Protein AF-A0A7V2VKW8-F1 (afdb_monomer)

Secondary structure (DSSP, 8-state):
-------PPPPHHHHHHHHHHHHHHHHH---------HHHHHHHHHHHTT--HHHHHHHHHHHHHH-SSHHHHHHS-HHHHHHHTGGGS-HHHHHHHHHHHHHHHHHHHSSS--GGGGTS-HHHHHHHHHTSTT--HHHHHHIIIIIT--------HHHHHHHHHHTSS-TT--HHHHHHHHHHHS-GGGHHHHHHHHHHHHHHTS-SSS--TTS-TTGGG-HHHHHSPPPP--EEEEEEEEPPPBHHHHTTB--SS----B-HHHHHHHHHHHHHHHHH--SSEEEEE-SSHHHHHHHHHHHHHHT---EE-GGGSPP--GGGTT-BHHHHHHH-HHHHHHHH-TT-TT-B-TTS-BHHHHHHHHHHHHHHHHHT-SSEEEEEEE-HHHHHHHHHHH-HHHHS-TTSS---TT-EEEEEEETTEEEEEEEEE-TTSPP--GGG-

Mean predicted aligned error: 14.42 Å

Foldseek 3Di:
DDPDDPPDPADPLLVLLVVVLVLLCVVVNDDDADADFLLLLLLLVLLQVVFDPVLSVQLSVLQCVVQVDLVSLLPPDLVVNLVSSVSSPPSVVSSVLSNQQQVVCCVVPVHRGPVVLLPDDLVVQLVVQCVRP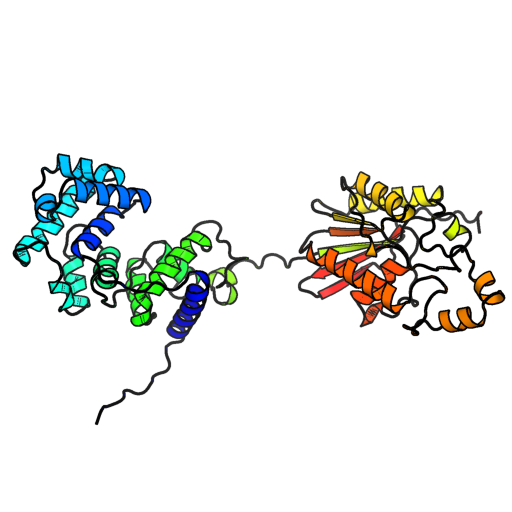SRDLQSSLRSCCRNNVHQFAHFDPQNVQLCCQLVSDPVPDDRNRVRVSCSVRYDSVCRVVSNVSSNVCCVPAVDPPDGNLVPDSSNVSTPNNVPDDPDAFLKEKEKEWEFFAFPCVLVQAAAFLDHRDHDPLSVLLLQLLLVVCLVPADPDEAAEFAPRPRLQVSRVSNCVSNVYDYDHDPLQGGWWLAPRHRPHLVNCCVVPVVLNVVVVPPVPQQRQRVRTGRNVVNLVSLLVVLVVQVVVGSHGYYYYGGHLSSSLSSCCNLPVPPRVVVVPDDADHRFIWMWMAGPNDIDTDDGRDPVSRDDDDPPSD

Structure (mmCIF, N/CA/C/O backbone):
data_AF-A0A7V2VKW8-F1
#
_entry.id   AF-A0A7V2VKW8-F1
#
loop_
_atom_site.group_PDB
_atom_site.id
_atom_site.type_symbol
_atom_site.label_atom_id
_atom_site.label_alt_id
_atom_site.label_comp_id
_atom_site.label_asym_id
_atom_site.label_entity_id
_atom_site.label_seq_id
_atom_site.pdbx_PDB_ins_code
_atom_site.Cartn_x
_atom_site.Cartn_y
_atom_site.Cartn_z
_atom_site.occupancy
_atom_site.B_iso_or_equiv
_atom_site.auth_seq_id
_atom_site.auth_comp_id
_atom_site.auth_asym_id
_atom_site.auth_atom_id
_atom_site.pdbx_PDB_model_num
ATOM 1 N N . MET A 1 1 ? -49.521 -23.843 13.533 1.00 34.03 1 MET A N 1
ATOM 2 C CA . MET A 1 1 ? -49.013 -23.136 12.341 1.00 34.03 1 MET A CA 1
ATOM 3 C C . MET A 1 1 ? -48.073 -22.057 12.841 1.00 34.03 1 MET A C 1
ATOM 5 O O . MET A 1 1 ? -48.517 -21.206 13.598 1.00 34.03 1 MET A O 1
ATOM 9 N N . ARG A 1 2 ? -46.771 -22.178 12.564 1.00 34.22 2 ARG A N 1
ATOM 10 C CA . ARG A 1 2 ? -45.794 -21.139 12.912 1.00 34.22 2 ARG A CA 1
ATOM 11 C C . ARG A 1 2 ? -45.987 -20.026 11.890 1.00 34.22 2 ARG A C 1
ATOM 13 O O . ARG A 1 2 ? -45.883 -20.292 10.699 1.00 34.22 2 ARG A O 1
ATOM 20 N N . HIS A 1 3 ? -46.353 -18.836 12.346 1.00 31.55 3 HIS A N 1
ATOM 21 C CA . HIS A 1 3 ? -46.315 -17.654 11.502 1.00 31.55 3 HIS A CA 1
ATOM 22 C C . HIS A 1 3 ? -44.839 -17.323 11.267 1.00 31.55 3 HIS A C 1
ATOM 24 O O . HIS A 1 3 ? -44.174 -16.798 12.154 1.00 31.55 3 HIS A O 1
ATOM 30 N N . GLU A 1 4 ? -44.312 -17.719 10.111 1.00 36.69 4 GLU A N 1
ATOM 31 C CA . GLU A 1 4 ? -43.076 -17.152 9.579 1.00 36.69 4 GLU A CA 1
ATOM 32 C C . GLU A 1 4 ? -43.373 -15.692 9.225 1.00 36.69 4 GLU A C 1
ATOM 34 O O . GLU A 1 4 ? -44.203 -15.402 8.360 1.00 36.69 4 GLU A O 1
ATOM 39 N N . GLU A 1 5 ? -42.755 -14.763 9.956 1.00 39.31 5 GLU A N 1
ATOM 40 C CA . GLU A 1 5 ? -42.728 -13.360 9.557 1.00 39.31 5 GLU A CA 1
ATOM 41 C C . GLU A 1 5 ? -42.023 -13.246 8.195 1.00 39.31 5 GLU A C 1
ATOM 43 O O . GLU A 1 5 ? -41.018 -13.922 7.959 1.00 39.31 5 GLU A O 1
ATOM 48 N N . PRO A 1 6 ? -42.525 -12.410 7.273 1.00 41.78 6 PRO A N 1
ATOM 49 C CA . PRO A 1 6 ? -41.955 -12.302 5.939 1.00 41.78 6 PRO A CA 1
ATOM 50 C C . PRO A 1 6 ? -40.508 -11.804 6.033 1.00 41.78 6 PRO A C 1
ATOM 52 O O . PRO A 1 6 ? -40.256 -10.754 6.625 1.00 41.78 6 PRO A O 1
ATOM 55 N N . HIS A 1 7 ? -39.570 -12.546 5.427 1.00 46.81 7 HIS A N 1
ATOM 56 C CA . HIS A 1 7 ? -38.168 -12.158 5.244 1.00 46.81 7 HIS A CA 1
ATOM 57 C C . HIS A 1 7 ? -38.088 -10.784 4.563 1.00 46.81 7 HIS A C 1
ATOM 59 O O . HIS A 1 7 ? -38.094 -10.654 3.339 1.00 46.81 7 HIS A O 1
ATOM 65 N N . ARG A 1 8 ? -38.058 -9.726 5.371 1.00 59.00 8 ARG A N 1
ATOM 66 C CA . ARG A 1 8 ? -37.852 -8.357 4.914 1.00 59.00 8 ARG A CA 1
ATOM 67 C C . ARG A 1 8 ? -36.367 -8.231 4.595 1.00 59.00 8 ARG A C 1
ATOM 69 O O . ARG A 1 8 ? -35.547 -8.494 5.473 1.00 59.00 8 ARG A O 1
ATOM 76 N N . ASN A 1 9 ? -36.025 -7.859 3.360 1.00 62.94 9 ASN A N 1
ATOM 77 C CA . ASN A 1 9 ? -34.629 -7.610 3.005 1.00 62.94 9 ASN A CA 1
ATOM 78 C C . ASN A 1 9 ? -33.998 -6.644 4.027 1.00 62.94 9 ASN A C 1
ATOM 80 O O . ASN A 1 9 ? -34.650 -5.659 4.407 1.00 62.94 9 ASN A O 1
ATOM 84 N N . PRO A 1 10 ? -32.776 -6.932 4.507 1.00 71.69 10 PRO A N 1
ATOM 85 C CA . PRO A 1 10 ? -32.086 -6.067 5.451 1.00 71.69 10 PRO A CA 1
ATOM 86 C C . PRO A 1 10 ? -31.935 -4.654 4.879 1.00 71.69 10 PRO A C 1
ATOM 88 O O . PRO A 1 10 ? -31.858 -4.448 3.669 1.00 71.69 10 PRO A O 1
ATOM 91 N N . LYS A 1 11 ? -31.917 -3.650 5.761 1.00 85.06 11 LYS A N 1
ATOM 92 C CA . LYS A 1 11 ? -31.662 -2.266 5.341 1.00 85.06 11 LYS A CA 1
ATOM 93 C C . LYS A 1 11 ? -30.262 -2.177 4.701 1.00 85.06 11 LYS A C 1
ATOM 95 O O . LYS A 1 11 ? -29.371 -2.908 5.146 1.00 85.06 11 LYS A O 1
ATOM 100 N N . PRO A 1 12 ? -30.019 -1.273 3.734 1.00 86.25 12 PRO A N 1
ATOM 101 C CA . PRO A 1 12 ? -28.709 -1.138 3.084 1.00 86.25 12 PRO A CA 1
ATOM 102 C C . PRO A 1 12 ? -27.537 -0.970 4.067 1.00 86.25 12 PRO A C 1
ATOM 104 O O . PRO A 1 12 ? -26.435 -1.475 3.843 1.00 86.25 12 PRO A O 1
ATOM 107 N N . GLU A 1 13 ? -27.769 -0.292 5.191 1.00 87.94 13 GLU A N 1
ATOM 108 C CA . GLU A 1 13 ? -26.783 -0.106 6.256 1.00 87.94 13 GLU A CA 1
ATOM 109 C C . GLU A 1 13 ? -26.453 -1.419 6.979 1.00 87.94 13 GLU A C 1
ATOM 111 O O . GLU A 1 13 ? -25.297 -1.657 7.333 1.00 87.94 13 GLU A O 1
ATOM 116 N N . THR A 1 14 ? -27.447 -2.290 7.166 1.00 94.00 14 THR A N 1
ATOM 117 C CA . THR A 1 14 ? -27.277 -3.621 7.766 1.00 94.00 14 THR A CA 1
ATOM 118 C C . THR A 1 14 ? -26.487 -4.541 6.840 1.00 94.00 14 THR A C 1
ATOM 120 O O . THR A 1 14 ? -25.561 -5.211 7.292 1.00 94.00 14 THR A O 1
ATOM 123 N N . GLU A 1 15 ? -26.776 -4.528 5.536 1.00 94.75 15 GLU A N 1
ATOM 124 C CA . GLU A 1 15 ? -25.986 -5.273 4.542 1.00 94.75 15 GLU A CA 1
ATOM 125 C C . GLU A 1 15 ? -24.527 -4.812 4.525 1.00 94.75 15 GLU A C 1
ATOM 127 O O . GLU A 1 15 ? -23.603 -5.625 4.480 1.00 94.75 15 GLU A O 1
ATOM 132 N N . LYS A 1 16 ? -24.307 -3.496 4.613 1.00 95.06 16 LYS A N 1
ATOM 133 C CA . LYS A 1 16 ? -22.964 -2.928 4.719 1.00 95.06 16 LYS A CA 1
ATOM 134 C C . LYS A 1 16 ? -22.248 -3.392 5.989 1.00 95.06 16 LYS A C 1
ATOM 136 O O . LYS A 1 16 ? -21.077 -3.761 5.922 1.00 95.06 16 LYS A O 1
ATOM 141 N N . ALA A 1 17 ? -22.928 -3.392 7.136 1.00 96.50 17 ALA A N 1
ATOM 142 C CA . ALA A 1 17 ? -22.356 -3.878 8.391 1.00 96.50 17 ALA A CA 1
ATOM 143 C C . ALA A 1 17 ? -21.949 -5.359 8.306 1.00 96.50 17 ALA A C 1
ATOM 145 O O . ALA A 1 17 ? -20.870 -5.709 8.781 1.00 96.50 17 ALA A O 1
ATOM 146 N N . LEU A 1 18 ? -22.761 -6.198 7.653 1.00 97.19 18 LEU A N 1
ATOM 147 C CA . LEU A 1 18 ? -22.465 -7.617 7.431 1.00 97.19 18 LEU A CA 1
ATOM 148 C C . LEU A 1 18 ? -21.232 -7.829 6.540 1.00 97.19 18 LEU A C 1
ATOM 150 O O . LEU A 1 18 ? -20.321 -8.548 6.941 1.00 97.19 18 LEU A O 1
ATOM 154 N N . ARG A 1 19 ? -21.125 -7.136 5.398 1.00 97.31 19 ARG A N 1
ATOM 155 C CA . ARG A 1 19 ? -19.927 -7.239 4.536 1.00 97.31 19 ARG A CA 1
ATOM 156 C C . ARG A 1 19 ? -18.655 -6.766 5.236 1.00 97.31 19 ARG A C 1
ATOM 158 O O . ARG A 1 19 ? -17.598 -7.382 5.113 1.00 97.31 19 ARG A O 1
ATOM 165 N N . ILE A 1 20 ? -18.743 -5.671 5.995 1.00 97.69 20 ILE A N 1
ATOM 166 C CA . ILE A 1 20 ? -17.610 -5.192 6.799 1.00 97.69 20 ILE A CA 1
ATOM 167 C C . ILE A 1 20 ? -17.246 -6.237 7.856 1.00 97.69 20 ILE A C 1
ATOM 169 O O . ILE A 1 20 ? -16.061 -6.493 8.059 1.00 97.69 20 ILE A O 1
ATOM 173 N N . HIS A 1 21 ? -18.235 -6.842 8.518 1.00 97.44 21 HIS A N 1
ATOM 174 C CA . HIS A 1 21 ? -18.006 -7.901 9.494 1.00 97.44 21 HIS A CA 1
ATOM 175 C C . HIS A 1 21 ? -17.257 -9.089 8.882 1.00 97.44 21 HIS A C 1
ATOM 177 O O . HIS A 1 21 ? -16.254 -9.496 9.458 1.00 97.44 21 HIS A O 1
ATOM 183 N N . GLU A 1 22 ? -17.660 -9.577 7.708 1.00 97.31 22 GLU A N 1
ATOM 184 C CA . GLU A 1 22 ? -16.991 -10.688 7.012 1.00 97.31 22 GLU A CA 1
ATOM 185 C C . GLU A 1 22 ? -15.521 -10.383 6.698 1.00 97.31 22 GLU A C 1
ATOM 187 O O . GLU A 1 22 ? -14.636 -11.180 7.007 1.00 97.31 22 GLU A O 1
ATOM 192 N N . ARG A 1 23 ? -15.229 -9.196 6.149 1.00 97.56 23 ARG A N 1
ATOM 193 C CA . ARG A 1 23 ? -13.845 -8.785 5.848 1.00 97.56 23 ARG A CA 1
ATOM 194 C C . ARG A 1 23 ? -13.000 -8.652 7.113 1.00 97.56 23 ARG A C 1
ATOM 196 O O . ARG A 1 23 ? -11.844 -9.058 7.143 1.00 97.56 23 ARG A O 1
ATOM 203 N N . LEU A 1 24 ? -13.582 -8.084 8.166 1.00 97.75 24 LEU A N 1
ATOM 204 C CA . LEU A 1 24 ? -12.929 -7.950 9.462 1.00 97.75 24 LEU A CA 1
ATOM 205 C C . LEU A 1 24 ? -12.688 -9.307 10.138 1.00 97.75 24 LEU A C 1
ATOM 207 O O . LEU A 1 24 ? -11.664 -9.474 10.793 1.00 97.75 24 LEU A O 1
ATOM 211 N N . LEU A 1 25 ? -13.611 -10.256 9.980 1.00 96.56 25 LEU A N 1
ATOM 212 C CA . LEU A 1 25 ? -13.482 -11.627 10.468 1.00 96.56 25 LEU A CA 1
ATOM 213 C C . LEU A 1 25 ? -12.346 -12.361 9.746 1.00 96.56 25 LEU A C 1
ATOM 215 O O . LEU A 1 25 ? -11.547 -13.027 10.395 1.00 96.56 25 LEU A O 1
ATOM 219 N N . ALA A 1 26 ? -12.234 -12.194 8.425 1.00 96.38 26 ALA A N 1
ATOM 220 C CA . ALA A 1 26 ? -11.151 -12.779 7.637 1.00 96.38 26 ALA A CA 1
ATOM 221 C C . ALA A 1 26 ? -9.764 -12.236 8.033 1.00 96.38 26 ALA A C 1
ATOM 223 O O . ALA A 1 26 ? -8.797 -12.991 8.057 1.00 96.38 26 ALA A O 1
ATOM 224 N N . GLU A 1 27 ? -9.669 -10.946 8.368 1.00 96.56 27 GLU A N 1
ATOM 225 C CA . GLU A 1 27 ? -8.403 -10.293 8.731 1.00 96.56 27 GLU A CA 1
ATOM 226 C C . GLU A 1 27 ? -7.981 -10.542 10.187 1.00 96.56 27 GLU A C 1
ATOM 228 O O . GLU A 1 27 ? -6.812 -10.797 10.467 1.00 96.56 27 GLU A O 1
ATOM 233 N N . TYR A 1 28 ? -8.917 -10.427 11.134 1.00 95.50 28 TYR A N 1
ATOM 234 C CA . TYR A 1 28 ? -8.611 -10.426 12.572 1.00 95.50 28 TYR A CA 1
ATOM 235 C C . TYR A 1 28 ? -9.041 -11.704 13.298 1.00 95.50 28 TYR A C 1
ATOM 237 O O . TYR A 1 28 ? -8.755 -11.849 14.489 1.00 95.50 28 TYR A O 1
ATOM 245 N N . GLY A 1 29 ? -9.695 -12.626 12.593 1.00 93.62 29 GLY A N 1
ATOM 246 C CA . GLY A 1 29 ? -10.172 -13.892 13.129 1.00 93.62 29 GLY A CA 1
ATOM 247 C C . GLY A 1 29 ? -11.520 -13.801 13.841 1.00 93.62 29 GLY A C 1
ATOM 248 O O . GLY A 1 29 ? -12.098 -12.725 14.045 1.00 93.62 29 GLY A O 1
ATOM 249 N N . ASP A 1 30 ? -12.013 -14.984 14.206 1.00 89.31 30 ASP A N 1
ATOM 250 C CA . ASP A 1 30 ? -13.222 -15.160 15.004 1.00 89.31 30 ASP A CA 1
ATOM 251 C C . ASP A 1 30 ? -12.944 -14.989 16.503 1.00 89.31 30 ASP A C 1
ATOM 253 O O . ASP A 1 30 ? -11.864 -15.311 17.004 1.00 89.31 30 ASP A O 1
ATOM 257 N N . HIS A 1 31 ? -13.949 -14.489 17.221 1.00 86.69 31 HIS A N 1
ATOM 258 C CA . HIS A 1 31 ? -13.913 -14.256 18.663 1.00 86.69 31 HIS A CA 1
ATOM 259 C C . HIS A 1 31 ? -15.086 -14.988 19.310 1.00 86.69 31 HIS A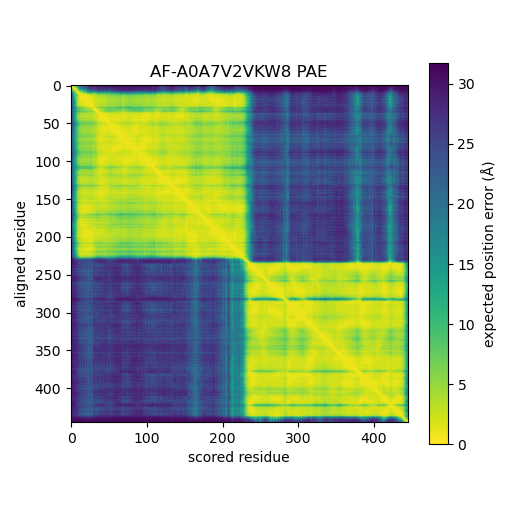 C 1
ATOM 261 O O . HIS A 1 31 ? -16.120 -14.364 19.574 1.00 86.69 31 HIS A O 1
ATOM 267 N N . PRO A 1 32 ? -14.955 -16.299 19.575 1.00 85.56 32 PRO A N 1
ATOM 268 C CA . PRO A 1 32 ? -16.018 -17.059 20.210 1.00 85.56 32 PRO A CA 1
ATOM 269 C C . PRO A 1 32 ? -16.344 -16.465 21.582 1.00 85.56 32 PRO A C 1
ATOM 271 O O . PRO A 1 32 ? -15.468 -16.250 22.431 1.00 85.56 32 PRO A O 1
ATOM 274 N N . TRP A 1 33 ? -17.626 -16.183 21.795 1.00 90.25 33 TRP A N 1
ATOM 275 C CA . TRP A 1 33 ? -18.107 -15.682 23.072 1.00 90.25 33 TRP A CA 1
ATOM 276 C C . TRP A 1 33 ? -18.037 -16.779 24.137 1.00 90.25 33 TRP A C 1
ATOM 278 O O . TRP A 1 33 ? -18.382 -17.931 23.886 1.00 90.25 33 TRP A O 1
ATOM 288 N N . HIS A 1 34 ? -17.620 -16.395 25.340 1.00 85.38 34 HIS A N 1
ATOM 289 C CA . HIS A 1 34 ? -17.581 -17.270 26.505 1.00 85.38 34 HIS A CA 1
ATOM 290 C C . HIS A 1 34 ? -18.182 -16.531 27.703 1.00 85.38 34 HIS A C 1
ATOM 292 O O . HIS A 1 34 ? -17.838 -15.357 27.889 1.00 85.38 34 HIS A O 1
ATOM 298 N N . PRO A 1 35 ? -19.012 -17.193 28.534 1.00 81.75 35 PRO A N 1
ATOM 299 C CA . PRO A 1 35 ? -19.530 -16.598 29.758 1.00 81.75 35 PRO A CA 1
ATOM 300 C C . PRO A 1 35 ? -18.398 -16.080 30.649 1.00 81.75 35 PRO A C 1
ATOM 302 O O . PRO A 1 35 ? -17.371 -16.741 30.824 1.00 81.75 35 PRO A O 1
ATOM 305 N N . ARG A 1 36 ? -18.590 -14.894 31.229 1.00 89.38 36 ARG A N 1
ATOM 306 C CA . ARG A 1 36 ? -17.654 -14.282 32.184 1.00 89.38 36 ARG A CA 1
ATOM 307 C C . ARG A 1 36 ? -18.408 -13.878 33.437 1.00 89.38 36 ARG A C 1
ATOM 309 O O . ARG A 1 36 ? -19.587 -13.558 33.358 1.00 89.38 36 ARG A O 1
ATOM 316 N N . ASP A 1 37 ? -17.708 -13.817 34.567 1.00 94.44 37 ASP A N 1
ATOM 317 C CA . ASP A 1 37 ? -18.251 -13.226 35.794 1.00 94.44 37 ASP A CA 1
ATOM 318 C C . ASP A 1 37 ? -18.688 -11.768 35.499 1.00 94.44 37 ASP A C 1
ATOM 320 O O . ASP A 1 37 ? -17.849 -10.935 35.108 1.00 94.44 37 ASP A O 1
ATOM 324 N N . PRO A 1 38 ? -19.986 -11.427 35.635 1.00 95.94 38 PRO A N 1
ATOM 325 C CA . PRO A 1 38 ? -20.456 -10.088 35.305 1.00 95.94 38 PRO A CA 1
ATOM 326 C C . PRO A 1 38 ? -19.975 -9.027 36.303 1.00 95.94 38 PRO A C 1
ATOM 328 O O . PRO A 1 38 ? -19.734 -7.887 35.897 1.00 95.94 38 PRO A O 1
ATOM 331 N N . VAL A 1 39 ? -19.738 -9.388 37.571 1.00 96.88 39 VAL A N 1
ATOM 332 C CA . VAL A 1 39 ? -19.130 -8.488 38.567 1.00 96.88 39 VAL A CA 1
ATOM 333 C C . VAL A 1 39 ? -17.666 -8.238 38.213 1.00 96.88 39 VAL A C 1
ATOM 335 O O . VAL A 1 39 ? -17.233 -7.083 38.170 1.00 96.88 39 VAL A O 1
ATOM 338 N N . ALA A 1 40 ? -16.918 -9.289 37.859 1.00 96.75 40 ALA A N 1
ATOM 339 C CA . ALA A 1 40 ? -15.550 -9.145 37.351 1.00 96.75 40 ALA A CA 1
ATOM 340 C C . ALA A 1 40 ? -15.492 -8.207 36.141 1.00 96.75 40 ALA A C 1
ATOM 342 O O . ALA A 1 40 ? -14.623 -7.334 36.054 1.00 96.75 40 ALA A O 1
ATOM 343 N N . THR A 1 41 ? -16.443 -8.367 35.220 1.00 96.25 41 THR A N 1
ATOM 344 C CA . THR A 1 41 ? -16.550 -7.566 33.998 1.00 96.25 41 THR A CA 1
ATOM 345 C C . THR A 1 41 ? -16.857 -6.103 34.314 1.00 96.25 41 THR A C 1
ATOM 347 O O . THR A 1 41 ? -16.204 -5.211 33.762 1.00 96.25 41 THR A O 1
ATOM 350 N N . LEU A 1 42 ? -17.780 -5.836 35.244 1.00 96.75 42 LEU A N 1
ATOM 351 C CA . LEU A 1 42 ? -18.080 -4.488 35.731 1.00 96.75 42 LEU A CA 1
ATOM 352 C C . LEU A 1 42 ? -16.830 -3.824 36.325 1.00 96.75 42 LEU A C 1
ATOM 354 O O . LEU A 1 42 ? -16.437 -2.738 35.888 1.00 96.75 42 LEU A O 1
ATOM 358 N N . VAL A 1 43 ? -16.172 -4.493 37.278 1.00 96.56 43 VAL A N 1
ATOM 359 C CA . VAL A 1 43 ? -14.988 -3.966 37.974 1.00 96.56 43 VAL A CA 1
ATOM 360 C C . VAL A 1 43 ? -13.839 -3.723 36.995 1.00 96.56 43 VAL A C 1
ATOM 362 O O . VAL A 1 43 ? -13.265 -2.632 36.976 1.00 96.56 43 VAL A O 1
ATOM 365 N N . SER A 1 44 ? -13.540 -4.690 36.124 1.00 95.88 44 SER A N 1
ATOM 366 C CA . SER A 1 44 ? -12.506 -4.554 35.089 1.00 95.88 44 SER A CA 1
ATOM 367 C C . SER A 1 44 ? -12.797 -3.386 34.138 1.00 95.88 44 SER A C 1
ATOM 369 O O . SER A 1 44 ? -11.902 -2.608 33.789 1.00 95.88 44 SER A O 1
ATOM 371 N N . THR A 1 45 ? -14.068 -3.173 33.787 1.00 93.75 45 THR A N 1
ATOM 372 C CA . THR A 1 45 ? -14.464 -2.053 32.926 1.00 93.75 45 THR A CA 1
ATOM 373 C C . THR A 1 45 ? -14.311 -0.704 33.629 1.00 93.75 45 THR A C 1
ATOM 375 O O . THR A 1 45 ? -13.818 0.239 33.004 1.00 93.75 45 THR A O 1
ATOM 378 N N . ILE A 1 46 ? -14.636 -0.595 34.923 1.00 94.50 46 ILE A N 1
ATOM 379 C CA . ILE A 1 46 ? -14.362 0.617 35.721 1.00 94.50 46 ILE A CA 1
ATOM 380 C C . ILE A 1 46 ? -12.850 0.892 35.777 1.00 94.50 46 ILE A C 1
ATOM 382 O O . ILE A 1 46 ? -12.415 2.028 35.566 1.00 94.50 46 ILE A O 1
ATOM 386 N N . LEU A 1 47 ? -12.030 -0.145 35.980 1.00 95.38 47 LEU A N 1
ATOM 387 C CA . LEU A 1 47 ? -10.569 -0.020 35.974 1.00 95.38 47 LEU A CA 1
ATOM 388 C C . LEU A 1 47 ? -10.022 0.441 34.619 1.00 95.38 47 LEU A C 1
ATOM 390 O O . LEU A 1 47 ? -9.069 1.219 34.598 1.00 95.38 47 LEU A O 1
ATOM 394 N N . SER A 1 48 ? -10.646 0.033 33.510 1.00 92.00 48 SER A N 1
ATOM 395 C CA . SER A 1 48 ? -10.242 0.403 32.144 1.00 92.00 48 SER A CA 1
ATOM 396 C C . SER A 1 48 ? -10.478 1.879 31.783 1.00 92.00 48 SER A C 1
ATOM 398 O O . SER A 1 48 ? -9.944 2.372 30.788 1.00 92.00 48 SER A O 1
ATOM 400 N N . GLN A 1 49 ? -11.274 2.614 32.569 1.00 89.88 49 GLN A N 1
ATOM 401 C CA . GLN A 1 49 ? -11.592 4.013 32.281 1.00 89.88 49 GLN A CA 1
ATOM 402 C C . GLN A 1 49 ? -10.323 4.878 32.326 1.00 89.88 49 GLN A C 1
ATOM 404 O O . GLN A 1 49 ? -9.715 5.041 33.385 1.00 89.88 49 GLN A O 1
ATOM 409 N N . ASN A 1 50 ? -9.951 5.464 31.183 1.00 88.81 50 ASN A N 1
ATOM 410 C CA . ASN A 1 50 ? -8.719 6.247 31.003 1.00 88.81 50 ASN A CA 1
ATOM 411 C C . ASN A 1 50 ? -7.434 5.466 31.340 1.00 88.81 50 ASN A C 1
ATOM 413 O O . ASN A 1 50 ? -6.481 6.026 31.880 1.00 88.81 50 ASN A O 1
ATOM 417 N N . THR A 1 51 ? -7.408 4.173 31.010 1.00 89.88 51 THR A N 1
ATOM 418 C CA . THR A 1 51 ? -6.303 3.261 31.334 1.00 89.88 51 THR A CA 1
ATOM 419 C C . THR A 1 51 ? -6.024 2.341 30.155 1.00 89.88 51 THR A C 1
ATOM 421 O O . THR A 1 51 ? -6.948 1.893 29.483 1.00 89.88 51 THR A O 1
ATOM 424 N N . ASN A 1 52 ? -4.749 2.054 29.890 1.00 88.50 52 ASN A N 1
ATOM 425 C CA . ASN A 1 52 ? -4.378 1.049 28.894 1.00 88.50 52 ASN A CA 1
ATOM 426 C C . ASN A 1 52 ? -4.621 -0.383 29.412 1.00 88.50 52 ASN A C 1
ATOM 428 O O . ASN A 1 52 ? -4.724 -0.609 30.617 1.00 88.50 52 ASN A O 1
ATOM 432 N N . ASP A 1 53 ? -4.680 -1.347 28.493 1.00 87.25 53 ASP A N 1
ATOM 433 C CA . ASP A 1 53 ? -5.009 -2.743 28.808 1.00 87.25 53 ASP A CA 1
ATOM 434 C C . ASP A 1 53 ? -4.028 -3.364 29.825 1.00 87.25 53 ASP A C 1
ATOM 436 O O . ASP A 1 53 ? -4.462 -3.909 30.835 1.00 87.25 53 ASP A O 1
ATOM 440 N N . VAL A 1 54 ? -2.715 -3.160 29.647 1.00 91.19 54 VAL A N 1
ATOM 441 C CA . VAL A 1 54 ? -1.661 -3.698 30.537 1.00 91.19 54 VAL A CA 1
ATOM 442 C C . VAL A 1 54 ? -1.836 -3.232 31.986 1.00 91.19 54 VAL A C 1
ATOM 444 O O . VAL A 1 54 ? -1.729 -4.009 32.935 1.00 91.19 54 VAL A O 1
ATOM 447 N N . ASN A 1 55 ? -2.108 -1.944 32.179 1.00 94.25 55 ASN A N 1
ATOM 448 C CA . ASN A 1 55 ? -2.285 -1.365 33.505 1.00 94.25 55 ASN A CA 1
ATOM 449 C C . ASN A 1 55 ? -3.615 -1.761 34.147 1.00 94.25 55 ASN A C 1
ATOM 451 O O . ASN A 1 55 ? -3.661 -1.912 35.369 1.00 94.25 55 ASN A O 1
ATOM 455 N N . ARG A 1 56 ? -4.673 -1.930 33.343 1.00 95.94 56 ARG A N 1
ATOM 456 C CA . ARG A 1 56 ? -5.957 -2.472 33.803 1.00 95.94 56 ARG A CA 1
ATOM 457 C C . ARG A 1 56 ? -5.766 -3.891 34.330 1.00 95.94 56 ARG A C 1
ATOM 459 O O . ARG A 1 56 ? -6.164 -4.148 35.462 1.00 95.94 56 ARG A O 1
ATOM 466 N N . ASP A 1 57 ? -5.140 -4.769 33.550 1.00 95.44 57 ASP A N 1
ATOM 467 C CA . ASP A 1 57 ? -4.993 -6.189 33.897 1.00 95.44 57 ASP A CA 1
ATOM 468 C C . ASP A 1 57 ? -4.144 -6.358 35.155 1.00 95.44 57 ASP A C 1
ATOM 470 O O . ASP A 1 57 ? -4.590 -6.961 36.128 1.00 95.44 57 ASP A O 1
ATOM 474 N N . ARG A 1 58 ? -3.003 -5.664 35.225 1.00 96.81 58 ARG A N 1
ATOM 475 C CA . ARG A 1 58 ? -2.154 -5.647 36.424 1.00 96.81 58 ARG A CA 1
ATOM 476 C C . ARG A 1 58 ? -2.882 -5.141 37.673 1.00 96.81 58 ARG A C 1
ATOM 478 O O . ARG A 1 58 ? -2.634 -5.627 38.774 1.00 96.81 58 ARG A O 1
ATOM 485 N N . ALA A 1 59 ? -3.739 -4.126 37.538 1.00 97.56 59 ALA A N 1
ATOM 486 C CA . ALA A 1 59 ? -4.538 -3.632 38.659 1.00 97.56 59 ALA A CA 1
ATOM 487 C C . ALA A 1 59 ? -5.612 -4.643 39.080 1.00 97.56 59 ALA A C 1
ATOM 489 O O . ALA A 1 59 ? -5.828 -4.833 40.274 1.00 97.56 59 ALA A O 1
ATOM 490 N N . PHE A 1 60 ? -6.260 -5.301 38.118 1.00 97.69 60 PHE A N 1
ATOM 491 C CA . PHE A 1 60 ? -7.273 -6.320 38.379 1.00 97.69 60 PHE A CA 1
ATOM 492 C C . PHE A 1 60 ? -6.671 -7.555 39.065 1.00 97.69 60 PHE A C 1
ATOM 494 O O . PHE A 1 60 ? -7.201 -8.018 40.072 1.00 97.69 60 PHE A O 1
ATOM 501 N N . GLU A 1 61 ? -5.524 -8.042 38.594 1.00 97.56 61 GLU A N 1
ATOM 502 C CA . GLU A 1 61 ? -4.793 -9.157 39.209 1.00 97.56 61 GLU A CA 1
ATOM 503 C C . GLU A 1 61 ? -4.375 -8.834 40.645 1.00 97.56 61 GLU A C 1
ATOM 505 O O . GLU A 1 61 ? -4.646 -9.612 41.560 1.00 97.56 61 GLU A O 1
ATOM 510 N N . ARG A 1 62 ? -3.786 -7.651 40.877 1.00 97.94 62 ARG A N 1
ATOM 511 C CA . ARG A 1 62 ? -3.430 -7.190 42.231 1.00 97.94 62 ARG A CA 1
ATOM 512 C C . ARG A 1 62 ? -4.647 -7.085 43.143 1.00 97.94 62 ARG A C 1
ATOM 514 O O . ARG A 1 62 ? -4.564 -7.482 44.303 1.00 97.94 62 ARG A O 1
ATOM 521 N N . LEU A 1 63 ? -5.762 -6.565 42.627 1.00 98.12 63 LEU A N 1
ATOM 522 C CA . LEU A 1 63 ? -7.020 -6.470 43.361 1.00 98.12 63 LEU A CA 1
ATOM 523 C C . LEU A 1 63 ? -7.495 -7.854 43.810 1.00 98.12 63 LEU A C 1
ATOM 525 O O . LEU A 1 63 ? -7.760 -8.043 44.993 1.00 98.12 63 LEU A O 1
ATOM 529 N N . ARG A 1 64 ? -7.563 -8.822 42.890 1.00 97.62 64 ARG A N 1
ATOM 530 C CA . ARG A 1 64 ? -8.042 -10.184 43.177 1.00 97.62 64 ARG A CA 1
ATOM 531 C C . ARG A 1 64 ? -7.086 -10.978 44.064 1.00 97.62 64 ARG A C 1
ATOM 533 O O . ARG A 1 64 ? -7.550 -11.751 44.894 1.00 97.62 64 ARG A O 1
ATOM 540 N N . ALA A 1 65 ? -5.778 -10.761 43.936 1.00 97.44 65 ALA A N 1
ATOM 541 C CA . ALA A 1 65 ? -4.779 -11.379 44.806 1.00 97.44 65 ALA A CA 1
ATOM 542 C C . ALA A 1 65 ? -4.867 -10.856 46.248 1.00 97.44 65 ALA A C 1
ATOM 544 O O . ALA A 1 65 ? -4.708 -11.622 47.195 1.00 97.44 65 ALA A O 1
ATOM 545 N N . ARG A 1 66 ? -5.129 -9.554 46.425 1.00 97.94 66 ARG A N 1
ATOM 546 C CA . ARG A 1 66 ? -5.266 -8.939 47.753 1.00 97.94 66 ARG A CA 1
ATOM 547 C C . ARG A 1 66 ? -6.635 -9.201 48.385 1.00 97.94 66 ARG A C 1
ATOM 549 O O . ARG A 1 66 ? -6.703 -9.390 49.595 1.00 97.94 66 ARG A O 1
ATOM 556 N N . PHE A 1 67 ? -7.695 -9.218 47.579 1.00 97.94 67 PHE A N 1
ATOM 557 C CA . PHE A 1 67 ? -9.084 -9.383 48.007 1.00 97.94 67 PHE A CA 1
ATOM 558 C C . PHE A 1 67 ? -9.742 -10.536 47.225 1.00 97.94 67 PHE A C 1
ATOM 560 O O . PHE A 1 67 ? -10.292 -10.323 46.137 1.00 97.94 67 PHE A O 1
ATOM 567 N N . PRO A 1 68 ? -9.692 -11.771 47.764 1.00 95.19 68 PRO A N 1
ATOM 568 C CA . PRO A 1 68 ? -10.139 -12.969 47.049 1.00 95.19 68 PRO A CA 1
ATOM 569 C C . PRO A 1 68 ? -11.641 -13.024 46.739 1.00 95.19 68 PRO A C 1
ATOM 571 O O . PRO A 1 68 ? -12.048 -13.717 45.808 1.00 95.19 68 PRO A O 1
ATOM 574 N N . THR A 1 69 ? -12.489 -12.275 47.4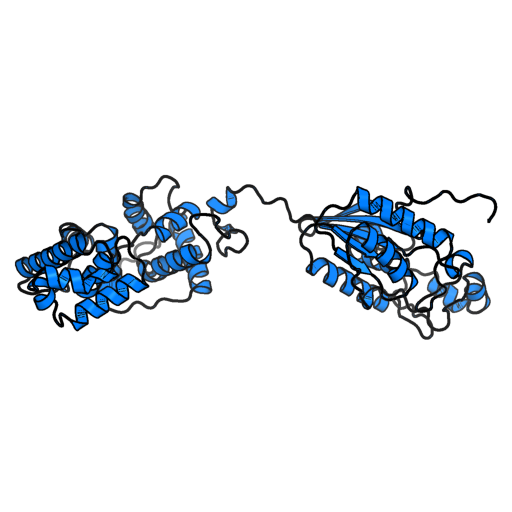48 1.00 97.38 69 THR A N 1
ATOM 575 C CA . THR A 1 69 ? -13.945 -12.208 47.208 1.00 97.38 69 THR A CA 1
ATOM 576 C C . THR A 1 69 ? -14.389 -10.788 46.872 1.00 97.38 69 THR A C 1
ATOM 578 O O . THR A 1 69 ? -13.689 -9.819 47.173 1.00 97.38 69 THR A O 1
ATOM 581 N N . TRP A 1 70 ? -15.545 -10.646 46.223 1.00 97.75 70 TRP A N 1
ATOM 582 C CA . TRP A 1 70 ? -16.087 -9.324 45.907 1.00 97.75 70 TRP A CA 1
ATOM 583 C C . TRP A 1 70 ? -16.580 -8.595 47.161 1.00 97.75 70 TRP A C 1
ATOM 585 O O . TRP A 1 70 ? -16.425 -7.380 47.261 1.00 97.75 70 TRP A O 1
ATOM 595 N N . GLU A 1 71 ? -17.060 -9.333 48.159 1.00 97.69 71 GLU A N 1
ATOM 596 C CA . GLU A 1 71 ? -17.360 -8.831 49.501 1.00 97.69 71 GLU A CA 1
ATOM 597 C C . GLU A 1 71 ? -16.101 -8.259 50.164 1.00 97.69 71 GLU A C 1
ATOM 599 O O . GLU A 1 71 ? -16.135 -7.153 50.695 1.00 97.69 71 GLU A O 1
ATOM 604 N N . ALA A 1 72 ? -14.953 -8.941 50.044 1.00 98.06 72 ALA A N 1
ATOM 605 C CA . ALA A 1 72 ? -13.689 -8.419 50.558 1.00 98.06 72 ALA A CA 1
ATOM 606 C C . ALA A 1 72 ? -13.279 -7.112 49.860 1.00 98.06 72 ALA A C 1
ATOM 608 O O . ALA A 1 72 ? -12.738 -6.229 50.512 1.00 98.06 72 ALA A O 1
ATOM 609 N N . VAL A 1 73 ? -13.565 -6.947 48.562 1.00 98.12 73 VAL A N 1
ATOM 610 C CA . VAL A 1 73 ? -13.340 -5.671 47.852 1.00 98.12 73 VAL A CA 1
ATOM 611 C C . VAL A 1 73 ? -14.293 -4.576 48.353 1.00 98.12 73 VAL A C 1
ATOM 613 O O . VAL A 1 73 ? -13.863 -3.443 48.585 1.00 98.12 73 VAL A O 1
ATOM 616 N N . ARG A 1 74 ? -15.581 -4.902 48.528 1.00 97.75 74 ARG A N 1
ATOM 617 C CA . ARG A 1 74 ? -16.627 -3.988 49.023 1.00 97.75 74 ARG A CA 1
ATOM 618 C C . ARG A 1 74 ? -16.299 -3.438 50.415 1.00 97.75 74 ARG A C 1
ATOM 620 O O . ARG A 1 74 ? -16.476 -2.240 50.646 1.00 97.75 74 ARG A O 1
ATOM 627 N N . ASP A 1 75 ? -15.793 -4.305 51.290 1.00 97.69 75 ASP A N 1
ATOM 628 C CA . ASP A 1 75 ? -15.585 -4.022 52.716 1.00 97.69 75 ASP A CA 1
ATOM 629 C C . ASP A 1 75 ? -14.136 -3.636 53.058 1.00 97.69 75 ASP A C 1
ATOM 631 O O . ASP A 1 75 ? -13.854 -3.222 54.182 1.00 97.69 75 ASP A O 1
ATOM 635 N N . ALA A 1 76 ? -13.210 -3.739 52.097 1.00 98.12 76 ALA A N 1
ATOM 636 C CA . ALA A 1 76 ? -11.812 -3.363 52.285 1.00 98.12 76 ALA A CA 1
ATOM 637 C C . ALA A 1 76 ? -11.657 -1.915 52.788 1.00 98.12 76 ALA A C 1
ATOM 639 O O . ALA A 1 76 ? -12.358 -1.013 52.308 1.00 98.12 76 ALA A O 1
ATOM 640 N N . PRO A 1 77 ? -10.661 -1.636 53.652 1.00 98.38 77 PRO A N 1
ATOM 641 C CA . PRO A 1 77 ? -10.253 -0.267 53.931 1.00 98.38 77 PRO A CA 1
ATOM 642 C C . PRO A 1 77 ? -9.912 0.462 52.626 1.00 98.38 77 PRO A C 1
ATOM 644 O O . PRO A 1 77 ? -9.070 0.012 51.845 1.00 98.38 77 PRO A O 1
ATOM 647 N N . LEU A 1 78 ? -10.556 1.608 52.387 1.00 97.81 78 LEU A N 1
ATOM 648 C CA . LEU A 1 78 ? -10.418 2.351 51.131 1.00 97.81 78 LEU A CA 1
ATOM 649 C C . LEU A 1 78 ? -8.949 2.641 50.738 1.00 97.81 78 LEU A C 1
ATOM 651 O O . LEU A 1 78 ? -8.628 2.478 49.558 1.00 97.81 78 LEU A O 1
ATOM 655 N N . PRO A 1 79 ? -8.030 3.006 51.660 1.00 98.25 79 PRO A N 1
ATOM 656 C CA . PRO A 1 79 ? -6.616 3.184 51.317 1.00 98.25 79 PRO A CA 1
ATOM 657 C C . PRO A 1 79 ? -5.952 1.921 50.746 1.00 98.25 79 PRO A C 1
ATOM 659 O O . PRO A 1 79 ? -5.159 2.018 49.810 1.00 98.25 79 PRO A O 1
ATOM 662 N N . GLU A 1 80 ? -6.301 0.735 51.253 1.00 98.19 80 GLU A N 1
ATOM 663 C CA . GLU A 1 80 ? -5.757 -0.534 50.754 1.00 98.19 80 GLU A CA 1
ATOM 664 C C . GLU A 1 80 ? -6.294 -0.871 49.363 1.00 98.19 80 GLU A C 1
ATOM 666 O O . GLU A 1 80 ? -5.538 -1.313 48.493 1.00 98.19 80 GLU A O 1
ATOM 671 N N . LEU A 1 81 ? -7.584 -0.613 49.124 1.00 98.12 81 LEU A N 1
ATOM 672 C CA . LEU A 1 81 ? -8.180 -0.766 47.800 1.00 98.12 81 LEU A CA 1
ATOM 673 C C . LEU A 1 81 ? -7.519 0.170 46.781 1.00 98.12 81 LEU A C 1
ATOM 675 O O . LEU A 1 81 ? -7.164 -0.266 45.684 1.00 98.12 81 LEU A O 1
ATOM 679 N N . ILE A 1 82 ? -7.332 1.443 47.146 1.00 98.25 82 ILE A N 1
ATOM 680 C CA . ILE A 1 82 ? -6.670 2.444 46.300 1.00 98.25 82 ILE A CA 1
ATOM 681 C C . ILE A 1 82 ? -5.253 1.989 45.938 1.00 98.25 82 ILE A C 1
ATOM 683 O O . ILE A 1 82 ? -4.875 2.089 44.768 1.00 98.25 82 ILE A O 1
ATOM 687 N N . GLU A 1 83 ? -4.483 1.456 46.892 1.00 98.00 83 GLU A N 1
ATOM 688 C CA . GLU A 1 83 ? -3.140 0.944 46.600 1.00 98.00 83 GLU A CA 1
ATOM 689 C C . GLU A 1 83 ? -3.179 -0.291 45.691 1.00 98.00 83 GLU A C 1
ATOM 691 O O . GLU A 1 83 ? -2.392 -0.386 44.744 1.00 98.00 83 GLU A O 1
ATOM 696 N N . ALA A 1 84 ? -4.115 -1.220 45.912 1.00 97.88 84 ALA A N 1
ATOM 697 C CA . ALA A 1 84 ? -4.254 -2.415 45.079 1.00 97.88 84 ALA A CA 1
ATOM 698 C C . ALA A 1 84 ? -4.514 -2.062 43.603 1.00 97.88 84 ALA A C 1
ATOM 700 O O . ALA A 1 84 ? -3.885 -2.637 42.710 1.00 97.88 84 ALA A O 1
ATOM 701 N N . ILE A 1 85 ? -5.371 -1.067 43.347 1.00 98.00 85 ILE A N 1
ATOM 702 C CA . ILE A 1 85 ? -5.738 -0.640 41.987 1.00 98.00 85 ILE A CA 1
ATOM 703 C C . ILE A 1 85 ? -4.880 0.509 41.446 1.00 98.00 85 ILE A C 1
ATOM 705 O O . ILE A 1 85 ? -5.116 0.978 40.329 1.00 98.00 85 ILE A O 1
ATOM 709 N N . ARG A 1 86 ? -3.866 0.962 42.195 1.00 97.56 86 ARG A N 1
ATOM 710 C CA . ARG A 1 86 ? -2.986 2.079 41.818 1.00 97.56 86 ARG A CA 1
ATOM 711 C C . ARG A 1 86 ? -2.453 2.000 40.380 1.00 97.56 86 ARG A C 1
ATOM 713 O O . ARG A 1 86 ? -2.447 3.044 39.722 1.00 97.56 86 ARG A O 1
ATOM 720 N N . PRO A 1 87 ? -2.056 0.826 39.836 1.00 97.62 87 PRO A N 1
ATOM 721 C CA . PRO A 1 87 ? -1.583 0.736 38.455 1.00 97.62 87 PRO A CA 1
ATOM 722 C C . PRO A 1 87 ? -2.585 1.219 37.406 1.00 97.62 87 PRO A C 1
ATOM 724 O O . PRO A 1 87 ? -2.156 1.687 36.354 1.00 97.62 87 PRO A O 1
ATOM 727 N N . ALA A 1 88 ? -3.891 1.151 37.683 1.00 95.31 88 ALA A N 1
ATOM 728 C CA . ALA A 1 88 ? -4.916 1.600 36.749 1.00 95.31 88 ALA A CA 1
ATOM 729 C C . ALA A 1 88 ? -4.978 3.131 36.615 1.00 95.31 88 ALA A C 1
ATOM 731 O O . ALA A 1 88 ? -5.631 3.628 35.700 1.00 95.31 88 ALA A O 1
ATOM 732 N N . GLY A 1 89 ? -4.332 3.898 37.500 1.00 94.38 89 GLY A N 1
ATOM 733 C CA . GLY A 1 89 ? -4.451 5.357 37.530 1.00 94.38 89 GLY A CA 1
ATOM 734 C C . GLY A 1 89 ? -5.850 5.830 37.948 1.00 94.38 89 GLY A C 1
ATOM 735 O O . GLY A 1 89 ? -6.833 5.091 37.861 1.00 94.38 89 GLY A O 1
ATOM 736 N N . LEU A 1 90 ? -5.947 7.072 38.439 1.00 95.12 90 LEU A N 1
ATOM 737 C CA . LEU A 1 90 ? -7.179 7.632 39.026 1.00 95.12 90 LEU A CA 1
ATOM 738 C C . LEU A 1 90 ? -7.765 6.755 40.155 1.00 95.12 90 LEU A C 1
ATOM 740 O O . LEU A 1 90 ? -8.974 6.745 40.383 1.00 95.12 90 LEU A O 1
ATOM 744 N N . ALA A 1 91 ? -6.911 6.009 40.864 1.00 95.50 91 ALA A N 1
ATOM 745 C CA . ALA A 1 91 ? -7.318 5.083 41.918 1.00 95.50 91 ALA A CA 1
ATOM 746 C C . ALA A 1 91 ? -8.164 5.739 43.032 1.00 95.50 91 ALA A C 1
ATOM 748 O O . ALA A 1 91 ? -9.186 5.150 43.382 1.00 95.50 91 ALA A O 1
ATOM 749 N N . PRO A 1 92 ? -7.866 6.971 43.504 1.00 96.31 92 PRO A N 1
ATOM 750 C CA . PRO A 1 92 ? -8.720 7.666 44.475 1.00 96.31 92 PRO A CA 1
ATOM 751 C C . PRO A 1 92 ? -10.152 7.929 43.991 1.00 96.31 92 PRO A C 1
ATOM 753 O O . PRO A 1 92 ? -11.055 8.072 44.804 1.00 96.31 92 PRO A O 1
ATOM 756 N N . THR A 1 93 ? -10.383 7.977 42.676 1.00 95.38 93 THR A N 1
ATOM 757 C CA . THR A 1 93 ? -11.726 8.118 42.091 1.00 95.38 93 THR A CA 1
ATOM 758 C C . THR A 1 93 ? -12.364 6.761 41.800 1.00 95.38 93 THR A C 1
ATOM 760 O O . THR A 1 93 ? -13.567 6.590 41.985 1.00 95.38 93 THR A O 1
ATOM 763 N N . LYS A 1 94 ? -11.578 5.786 41.329 1.00 95.31 94 LYS A N 1
ATOM 764 C CA . LYS A 1 94 ? -12.076 4.455 40.948 1.00 95.31 94 LYS A CA 1
ATOM 765 C C . LYS A 1 94 ? -12.413 3.580 42.152 1.00 95.31 94 LYS A C 1
ATOM 767 O O . LYS A 1 94 ? -13.431 2.901 42.112 1.00 95.31 94 LYS A O 1
ATOM 772 N N . GLY A 1 95 ? -11.604 3.618 43.210 1.00 96.50 95 GLY A N 1
ATOM 773 C CA . GLY A 1 95 ? -11.792 2.807 44.418 1.00 96.50 95 GLY A CA 1
ATOM 774 C C . GLY A 1 95 ? -13.166 3.013 45.061 1.00 96.50 95 GLY A C 1
ATOM 775 O O . GLY A 1 95 ? -13.923 2.046 45.149 1.00 96.50 95 GLY A O 1
ATOM 776 N N . PRO A 1 96 ? -13.551 4.260 45.407 1.00 96.44 96 PRO A N 1
ATOM 777 C CA . PRO A 1 96 ? -14.870 4.538 45.972 1.00 96.44 96 PRO A CA 1
ATOM 778 C C . PRO A 1 96 ? -16.018 4.120 45.050 1.00 96.44 96 PRO A C 1
ATOM 780 O O . PRO A 1 96 ? -16.995 3.552 45.517 1.00 96.44 96 PRO A O 1
ATOM 783 N N . ARG A 1 97 ? -15.891 4.339 43.732 1.00 95.75 97 ARG A N 1
ATOM 784 C CA . ARG A 1 97 ? -16.917 3.940 42.750 1.00 95.75 97 ARG A CA 1
ATOM 785 C C . ARG A 1 97 ? -17.107 2.429 42.683 1.00 95.75 97 ARG A C 1
ATOM 787 O O . ARG A 1 97 ? -18.239 1.973 42.593 1.00 95.75 97 ARG A O 1
ATOM 794 N N . ILE A 1 98 ? -16.012 1.667 42.729 1.00 96.81 98 ILE A N 1
ATOM 795 C CA . ILE A 1 98 ? -16.072 0.204 42.782 1.00 96.81 98 ILE A CA 1
ATOM 796 C C . ILE A 1 98 ? -16.818 -0.219 44.047 1.00 96.81 98 ILE A C 1
ATOM 798 O O . ILE A 1 98 ? -17.801 -0.941 43.937 1.00 96.81 98 ILE A O 1
ATOM 802 N N . GLN A 1 99 ? -16.412 0.259 45.227 1.00 97.44 99 GLN A N 1
ATOM 803 C CA . GLN A 1 99 ? -17.075 -0.132 46.477 1.00 97.44 99 GLN A CA 1
ATOM 804 C C . GLN A 1 99 ? -18.552 0.245 46.493 1.00 97.44 99 GLN A C 1
ATOM 806 O O . GLN A 1 99 ? -19.374 -0.580 46.874 1.00 97.44 99 GLN A O 1
ATOM 811 N N . GLU A 1 100 ? -18.893 1.447 46.037 1.00 97.00 100 GLU A N 1
ATOM 812 C CA . GLU A 1 100 ? -20.277 1.910 45.992 1.00 97.00 100 GLU A CA 1
ATOM 813 C C . GLU A 1 100 ? -21.143 1.057 45.058 1.00 97.00 100 GLU A C 1
ATOM 815 O O . GLU A 1 100 ? -22.248 0.664 45.423 1.00 97.00 100 GLU A O 1
ATOM 820 N N . ALA A 1 101 ? -20.621 0.688 43.883 1.00 96.44 101 ALA A N 1
ATOM 821 C CA . ALA A 1 101 ? -21.314 -0.232 42.988 1.00 96.44 101 ALA A CA 1
ATOM 822 C C . ALA A 1 101 ? -21.537 -1.605 43.647 1.00 96.44 101 ALA A C 1
ATOM 824 O O . ALA A 1 101 ? -22.641 -2.139 43.576 1.00 96.44 101 ALA A O 1
ATOM 825 N N . LEU A 1 102 ? -20.528 -2.164 44.329 1.00 97.12 102 LEU A N 1
ATOM 826 C CA . LEU A 1 102 ? -20.649 -3.462 45.012 1.00 97.12 102 LEU A CA 1
ATOM 827 C C . LEU A 1 102 ? -21.602 -3.412 46.218 1.00 97.12 102 LEU A C 1
ATOM 829 O O . LEU A 1 102 ? -22.312 -4.389 46.468 1.00 97.12 102 LEU A O 1
ATOM 833 N N . ARG A 1 103 ? -21.648 -2.292 46.953 1.00 96.94 103 ARG A N 1
ATOM 834 C CA . ARG A 1 103 ? -22.629 -2.070 48.030 1.00 96.94 103 ARG A CA 1
ATOM 835 C C . ARG A 1 103 ? -24.039 -2.045 47.473 1.00 96.94 103 ARG A C 1
ATOM 837 O O . ARG A 1 103 ? -24.839 -2.866 47.889 1.00 96.94 103 ARG A O 1
ATOM 844 N N . ARG A 1 104 ? -24.293 -1.240 46.441 1.00 95.31 104 ARG A N 1
ATOM 845 C CA . ARG A 1 104 ? -25.616 -1.168 45.813 1.00 95.31 104 ARG A CA 1
ATOM 846 C C . ARG A 1 104 ? -26.092 -2.509 45.252 1.00 95.31 104 ARG A C 1
ATOM 848 O O . ARG A 1 104 ? -27.249 -2.866 45.430 1.00 95.31 104 ARG A O 1
ATOM 855 N N . ILE A 1 105 ? -25.194 -3.284 44.635 1.00 95.50 105 ILE A N 1
ATOM 856 C CA . ILE A 1 105 ? -25.498 -4.663 44.217 1.00 95.50 105 ILE A CA 1
ATOM 857 C C . ILE A 1 105 ? -25.924 -5.511 45.428 1.00 95.50 105 ILE A C 1
ATOM 859 O O . ILE A 1 105 ? -26.917 -6.228 45.357 1.00 95.50 105 ILE A O 1
ATOM 863 N N . THR A 1 106 ? -25.189 -5.417 46.541 1.00 96.00 106 THR A N 1
ATOM 864 C CA . THR A 1 106 ? -25.510 -6.157 47.773 1.00 96.00 106 THR A CA 1
ATOM 865 C C . THR A 1 106 ? -26.855 -5.731 48.350 1.00 96.00 106 THR A C 1
ATOM 867 O O . THR A 1 106 ? -27.644 -6.596 48.710 1.00 96.00 106 THR A O 1
ATOM 870 N N . ASP A 1 107 ? -27.116 -4.429 48.440 1.00 94.12 107 ASP A N 1
ATOM 871 C CA . ASP A 1 107 ? -28.323 -3.890 49.069 1.00 94.12 107 ASP A CA 1
ATOM 872 C C . ASP A 1 107 ? -29.591 -4.350 48.337 1.00 94.12 107 ASP A C 1
ATOM 874 O O . ASP A 1 107 ? -30.611 -4.617 48.968 1.00 94.12 107 ASP A O 1
ATOM 878 N N . GLU A 1 108 ? -29.518 -4.500 47.012 1.00 90.38 108 GLU A N 1
ATOM 879 C CA . GLU A 1 108 ? -30.654 -4.928 46.192 1.00 90.38 108 GLU A CA 1
ATOM 880 C C . GLU A 1 108 ? -30.784 -6.458 46.063 1.00 90.38 108 GLU A C 1
ATOM 882 O O . GLU A 1 108 ? -31.898 -6.964 45.948 1.00 90.38 108 GLU A O 1
ATOM 887 N N . GLN A 1 109 ? -29.677 -7.212 46.079 1.00 92.06 109 GLN A N 1
ATOM 888 C CA . GLN A 1 109 ? -29.674 -8.665 45.807 1.00 92.06 109 GLN A CA 1
ATOM 889 C C . GLN A 1 109 ? -29.344 -9.544 47.023 1.00 92.06 109 GLN A C 1
ATOM 891 O O . GLN A 1 109 ? -29.376 -10.772 46.936 1.00 92.06 109 GLN A O 1
ATOM 896 N N . GLY A 1 110 ? -28.944 -8.947 48.145 1.00 91.75 110 GLY A N 1
ATOM 897 C CA . GLY A 1 110 ? -28.454 -9.637 49.343 1.00 91.75 110 GLY A CA 1
ATOM 898 C C . GLY A 1 110 ? -27.048 -10.245 49.219 1.00 91.75 110 GLY A C 1
ATOM 899 O O . GLY A 1 110 ? -26.501 -10.728 50.209 1.00 91.75 110 GLY A O 1
ATOM 900 N N . ARG A 1 111 ? -26.436 -10.230 48.028 1.00 93.38 111 ARG A N 1
ATOM 901 C CA . ARG A 1 111 ? -25.082 -10.743 47.742 1.00 93.38 111 ARG A CA 1
ATOM 902 C C . ARG A 1 111 ? -24.443 -9.979 46.584 1.00 93.38 111 ARG A C 1
ATOM 904 O O . ARG A 1 111 ? -25.155 -9.366 45.793 1.00 93.38 111 ARG A O 1
ATOM 911 N N . VAL A 1 112 ? -23.121 -10.059 46.424 1.00 95.69 112 VAL A N 1
ATOM 912 C CA . VAL A 1 112 ? -22.430 -9.393 45.308 1.00 95.69 112 VAL A CA 1
ATOM 913 C C . VAL A 1 112 ? -22.512 -10.246 44.032 1.00 95.69 112 VAL A C 1
ATOM 915 O O . VAL A 1 112 ? -21.554 -10.912 43.647 1.00 95.69 112 VAL A O 1
ATOM 918 N N . SER A 1 113 ? -23.677 -10.251 43.376 1.00 95.00 113 SER A N 1
ATOM 919 C CA . SER A 1 113 ? -23.914 -10.949 42.101 1.00 95.00 113 SER A CA 1
ATOM 920 C C . SER A 1 113 ? -24.762 -10.101 41.154 1.00 95.00 113 SER A C 1
ATOM 922 O O . SER A 1 113 ? -25.677 -9.395 41.567 1.00 95.00 113 SER A O 1
ATOM 924 N N . LEU A 1 114 ? -24.450 -10.200 39.863 1.00 96.44 114 LEU A N 1
ATOM 925 C CA . LEU A 1 114 ? -25.180 -9.569 38.764 1.00 96.44 114 LEU A CA 1
ATOM 926 C C . LEU A 1 114 ? -25.900 -10.603 37.880 1.00 96.44 114 LEU A C 1
ATOM 928 O O . LEU A 1 114 ? -26.389 -10.257 36.809 1.00 96.44 114 LEU A O 1
ATOM 932 N N . ASP A 1 115 ? -25.983 -11.866 38.305 1.00 94.44 115 ASP A N 1
ATOM 933 C CA . ASP A 1 115 ? -26.543 -12.949 37.480 1.00 94.44 115 ASP A CA 1
ATOM 934 C C . ASP A 1 115 ? -28.045 -12.768 37.228 1.00 94.44 115 ASP A C 1
ATOM 936 O O . ASP A 1 115 ? -28.548 -13.158 36.180 1.00 94.44 115 ASP A O 1
ATOM 940 N N . PHE A 1 116 ? -28.758 -12.103 38.144 1.00 94.19 116 PHE A N 1
ATOM 941 C CA . PHE A 1 116 ? -30.179 -11.770 37.984 1.00 94.19 116 PHE A CA 1
ATOM 942 C C . PHE A 1 116 ? -30.448 -10.904 36.744 1.00 94.19 1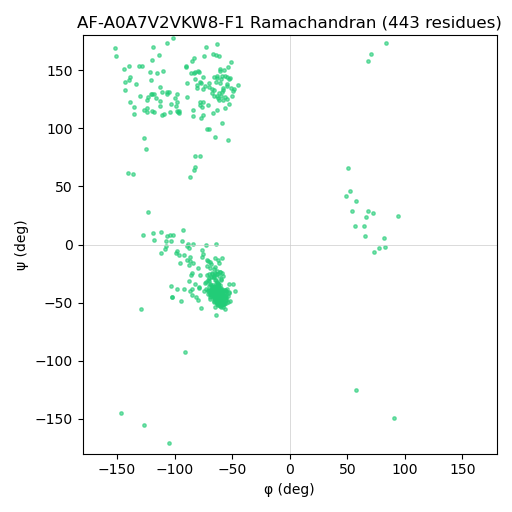16 PHE A C 1
ATOM 944 O O . PHE A 1 116 ? -31.539 -10.950 36.177 1.00 94.19 116 PHE A O 1
ATOM 951 N N . LEU A 1 117 ? -29.441 -10.153 36.275 1.00 95.62 117 LEU A N 1
ATOM 952 C CA . LEU A 1 117 ? -29.535 -9.400 35.031 1.00 95.62 117 LEU A CA 1
ATOM 953 C C . LEU A 1 117 ? -29.756 -10.321 33.825 1.00 95.62 117 LEU A C 1
ATOM 955 O O . LEU A 1 117 ? -30.338 -9.861 32.850 1.00 95.62 117 LEU A O 1
ATOM 959 N N . ALA A 1 118 ? -29.317 -11.587 33.860 1.00 93.19 118 ALA A N 1
ATOM 960 C CA . ALA A 1 118 ? -29.462 -12.540 32.755 1.00 93.19 118 ALA A CA 1
ATOM 961 C C . ALA A 1 118 ? -30.932 -12.798 32.386 1.00 93.19 118 ALA A C 1
ATOM 963 O O . ALA A 1 118 ? -31.254 -12.894 31.201 1.00 93.19 118 ALA A O 1
ATOM 964 N N . GLU A 1 119 ? -31.824 -12.802 33.374 1.00 93.69 119 GLU A N 1
ATOM 965 C CA . GLU A 1 119 ? -33.256 -13.069 33.189 1.00 93.69 119 GLU A CA 1
ATOM 966 C C . GLU A 1 119 ? -34.068 -11.802 32.883 1.00 93.69 119 GLU A C 1
ATOM 968 O O . GLU A 1 119 ? -35.205 -11.879 32.423 1.00 93.69 119 GLU A O 1
ATOM 973 N N . MET A 1 120 ? -33.491 -10.614 33.085 1.00 95.69 120 MET A N 1
ATOM 974 C CA . MET A 1 120 ? -34.191 -9.356 32.830 1.00 95.69 120 MET A CA 1
ATOM 975 C C . MET A 1 120 ? -34.218 -8.977 31.341 1.00 95.69 120 MET A C 1
ATOM 977 O O . MET A 1 120 ? -33.258 -9.252 30.599 1.00 95.69 120 MET A O 1
ATOM 981 N N . PRO A 1 121 ? -35.274 -8.278 30.880 1.00 97.38 121 PRO A N 1
ATOM 982 C CA . PRO A 1 121 ? -35.277 -7.626 29.577 1.00 97.38 121 PRO A CA 1
ATOM 983 C C . PRO A 1 121 ? -34.055 -6.715 29.410 1.00 97.38 121 PRO A C 1
ATOM 985 O O . PRO A 1 121 ? -33.617 -6.056 30.352 1.00 97.38 121 PRO A O 1
ATOM 988 N N . VAL A 1 122 ? -33.486 -6.680 28.201 1.00 95.38 122 VAL A N 1
ATOM 989 C CA . VAL A 1 122 ? -32.195 -6.011 27.935 1.00 95.38 122 VAL A CA 1
ATOM 990 C C . VAL A 1 122 ? -32.218 -4.543 28.354 1.00 95.38 122 VAL A C 1
ATOM 992 O O . VAL A 1 122 ? -31.252 -4.066 28.942 1.00 95.38 122 VAL A O 1
ATOM 995 N N . GLU A 1 123 ? -33.317 -3.839 28.079 1.00 94.81 123 GLU A N 1
ATOM 996 C CA . GLU A 1 123 ? -33.423 -2.419 28.401 1.00 94.81 123 GLU A CA 1
ATOM 997 C C . GLU A 1 123 ? -33.585 -2.173 29.905 1.00 94.81 123 GLU A C 1
ATOM 999 O O . GLU A 1 123 ? -32.931 -1.288 30.445 1.00 94.81 123 GLU A O 1
ATOM 1004 N N . GLU A 1 124 ? -34.347 -3.007 30.614 1.00 97.19 124 GLU A N 1
ATOM 1005 C CA . GLU A 1 124 ? -34.454 -2.935 32.077 1.00 97.19 124 GLU A CA 1
ATOM 1006 C C . GLU A 1 124 ? -33.098 -3.197 32.744 1.00 97.19 124 GLU A C 1
ATOM 1008 O O . GLU A 1 124 ? -32.653 -2.414 33.584 1.00 97.19 124 GLU A O 1
ATOM 1013 N N . ALA A 1 125 ? -32.376 -4.229 32.296 1.00 97.06 125 ALA A N 1
ATOM 1014 C CA . ALA A 1 125 ? -31.029 -4.525 32.776 1.00 97.06 125 ALA A CA 1
ATOM 1015 C C . ALA A 1 125 ? -30.034 -3.388 32.463 1.00 97.06 125 ALA A C 1
ATOM 1017 O O . ALA A 1 125 ? -29.160 -3.078 33.278 1.00 97.06 125 ALA A O 1
ATOM 1018 N N . ARG A 1 126 ? -30.171 -2.731 31.301 1.00 96.69 126 ARG A N 1
ATOM 1019 C CA . ARG A 1 126 ? -29.365 -1.559 30.924 1.00 96.69 126 ARG A CA 1
ATOM 1020 C C . ARG A 1 126 ? -29.630 -0.380 31.853 1.00 96.69 126 ARG A C 1
ATOM 1022 O O . ARG A 1 126 ? -28.667 0.198 32.357 1.00 96.69 126 ARG A O 1
ATOM 1029 N N . GLN A 1 127 ? -30.895 -0.036 32.094 1.00 96.75 127 GLN A N 1
ATOM 1030 C CA . GLN A 1 127 ? -31.268 1.062 32.991 1.00 96.75 127 GLN A CA 1
ATOM 1031 C C . GLN A 1 127 ? -30.825 0.786 34.429 1.00 96.75 127 GLN A C 1
ATOM 1033 O O . GLN A 1 127 ? -30.295 1.677 35.096 1.00 96.75 127 GLN A O 1
ATOM 1038 N N . TRP A 1 128 ? -30.940 -0.466 34.872 1.00 97.06 128 TRP A N 1
ATOM 1039 C CA . TRP A 1 128 ? -30.437 -0.892 36.170 1.00 97.06 128 TRP A CA 1
ATOM 1040 C C . TRP A 1 128 ? -28.926 -0.650 36.296 1.00 97.06 128 TRP A C 1
ATOM 1042 O O . TRP A 1 128 ? -28.480 0.027 37.223 1.00 97.06 128 TRP A O 1
ATOM 1052 N N . LEU A 1 129 ? -28.133 -1.099 35.316 1.00 96.75 129 LEU A N 1
ATOM 1053 C CA . LEU A 1 129 ? -26.683 -0.874 35.297 1.00 96.75 129 LEU A CA 1
ATOM 1054 C C . LEU A 1 129 ? -26.324 0.616 35.241 1.00 96.75 129 LEU A C 1
ATOM 1056 O O . LEU A 1 129 ? -25.418 1.044 35.949 1.00 96.75 129 LEU A O 1
ATOM 1060 N N . LEU A 1 130 ? -27.028 1.412 34.433 1.00 95.50 130 LEU A N 1
ATOM 1061 C CA . LEU A 1 130 ? -26.819 2.863 34.329 1.00 95.50 130 LEU A CA 1
ATOM 1062 C C . LEU A 1 130 ? -27.117 3.613 35.631 1.00 95.50 130 LEU A C 1
ATOM 1064 O O . LEU A 1 130 ? -26.589 4.704 35.842 1.00 95.50 130 LEU A O 1
ATOM 1068 N N . SER A 1 131 ? -27.934 3.034 36.510 1.00 94.88 131 SER A N 1
ATOM 1069 C CA . SER A 1 131 ? -28.204 3.608 37.826 1.00 94.88 131 SER A CA 1
ATOM 1070 C C . SER A 1 131 ? -27.007 3.495 38.783 1.00 94.88 131 SER A C 1
ATOM 1072 O O . SER A 1 131 ? -26.946 4.240 39.766 1.00 94.88 131 SER A O 1
ATOM 1074 N N . LEU A 1 132 ? -26.045 2.601 38.506 1.00 93.81 132 LEU A N 1
ATOM 1075 C CA . LEU A 1 132 ? -24.863 2.400 39.340 1.00 93.81 132 LEU A CA 1
ATOM 1076 C C . LEU A 1 132 ? -23.859 3.564 39.201 1.00 93.81 132 LEU A C 1
ATOM 1078 O O . LEU A 1 132 ? -23.517 3.977 38.087 1.00 93.81 132 LEU A O 1
ATOM 1082 N N . PRO A 1 133 ? -23.286 4.063 40.312 1.00 83.75 133 PRO A N 1
ATOM 1083 C CA . PRO A 1 133 ? -22.304 5.143 40.267 1.00 83.75 133 PRO A CA 1
ATOM 1084 C C . PRO A 1 133 ? -21.072 4.811 39.413 1.00 83.75 133 PRO A C 1
ATOM 1086 O O . PRO A 1 133 ? -20.355 3.841 39.647 1.00 83.75 133 PRO A O 1
ATOM 1089 N N . GLY A 1 134 ? -20.781 5.663 38.427 1.00 83.12 134 GLY A N 1
ATOM 1090 C CA . GLY A 1 134 ? -19.618 5.499 37.546 1.00 83.12 134 GLY A CA 1
ATOM 1091 C C . GLY A 1 134 ? -19.812 4.513 36.387 1.00 83.12 134 GLY A C 1
ATOM 1092 O O . GLY A 1 134 ? -18.854 4.270 35.640 1.00 83.12 134 GLY A O 1
ATOM 1093 N N . VAL A 1 135 ? -21.026 3.986 36.202 1.00 92.50 135 VAL A N 1
ATOM 1094 C CA . VAL A 1 135 ? -21.406 3.151 35.059 1.00 92.50 135 VAL A CA 1
ATOM 1095 C C . VAL A 1 135 ? -22.071 4.017 33.993 1.00 92.50 135 VAL A C 1
ATOM 1097 O O . VAL A 1 135 ? -23.133 4.587 34.197 1.00 92.50 135 VAL A O 1
ATOM 1100 N N . GLY A 1 136 ? -21.420 4.136 32.835 1.00 91.69 136 GLY A N 1
ATOM 1101 C CA . GLY A 1 136 ? -21.994 4.787 31.654 1.00 91.69 136 GLY A CA 1
ATOM 1102 C C . GLY A 1 136 ? -22.502 3.777 30.614 1.00 91.69 136 GLY A C 1
ATOM 1103 O O . GLY A 1 136 ? -22.262 2.575 30.769 1.00 91.69 136 GLY A O 1
ATOM 1104 N N . PRO A 1 137 ? -23.105 4.249 29.502 1.00 92.12 137 PRO A N 1
ATOM 1105 C CA . PRO A 1 137 ? -23.690 3.394 28.459 1.00 92.12 137 PRO A CA 1
ATOM 1106 C C . PRO A 1 137 ? -22.743 2.322 27.916 1.00 92.12 137 PRO A C 1
ATOM 1108 O O . PRO A 1 137 ? -23.127 1.164 27.776 1.00 92.12 137 PRO A O 1
ATOM 1111 N N . LYS A 1 138 ? -21.468 2.669 27.693 1.00 91.69 138 LYS A N 1
ATOM 1112 C CA . LYS A 1 138 ? -20.444 1.698 27.284 1.00 91.69 138 LYS A CA 1
ATOM 1113 C C . LYS A 1 138 ? -20.236 0.603 28.327 1.00 91.69 138 LYS A C 1
ATOM 1115 O O . LYS A 1 138 ? -20.173 -0.563 27.960 1.00 91.69 138 LYS A O 1
ATOM 1120 N N . THR A 1 139 ? -20.095 0.967 29.600 1.00 93.62 139 THR A N 1
ATOM 1121 C CA . THR A 1 139 ? -19.867 -0.012 30.670 1.00 93.62 139 THR A CA 1
ATOM 1122 C C . THR A 1 139 ? -21.054 -0.958 30.796 1.00 93.62 139 THR A C 1
ATOM 1124 O O . THR A 1 139 ? -20.849 -2.168 30.843 1.00 93.62 139 THR A O 1
ATOM 1127 N N . ALA A 1 140 ? -22.279 -0.424 30.772 1.00 95.50 140 ALA A N 1
ATOM 1128 C CA . ALA A 1 140 ? -23.492 -1.233 30.801 1.00 95.50 140 ALA A CA 1
ATOM 1129 C C . ALA A 1 140 ? -23.546 -2.210 29.612 1.00 95.50 140 ALA A C 1
ATOM 1131 O O . ALA A 1 140 ? -23.724 -3.409 29.808 1.00 95.50 140 ALA A O 1
ATOM 1132 N N . ALA A 1 141 ? -23.289 -1.725 28.391 1.00 95.31 141 ALA A N 1
ATOM 1133 C CA . ALA A 1 141 ? -23.260 -2.564 27.194 1.00 95.31 141 ALA A CA 1
ATOM 1134 C C . ALA A 1 141 ? -22.177 -3.656 27.251 1.00 95.31 141 ALA A C 1
ATOM 1136 O O . ALA A 1 141 ? -22.433 -4.783 26.839 1.00 95.31 141 ALA A O 1
ATOM 1137 N N . ILE A 1 142 ? -20.990 -3.365 27.804 1.00 95.19 142 ILE A N 1
ATOM 1138 C CA . ILE A 1 142 ? -19.943 -4.379 28.002 1.00 95.19 142 ILE A CA 1
ATOM 1139 C C . ILE A 1 142 ? -20.416 -5.468 28.967 1.00 95.19 142 ILE A C 1
ATOM 1141 O O . ILE A 1 142 ? -20.279 -6.637 28.636 1.00 95.19 142 ILE A O 1
ATOM 1145 N N . VAL A 1 143 ? -21.000 -5.130 30.120 1.00 96.56 143 VAL A N 1
ATOM 1146 C CA . VAL A 1 143 ? -21.501 -6.151 31.063 1.00 96.56 143 VAL A CA 1
ATOM 1147 C C . VAL A 1 143 ? -22.585 -7.011 30.405 1.00 96.56 143 VAL A C 1
ATOM 1149 O O . VAL A 1 143 ? -22.489 -8.237 30.416 1.00 96.56 143 VAL A O 1
ATOM 1152 N N . LEU A 1 144 ? -23.568 -6.381 29.759 1.00 96.69 144 LEU A N 1
ATOM 1153 C CA . LEU A 1 144 ? -24.664 -7.080 29.084 1.00 96.69 144 LEU A CA 1
ATOM 1154 C C . LEU A 1 144 ? -24.163 -7.997 27.959 1.00 96.69 144 LEU A C 1
ATOM 1156 O O . LEU A 1 144 ? -24.532 -9.165 27.913 1.00 96.69 144 LEU A O 1
ATOM 1160 N N . CYS A 1 145 ? -23.295 -7.505 27.077 1.00 95.25 145 CYS A N 1
ATOM 1161 C CA . CYS A 1 145 ? -22.833 -8.269 25.919 1.00 95.25 145 CYS A CA 1
ATOM 1162 C C . CYS A 1 145 ? -21.734 -9.279 26.269 1.00 95.25 145 CYS A C 1
ATOM 1164 O O . CYS A 1 145 ? -21.816 -10.443 25.884 1.00 95.25 145 CYS A O 1
ATOM 1166 N N . PHE A 1 146 ? -20.707 -8.873 27.017 1.00 94.44 146 PHE A N 1
ATOM 1167 C CA . PHE A 1 146 ? -19.519 -9.703 27.234 1.00 94.44 146 PHE A CA 1
ATOM 1168 C C . PHE A 1 146 ? -19.713 -10.732 28.340 1.00 94.44 146 PHE A C 1
ATOM 1170 O O . PHE A 1 146 ? -19.137 -11.809 28.237 1.00 94.44 146 PHE A O 1
ATOM 1177 N N . ALA A 1 147 ? -20.476 -10.414 29.386 1.00 95.00 147 ALA A N 1
ATOM 1178 C CA . ALA A 1 147 ? -20.681 -11.338 30.498 1.00 95.00 147 ALA A CA 1
ATOM 1179 C C . ALA A 1 147 ? -21.994 -12.116 30.378 1.00 95.00 147 ALA A C 1
ATOM 1181 O O . ALA A 1 147 ? -22.017 -13.306 30.670 1.00 95.00 147 ALA A O 1
ATOM 1182 N N . LEU A 1 148 ? -23.063 -11.461 29.909 1.00 95.06 148 LEU A N 1
ATOM 1183 C CA . LEU A 1 148 ? -24.422 -12.017 29.930 1.00 95.06 148 LEU A CA 1
ATOM 1184 C C . LEU A 1 148 ? -24.951 -12.439 28.550 1.00 95.06 148 LEU A C 1
ATOM 1186 O O . LEU A 1 148 ? -26.086 -12.897 28.454 1.00 95.06 148 LEU A O 1
ATOM 1190 N N . GLY A 1 149 ? -24.175 -12.256 27.476 1.00 93.25 149 GLY A N 1
ATOM 1191 C CA . GLY A 1 149 ? -24.572 -12.643 26.115 1.00 93.25 149 GLY A CA 1
ATOM 1192 C C . GLY A 1 149 ? -25.785 -11.875 25.570 1.00 93.25 149 GLY A C 1
ATOM 1193 O O . GLY A 1 149 ? -26.402 -12.296 24.594 1.00 93.25 149 GLY A O 1
ATOM 1194 N N . LYS A 1 150 ? -26.155 -10.751 26.194 1.00 95.00 150 LYS A N 1
ATOM 1195 C CA . LYS A 1 150 ? -27.302 -9.935 25.794 1.00 95.00 150 LYS A CA 1
ATOM 1196 C C . LYS A 1 150 ? -26.946 -8.983 24.649 1.00 95.00 150 LYS A C 1
ATOM 1198 O O . LYS A 1 150 ? -25.826 -8.468 24.593 1.00 95.00 150 LYS A O 1
ATOM 1203 N N . PRO A 1 151 ? -27.903 -8.674 23.760 1.00 94.50 151 PRO A N 1
ATOM 1204 C CA . PRO A 1 151 ? -27.661 -7.835 22.594 1.00 94.50 151 PRO A CA 1
ATOM 1205 C C . PRO A 1 151 ? -27.612 -6.342 22.956 1.00 94.50 151 PRO A C 1
ATOM 1207 O O . PRO A 1 151 ? -28.542 -5.592 22.678 1.00 94.50 151 PRO A O 1
ATOM 1210 N N . ALA A 1 152 ? -26.504 -5.903 23.553 1.00 95.06 152 ALA A N 1
ATOM 1211 C CA . ALA A 1 152 ? -26.203 -4.496 23.817 1.00 95.06 152 ALA A CA 1
ATOM 1212 C C . ALA A 1 152 ? -24.853 -4.122 23.186 1.00 95.06 152 ALA A C 1
ATOM 1214 O O . ALA A 1 152 ? -23.814 -4.634 23.599 1.00 95.06 152 ALA A O 1
ATOM 1215 N N . PHE A 1 153 ? -24.838 -3.248 22.179 1.00 95.69 153 PHE A N 1
ATOM 1216 C CA . PHE A 1 153 ? -23.631 -2.988 21.390 1.00 95.69 153 PHE A CA 1
ATOM 1217 C C . PHE A 1 153 ? -22.727 -1.951 22.083 1.00 95.69 153 PHE A C 1
ATOM 1219 O O . PHE A 1 153 ? -23.107 -0.779 22.236 1.00 95.69 153 PHE A O 1
ATOM 1226 N N . PRO A 1 154 ? -21.501 -2.317 22.503 1.00 94.94 154 PRO A N 1
ATOM 1227 C CA . PRO A 1 154 ? -20.614 -1.369 23.152 1.00 94.94 154 PRO A CA 1
ATOM 1228 C C . PRO A 1 154 ? -19.909 -0.484 22.119 1.00 94.94 154 PRO A C 1
ATOM 1230 O O . PRO A 1 154 ? -19.340 -0.958 21.139 1.00 94.94 154 PRO A O 1
ATOM 1233 N N . VAL A 1 155 ? -19.871 0.823 22.374 1.00 94.69 155 VAL A N 1
ATOM 1234 C CA . VAL A 1 155 ? -19.185 1.806 21.531 1.00 94.69 155 VAL A CA 1
ATOM 1235 C C . VAL A 1 155 ? -18.078 2.476 22.332 1.00 94.69 155 VAL A C 1
ATOM 1237 O O . VAL A 1 155 ? -18.314 3.195 23.303 1.00 94.69 155 VAL A O 1
ATOM 1240 N N . ASP A 1 156 ? -16.837 2.236 21.923 1.00 91.38 156 ASP A N 1
ATOM 1241 C CA . ASP A 1 156 ? -15.668 2.930 22.450 1.00 91.38 156 ASP A CA 1
ATOM 1242 C C . ASP A 1 156 ? -15.133 3.979 21.459 1.00 91.38 156 ASP A C 1
ATOM 1244 O O . ASP A 1 156 ? -15.767 4.313 20.459 1.00 91.38 156 ASP A O 1
ATOM 1248 N N . THR A 1 157 ? -13.961 4.546 21.741 1.00 91.19 157 THR A N 1
ATOM 1249 C CA . THR A 1 157 ? -13.334 5.552 20.874 1.00 91.19 157 THR A CA 1
ATOM 1250 C C . THR A 1 157 ? -12.861 4.993 19.529 1.00 91.19 157 THR A C 1
ATOM 1252 O O . THR A 1 157 ? -12.793 5.751 18.557 1.00 91.19 157 THR A O 1
ATOM 1255 N N . HIS A 1 158 ? -12.522 3.703 19.448 1.00 94.56 158 HIS A N 1
ATOM 1256 C CA . HIS A 1 158 ? -12.149 3.036 18.202 1.00 94.56 158 HIS A CA 1
ATOM 1257 C C . HIS A 1 158 ? -13.395 2.734 17.380 1.00 94.56 158 HIS A C 1
ATOM 1259 O O . HIS A 1 158 ? -13.491 3.223 16.257 1.00 94.56 158 HIS A O 1
ATOM 1265 N N . VAL A 1 159 ? -14.374 2.044 17.965 1.00 96.94 159 VAL A N 1
ATOM 1266 C CA . VAL A 1 159 ? -15.662 1.719 17.343 1.00 96.94 159 VAL A CA 1
ATOM 1267 C C . VAL A 1 159 ? -16.343 2.985 16.830 1.00 96.94 159 VAL A C 1
ATOM 1269 O O . VAL A 1 159 ? -16.694 3.050 15.657 1.00 96.94 159 VAL A O 1
ATOM 1272 N N . HIS A 1 160 ? -16.445 4.036 17.654 1.00 96.94 160 HIS A N 1
ATOM 1273 C CA . HIS A 1 160 ? -17.065 5.306 17.254 1.00 96.94 160 HIS A CA 1
ATOM 1274 C C . HIS A 1 160 ? -16.378 5.938 16.041 1.00 96.94 160 HIS A C 1
ATOM 1276 O O . HIS A 1 160 ? -17.039 6.349 15.089 1.00 96.94 160 HIS A O 1
ATOM 1282 N N . ARG A 1 161 ? -15.041 5.999 16.050 1.00 97.00 161 ARG A N 1
ATOM 1283 C CA . ARG A 1 161 ? -14.261 6.570 14.945 1.00 97.00 161 ARG A CA 1
ATOM 1284 C C . ARG A 1 161 ? -14.391 5.738 13.675 1.00 97.00 161 ARG A C 1
ATOM 1286 O O . ARG A 1 161 ? -14.597 6.304 12.604 1.00 97.00 161 ARG A O 1
ATOM 1293 N N . VAL A 1 162 ? -14.216 4.424 13.790 1.00 98.00 162 VAL A N 1
ATOM 1294 C CA . VAL A 1 162 ? -14.220 3.505 12.650 1.00 98.00 162 VAL A CA 1
ATOM 1295 C C . VAL A 1 162 ? -15.612 3.469 12.024 1.00 98.00 162 VAL A C 1
ATOM 1297 O O . VAL A 1 162 ? -15.722 3.691 10.824 1.00 98.00 162 VAL A O 1
ATOM 1300 N N . ALA A 1 163 ? -16.677 3.334 12.819 1.00 97.50 163 ALA A N 1
ATOM 1301 C CA . ALA A 1 163 ? -18.053 3.340 12.322 1.00 97.50 163 ALA A CA 1
ATOM 1302 C C . ALA A 1 163 ? -18.419 4.646 11.592 1.00 97.50 163 ALA A C 1
ATOM 1304 O O . ALA A 1 163 ? -19.011 4.599 10.513 1.00 97.50 163 ALA A O 1
ATOM 1305 N N . ARG A 1 164 ? -18.012 5.809 12.127 1.00 96.94 164 ARG A N 1
ATOM 1306 C CA . ARG A 1 164 ? -18.197 7.111 11.457 1.00 96.94 164 ARG A CA 1
ATOM 1307 C C . ARG A 1 164 ? -17.444 7.186 10.131 1.00 96.94 164 ARG A C 1
ATOM 1309 O O . ARG A 1 164 ? -18.019 7.589 9.129 1.00 96.94 164 ARG A O 1
ATOM 1316 N N . ARG A 1 165 ? -16.168 6.782 10.106 1.00 97.25 165 ARG A N 1
ATOM 1317 C CA . ARG A 1 165 ? -15.340 6.822 8.887 1.00 97.25 165 ARG A CA 1
ATOM 1318 C C . ARG A 1 165 ? -15.826 5.860 7.808 1.00 97.25 165 ARG A C 1
ATOM 1320 O O . ARG A 1 165 ? -15.808 6.212 6.636 1.00 97.25 165 ARG A O 1
ATOM 1327 N N . LEU A 1 166 ? -16.287 4.675 8.196 1.00 96.88 166 LEU A N 1
ATOM 1328 C CA . LEU A 1 166 ? -16.891 3.721 7.267 1.00 96.88 166 LEU A CA 1
ATOM 1329 C C . LEU A 1 166 ? -18.236 4.223 6.725 1.00 96.88 166 LEU A C 1
ATOM 1331 O O . LEU A 1 166 ? -18.703 3.721 5.707 1.00 96.88 166 LEU A O 1
ATOM 1335 N N . GLY A 1 167 ? -18.856 5.219 7.362 1.00 95.50 167 GLY A N 1
ATOM 1336 C CA . GLY A 1 167 ? -20.198 5.678 7.016 1.00 95.50 167 GLY A CA 1
ATOM 1337 C C . GLY A 1 167 ? -21.281 4.683 7.432 1.00 95.50 167 GLY A C 1
ATOM 1338 O O . GLY A 1 167 ? -22.319 4.626 6.787 1.00 95.50 167 GLY A O 1
ATOM 1339 N N . LEU A 1 168 ? -21.031 3.879 8.475 1.00 95.38 168 LEU A N 1
ATOM 1340 C CA . LEU A 1 168 ? -22.070 3.071 9.128 1.00 95.38 168 LEU A CA 1
ATOM 1341 C C . LEU A 1 168 ? -23.012 3.952 9.951 1.00 95.38 168 LEU A C 1
ATOM 1343 O O . LEU A 1 168 ? -24.191 3.659 10.075 1.00 95.38 168 LEU A O 1
ATOM 1347 N N . ILE A 1 169 ? -22.485 5.043 10.507 1.00 95.81 169 ILE A N 1
ATOM 1348 C CA . ILE A 1 169 ? -23.255 6.072 11.207 1.00 95.81 169 ILE A CA 1
ATOM 1349 C C . ILE A 1 169 ? -22.855 7.459 10.686 1.00 95.81 169 ILE A C 1
ATOM 1351 O O . ILE A 1 169 ? -21.714 7.628 10.241 1.00 95.81 169 ILE A O 1
ATOM 1355 N N . PRO A 1 170 ? -23.742 8.472 10.762 1.00 93.75 170 PRO A N 1
ATOM 1356 C CA . PRO A 1 170 ? -23.446 9.818 10.278 1.00 93.75 170 PRO A CA 1
ATOM 1357 C C . PRO A 1 170 ? -22.187 10.423 10.907 1.00 93.75 170 PRO A C 1
ATOM 1359 O O . PRO A 1 170 ? -21.922 10.249 12.101 1.00 93.75 170 PRO A O 1
ATOM 1362 N N . GLU A 1 171 ? -21.438 11.215 10.137 1.00 88.88 171 GLU A N 1
ATOM 1363 C CA . GLU A 1 171 ? -20.154 11.761 10.585 1.00 88.88 171 GLU A CA 1
ATOM 1364 C C . GLU A 1 171 ? -20.279 12.636 11.839 1.00 88.88 171 GLU A C 1
ATOM 1366 O O . GLU A 1 171 ? -19.357 12.661 12.637 1.00 88.88 171 GLU A O 1
ATOM 1371 N N . ARG A 1 172 ? -21.393 13.327 12.088 1.00 90.31 172 ARG A N 1
ATOM 1372 C CA . ARG A 1 172 ? -21.552 14.199 13.273 1.00 90.31 172 ARG A CA 1
ATOM 1373 C C . ARG A 1 172 ? -22.195 13.508 14.485 1.00 90.31 172 ARG A C 1
ATOM 1375 O O . ARG A 1 172 ? -22.572 14.177 15.440 1.00 90.31 172 ARG A O 1
ATOM 1382 N N . THR A 1 173 ? -22.306 12.181 14.466 1.00 92.50 173 THR A N 1
ATOM 1383 C CA . THR A 1 173 ? -22.934 11.392 15.540 1.00 92.50 173 THR A CA 1
ATOM 1384 C C . THR A 1 173 ? -22.131 11.476 16.844 1.00 92.50 173 THR A C 1
ATOM 1386 O O . THR A 1 173 ? -20.930 11.184 16.854 1.00 92.50 173 THR A O 1
ATOM 1389 N N 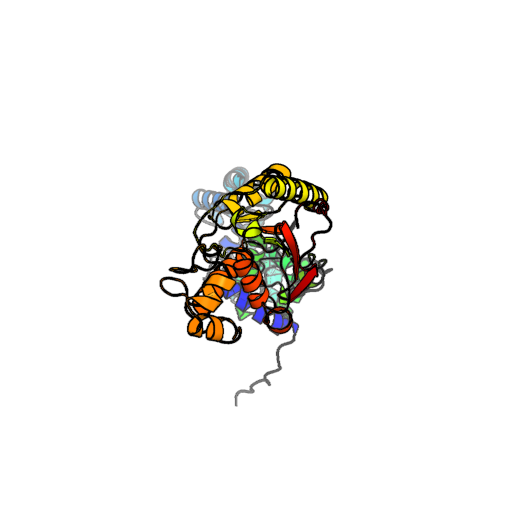. SER A 1 174 ? -22.788 11.833 17.955 1.00 92.44 174 SER A N 1
ATOM 1390 C CA . SER A 1 174 ? -22.195 11.780 19.302 1.00 92.44 174 SER A CA 1
ATOM 1391 C C . SER A 1 174 ? -21.908 10.336 19.728 1.00 92.44 174 SER A C 1
ATOM 1393 O O . SER A 1 174 ? -22.393 9.387 19.114 1.00 92.44 174 SER A O 1
ATOM 1395 N N . ARG A 1 175 ? -21.088 10.126 20.762 1.00 87.81 175 ARG A N 1
ATOM 1396 C CA . ARG A 1 175 ? -20.770 8.757 21.205 1.00 87.81 175 ARG A CA 1
ATOM 1397 C C . ARG A 1 175 ? -22.000 8.071 21.796 1.00 87.81 175 ARG A C 1
ATOM 1399 O O . ARG A 1 175 ? -22.222 6.895 21.542 1.00 87.81 175 ARG A O 1
ATOM 1406 N N . GLU A 1 176 ? -22.802 8.826 22.531 1.00 85.62 176 GLU A N 1
ATOM 1407 C CA . GLU A 1 176 ? -24.033 8.377 23.169 1.00 85.62 176 GLU A CA 1
ATOM 1408 C C . GLU A 1 176 ? -25.028 7.902 22.104 1.00 85.62 176 GLU A C 1
ATOM 1410 O O . GLU A 1 176 ? -25.474 6.759 22.147 1.00 85.62 176 GLU A O 1
ATOM 1415 N N . LYS A 1 177 ? -25.265 8.716 21.063 1.00 91.94 177 LYS A N 1
ATOM 1416 C CA . LYS A 1 177 ? -26.179 8.357 19.968 1.00 91.94 177 LYS A CA 1
ATOM 1417 C C . LYS A 1 177 ? -25.661 7.203 19.104 1.00 91.94 177 LYS A C 1
ATOM 1419 O O . LYS A 1 177 ? -26.450 6.489 18.491 1.00 91.94 177 LYS A O 1
ATOM 1424 N N . ALA A 1 178 ? -24.344 7.003 19.049 1.00 94.19 178 ALA A N 1
ATOM 1425 C CA . ALA A 1 178 ? -23.750 5.912 18.283 1.00 94.19 178 ALA A CA 1
ATOM 1426 C C . ALA A 1 178 ? -24.124 4.527 18.828 1.00 94.19 178 ALA A C 1
ATOM 1428 O O . ALA A 1 178 ? -24.216 3.601 18.029 1.00 94.19 178 ALA A O 1
ATOM 1429 N N . HIS A 1 179 ? -24.363 4.387 20.139 1.00 91.56 179 HIS A N 1
ATOM 1430 C CA . HIS A 1 179 ? -24.858 3.131 20.713 1.00 91.56 179 HIS A CA 1
ATOM 1431 C C . HIS A 1 179 ? -26.204 2.743 20.097 1.00 91.56 179 HIS A C 1
ATOM 1433 O O . HIS A 1 179 ? -26.322 1.671 19.516 1.00 91.56 179 HIS A O 1
ATOM 1439 N N . GLU A 1 180 ? -27.179 3.653 20.140 1.00 91.62 180 GLU A N 1
ATOM 1440 C CA . GLU A 1 180 ? -28.524 3.419 19.602 1.00 91.62 180 GLU A CA 1
ATOM 1441 C C . GLU A 1 180 ? -28.505 3.119 18.098 1.00 91.62 180 GLU A C 1
ATOM 1443 O O . GLU A 1 180 ? -29.181 2.209 17.627 1.00 91.62 180 GLU A O 1
ATOM 1448 N N . LEU A 1 181 ? -27.719 3.879 17.326 1.00 94.75 181 LEU A N 1
ATOM 1449 C CA . LEU A 1 181 ? -27.661 3.697 15.875 1.00 94.75 181 LEU A CA 1
ATOM 1450 C C . LEU A 1 181 ? -26.993 2.381 15.483 1.00 94.75 181 LEU A C 1
ATOM 1452 O O . LEU A 1 181 ? -27.480 1.704 14.584 1.00 94.75 181 LEU A O 1
ATOM 1456 N N . LEU A 1 182 ? -25.894 2.005 16.141 1.00 95.75 182 LEU A N 1
ATOM 1457 C CA . LEU A 1 182 ? -25.220 0.746 15.832 1.00 95.75 182 LEU A CA 1
ATOM 1458 C C . LEU A 1 182 ? -26.052 -0.459 16.277 1.00 95.75 182 LEU A C 1
ATOM 1460 O O . LEU A 1 182 ? -26.096 -1.431 15.533 1.00 95.75 182 LEU A O 1
ATOM 1464 N N . GLU A 1 183 ? -26.782 -0.375 17.394 1.00 94.75 183 GLU A N 1
ATOM 1465 C CA . GLU A 1 183 ? -27.743 -1.420 17.782 1.00 94.75 183 GLU A CA 1
ATOM 1466 C C . GLU A 1 183 ? -28.909 -1.559 16.784 1.00 94.75 183 GLU A C 1
ATOM 1468 O O . GLU A 1 183 ? -29.435 -2.648 16.583 1.00 94.75 183 GLU A O 1
ATOM 1473 N N . ALA A 1 184 ? -29.315 -0.476 16.119 1.00 93.94 184 ALA A N 1
ATOM 1474 C CA . ALA A 1 184 ? -30.372 -0.532 15.107 1.00 93.94 184 ALA A CA 1
ATOM 1475 C C . ALA A 1 184 ? -29.899 -1.058 13.736 1.00 93.94 184 ALA A C 1
ATOM 1477 O O . ALA A 1 184 ? -30.731 -1.436 12.908 1.00 93.94 184 ALA A O 1
ATOM 1478 N N . ILE A 1 185 ? -28.590 -1.017 13.466 1.00 94.50 185 ILE A N 1
ATOM 1479 C CA . ILE A 1 185 ? -27.993 -1.341 12.159 1.00 94.50 185 ILE A CA 1
ATOM 1480 C C . ILE A 1 185 ? -27.367 -2.733 12.162 1.00 94.50 185 ILE A C 1
ATOM 1482 O O . ILE A 1 185 ? -27.529 -3.484 11.199 1.00 94.50 185 ILE A O 1
ATOM 1486 N N . VAL A 1 186 ? -26.613 -3.052 13.212 1.00 96.31 186 VAL A N 1
ATOM 1487 C CA . VAL A 1 186 ? -25.847 -4.290 13.317 1.00 96.31 186 VAL A CA 1
ATOM 1488 C C . VAL A 1 186 ? -26.794 -5.416 13.755 1.00 96.31 186 VAL A C 1
ATOM 1490 O O . VAL A 1 186 ? -27.617 -5.210 14.643 1.00 96.31 186 VAL A O 1
ATOM 1493 N N . PRO A 1 187 ? -26.708 -6.620 13.174 1.00 96.19 187 PRO A N 1
ATOM 1494 C CA . PRO A 1 187 ? -27.447 -7.766 13.691 1.00 96.19 187 PRO A CA 1
ATOM 1495 C C . PRO A 1 187 ? -26.928 -8.202 15.077 1.00 96.19 187 PRO A C 1
ATOM 1497 O O . PRO A 1 187 ? -25.713 -8.344 15.252 1.00 96.19 187 PRO A O 1
ATOM 1500 N N . PRO A 1 188 ? -27.812 -8.469 16.059 1.00 94.81 188 PRO A N 1
ATOM 1501 C CA . PRO A 1 188 ? -27.439 -8.872 17.420 1.00 94.81 188 PRO A CA 1
ATOM 1502 C C . PRO A 1 188 ? -26.428 -10.019 17.519 1.00 94.81 188 PRO A C 1
ATOM 1504 O O . PRO A 1 188 ? -25.588 -10.040 18.417 1.00 94.81 188 PRO A O 1
ATOM 1507 N N . GLN A 1 189 ? -26.489 -10.959 16.575 1.00 93.94 189 GLN A N 1
ATOM 1508 C CA . GLN A 1 189 ? -25.682 -12.180 16.549 1.00 93.94 189 GLN A CA 1
ATOM 1509 C C . GLN A 1 189 ? -24.189 -11.888 16.373 1.00 93.94 189 GLN A C 1
ATOM 1511 O O . GLN A 1 189 ? -23.355 -12.687 16.789 1.00 93.94 189 GLN A O 1
ATOM 1516 N N . ILE A 1 190 ? -23.847 -10.737 15.784 1.00 95.19 190 ILE A N 1
ATOM 1517 C CA . ILE A 1 190 ? -22.460 -10.365 15.498 1.00 95.19 190 ILE A CA 1
ATOM 1518 C C . ILE A 1 190 ? -21.931 -9.265 16.421 1.00 95.19 190 ILE A C 1
ATOM 1520 O O . ILE A 1 190 ? -20.791 -8.846 16.251 1.00 95.19 190 ILE A O 1
ATOM 1524 N N . TYR A 1 191 ? -22.702 -8.793 17.411 1.00 96.25 191 TYR A N 1
ATOM 1525 C CA . TYR A 1 191 ? -22.295 -7.675 18.279 1.00 96.25 191 TYR A CA 1
ATOM 1526 C C . TYR A 1 191 ? -20.922 -7.878 18.904 1.00 96.25 191 TYR A C 1
ATOM 1528 O O . TYR A 1 191 ? -20.070 -6.992 18.832 1.00 96.25 191 TYR A O 1
ATOM 1536 N N . TYR A 1 192 ? -20.710 -9.056 19.484 1.00 95.31 192 TYR A N 1
ATOM 1537 C CA . TYR A 1 192 ? -19.477 -9.396 20.176 1.00 95.31 192 TYR A CA 1
ATOM 1538 C C . TYR A 1 192 ? -18.253 -9.425 19.237 1.00 95.31 192 TYR A C 1
ATOM 1540 O O . TYR A 1 192 ? -17.349 -8.602 19.431 1.00 95.31 192 TYR A O 1
ATOM 1548 N N . PRO A 1 193 ? -18.208 -10.274 18.187 1.00 95.81 193 PRO A N 1
ATOM 1549 C CA . PRO A 1 193 ? -17.053 -10.323 17.291 1.00 95.81 193 PRO A CA 1
ATOM 1550 C C . PRO A 1 193 ? -16.881 -9.031 16.480 1.00 95.81 193 PRO A C 1
ATOM 1552 O O . PRO A 1 193 ? -15.755 -8.581 16.263 1.00 95.81 193 PRO A O 1
ATOM 1555 N N . PHE A 1 194 ? -17.973 -8.373 16.074 1.00 97.12 194 PHE A N 1
ATOM 1556 C CA . PHE A 1 194 ? -17.894 -7.120 15.324 1.00 97.12 194 PHE A CA 1
ATOM 1557 C C . PHE A 1 194 ? -17.301 -5.987 16.163 1.00 97.12 194 PHE A C 1
ATOM 1559 O O . PHE A 1 194 ? -16.426 -5.264 15.686 1.00 97.12 194 PHE A O 1
ATOM 1566 N N . HIS A 1 195 ? -17.707 -5.860 17.430 1.00 96.50 195 HIS A N 1
ATOM 1567 C CA . HIS A 1 195 ? -17.113 -4.899 18.357 1.00 96.50 195 HIS A CA 1
ATOM 1568 C C . HIS A 1 195 ? -15.597 -5.105 18.499 1.00 96.50 195 HIS A C 1
ATOM 1570 O O . HIS A 1 195 ? -14.828 -4.149 18.353 1.00 96.50 195 HIS A O 1
ATOM 1576 N N . LEU A 1 196 ? -15.160 -6.343 18.754 1.00 96.00 196 LEU A N 1
ATOM 1577 C CA . LEU A 1 196 ? -13.743 -6.669 18.939 1.00 96.00 196 LEU A CA 1
ATOM 1578 C C . LEU A 1 196 ? -12.923 -6.386 17.677 1.00 96.00 196 LEU A C 1
ATOM 1580 O O . LEU A 1 196 ? -11.881 -5.727 17.754 1.00 96.00 196 LEU A O 1
ATOM 1584 N N . ASN A 1 197 ? -13.428 -6.780 16.509 1.00 98.00 197 ASN A N 1
ATOM 1585 C CA . ASN A 1 197 ? -12.713 -6.568 15.256 1.00 98.00 197 ASN A CA 1
ATOM 1586 C C . ASN A 1 197 ? -12.678 -5.096 14.822 1.00 98.00 197 ASN A C 1
ATOM 1588 O O . ASN A 1 197 ? -11.677 -4.646 14.263 1.00 98.00 197 ASN A O 1
ATOM 1592 N N . LEU A 1 198 ? -13.696 -4.291 15.146 1.00 97.88 198 LEU A N 1
ATOM 1593 C CA . LEU A 1 198 ? -13.628 -2.839 14.946 1.00 97.88 198 LEU A CA 1
ATOM 1594 C C . LEU A 1 198 ? -12.548 -2.186 15.822 1.00 97.88 198 LEU A C 1
ATOM 1596 O O . LEU A 1 198 ? -11.867 -1.259 15.369 1.00 97.88 198 LEU A O 1
ATOM 1600 N N . ILE A 1 199 ? -12.358 -2.664 17.057 1.00 95.62 199 ILE A N 1
ATOM 1601 C CA . ILE A 1 199 ? -11.259 -2.209 17.921 1.00 95.62 199 ILE A CA 1
ATOM 1602 C C . ILE A 1 199 ? -9.913 -2.616 17.322 1.00 95.62 199 ILE A C 1
ATOM 1604 O O . ILE A 1 199 ? -9.035 -1.756 17.193 1.00 95.62 199 ILE A O 1
ATOM 1608 N N . ALA A 1 200 ? -9.756 -3.885 16.930 1.00 96.44 200 ALA A N 1
ATOM 1609 C CA . ALA A 1 200 ? -8.535 -4.398 16.311 1.00 96.44 200 ALA A CA 1
ATOM 1610 C C . ALA A 1 200 ? -8.159 -3.575 15.069 1.00 96.44 200 ALA A C 1
ATOM 1612 O O . ALA A 1 200 ? -7.064 -3.009 15.003 1.00 96.44 200 ALA A O 1
ATOM 1613 N N . HIS A 1 201 ? -9.114 -3.360 14.162 1.00 98.12 201 HIS A N 1
ATOM 1614 C CA . HIS A 1 201 ? -8.924 -2.539 12.970 1.00 98.12 201 HIS A CA 1
ATOM 1615 C C . HIS A 1 201 ? -8.590 -1.079 13.296 1.00 98.12 201 HIS A C 1
ATOM 1617 O O . HIS A 1 201 ? -7.688 -0.470 12.711 1.00 98.12 201 HIS A O 1
ATOM 1623 N N . GLY A 1 202 ? -9.289 -0.500 14.275 1.00 96.94 202 GLY A N 1
ATOM 1624 C CA . GLY A 1 202 ? -9.029 0.853 14.750 1.00 96.94 202 GLY A CA 1
ATOM 1625 C C . GLY A 1 202 ? -7.645 1.024 15.381 1.00 96.94 202 GLY A C 1
ATOM 1626 O O . GLY A 1 202 ? -7.139 2.149 15.414 1.00 96.94 202 GLY A O 1
ATOM 1627 N N . ARG A 1 203 ? -7.046 -0.046 15.913 1.00 93.19 203 ARG A N 1
ATOM 1628 C CA . ARG A 1 203 ? -5.691 -0.052 16.483 1.00 93.19 203 ARG A CA 1
ATOM 1629 C C . ARG A 1 203 ? -4.622 -0.310 15.428 1.00 93.19 203 ARG A C 1
ATOM 1631 O O . ARG A 1 203 ? -3.596 0.351 15.497 1.00 93.19 203 ARG A O 1
ATOM 1638 N N . ALA A 1 204 ? -4.867 -1.210 14.478 1.00 93.44 204 ALA A N 1
ATOM 1639 C CA . ALA A 1 204 ? -3.877 -1.650 13.494 1.00 93.44 204 ALA A CA 1
ATOM 1640 C C . ALA A 1 204 ? -3.779 -0.742 12.254 1.00 93.44 204 ALA A C 1
ATOM 1642 O O . ALA A 1 204 ? -2.681 -0.515 11.752 1.00 93.44 204 ALA A O 1
ATOM 1643 N N . VAL A 1 205 ? -4.912 -0.220 11.765 1.00 95.62 205 VAL A N 1
ATOM 1644 C CA . VAL A 1 205 ? -4.998 0.443 10.447 1.00 95.62 205 VAL A CA 1
ATOM 1645 C C . VAL A 1 205 ? -5.662 1.815 10.546 1.00 95.62 205 VAL A C 1
ATOM 1647 O O . VAL A 1 205 ? -5.096 2.840 10.151 1.00 95.62 205 VAL A O 1
ATOM 1650 N N . CYS A 1 206 ? -6.874 1.872 11.105 1.00 97.12 206 CYS A N 1
ATOM 1651 C CA . CYS A 1 206 ? -7.698 3.081 11.129 1.00 97.12 206 CYS A CA 1
ATOM 1652 C C . CYS A 1 206 ? -7.364 3.977 12.339 1.00 97.12 206 CYS A C 1
ATOM 1654 O O . CYS A 1 206 ? -8.214 4.297 13.183 1.00 97.12 206 CYS A O 1
ATOM 1656 N N . HIS A 1 207 ? -6.098 4.390 12.438 1.00 92.12 207 HIS A N 1
ATOM 1657 C CA . HIS A 1 207 ? -5.593 5.241 13.516 1.00 92.12 207 HIS A CA 1
ATOM 1658 C C . HIS A 1 207 ? -6.303 6.601 13.568 1.00 92.12 207 HIS A C 1
ATOM 1660 O O . HIS A 1 207 ? -6.757 7.136 12.554 1.00 92.12 207 HIS A O 1
ATOM 1666 N N . ALA A 1 208 ? -6.398 7.192 14.763 1.00 89.19 208 ALA A N 1
ATOM 1667 C CA . ALA A 1 208 ? -7.033 8.500 14.941 1.00 89.19 208 ALA A CA 1
ATOM 1668 C C . ALA A 1 208 ? -6.348 9.593 14.107 1.00 89.19 208 ALA A C 1
ATOM 1670 O O . ALA A 1 208 ? -7.028 10.361 13.427 1.00 89.19 208 ALA A O 1
ATOM 1671 N N . ARG A 1 209 ? -5.012 9.596 14.110 1.00 84.94 209 ARG A N 1
ATOM 1672 C CA . ARG A 1 209 ? -4.149 10.466 13.306 1.00 84.94 209 ARG A CA 1
ATOM 1673 C C . ARG A 1 209 ? -3.410 9.593 12.292 1.00 84.94 209 ARG A C 1
ATOM 1675 O O . ARG A 1 209 ? -2.942 8.531 12.683 1.00 84.94 209 ARG A O 1
ATOM 1682 N N . ALA A 1 210 ? -3.336 10.035 11.036 1.00 84.69 210 ALA A N 1
ATOM 1683 C CA . ALA A 1 210 ? -2.686 9.313 9.935 1.00 84.69 210 ALA A CA 1
ATOM 1684 C C . ALA A 1 210 ? -3.141 7.836 9.786 1.00 84.69 210 ALA A C 1
ATOM 1686 O O . ALA A 1 210 ? -2.358 6.917 10.025 1.00 84.69 210 ALA A O 1
ATOM 1687 N N . PRO A 1 211 ? -4.418 7.577 9.436 1.00 92.31 211 PRO A N 1
ATOM 1688 C CA . PRO A 1 211 ? -4.865 6.220 9.125 1.00 92.31 211 PRO A CA 1
ATOM 1689 C C . PRO A 1 211 ? -4.144 5.670 7.884 1.00 92.31 211 PRO A C 1
ATOM 1691 O O . PRO A 1 211 ? -3.925 6.401 6.918 1.00 92.31 211 PRO A O 1
ATOM 1694 N N . ARG A 1 212 ? -3.834 4.370 7.885 1.00 90.38 212 ARG A N 1
ATOM 1695 C CA . ARG A 1 212 ? -3.184 3.665 6.764 1.00 90.38 212 ARG A CA 1
ATOM 1696 C C . ARG A 1 212 ? -4.216 3.254 5.713 1.00 90.38 212 ARG A C 1
ATOM 1698 O O . ARG A 1 212 ? -4.545 2.084 5.548 1.00 90.38 212 ARG A O 1
ATOM 1705 N N . CYS A 1 213 ? -4.857 4.244 5.094 1.00 91.44 213 CYS A N 1
ATOM 1706 C CA . CYS A 1 213 ? -5.970 4.005 4.171 1.00 91.44 213 CYS A CA 1
ATOM 1707 C C . CYS A 1 213 ? -5.542 3.295 2.881 1.00 91.44 213 CYS A C 1
ATOM 1709 O O . CYS A 1 213 ? -6.390 2.710 2.216 1.00 91.44 213 CYS A O 1
ATOM 1711 N N . ASP A 1 214 ? -4.278 3.407 2.490 1.00 85.00 214 ASP A N 1
ATOM 1712 C CA . ASP A 1 214 ? -3.639 2.758 1.340 1.00 85.00 214 ASP A CA 1
ATOM 1713 C C . ASP A 1 214 ? -3.614 1.229 1.453 1.00 85.00 214 ASP A C 1
ATOM 1715 O O . ASP A 1 214 ? -3.855 0.548 0.463 1.00 85.00 214 ASP A O 1
ATOM 1719 N N . THR A 1 215 ? -3.420 0.700 2.662 1.00 88.56 215 THR A N 1
ATOM 1720 C CA . THR A 1 215 ? -3.381 -0.747 2.942 1.00 88.56 215 THR A CA 1
ATOM 1721 C C . THR A 1 215 ? -4.658 -1.270 3.611 1.00 88.56 215 THR A C 1
ATOM 1723 O O . THR A 1 215 ? -4.722 -2.413 4.053 1.00 88.56 215 THR A O 1
ATOM 1726 N N . CYS A 1 216 ? -5.699 -0.441 3.714 1.00 94.69 216 CYS A N 1
ATOM 1727 C CA . CYS A 1 216 ? -6.925 -0.790 4.425 1.00 94.69 216 CYS A CA 1
ATOM 1728 C C . CYS A 1 216 ? -7.836 -1.721 3.608 1.00 94.69 216 CYS A C 1
ATOM 1730 O O . CYS A 1 216 ? -8.351 -1.322 2.565 1.00 94.69 216 CYS A O 1
ATOM 1732 N N . ILE A 1 217 ? -8.159 -2.897 4.158 1.00 95.69 217 ILE A N 1
ATOM 1733 C CA . ILE A 1 217 ? -9.064 -3.902 3.556 1.00 95.69 217 ILE A CA 1
ATOM 1734 C C . ILE A 1 217 ? -10.517 -3.423 3.351 1.00 95.69 217 ILE A C 1
ATOM 1736 O O . ILE A 1 217 ? -11.316 -4.091 2.696 1.00 95.69 217 ILE A O 1
ATOM 1740 N N . LEU A 1 218 ? -10.881 -2.290 3.960 1.00 97.00 218 LEU A N 1
ATOM 1741 C CA . LEU A 1 218 ? -12.214 -1.684 3.888 1.00 97.00 218 LEU A CA 1
ATOM 1742 C C . LEU A 1 218 ? -12.240 -0.426 3.003 1.00 97.00 218 LEU A C 1
ATOM 1744 O O . LEU A 1 218 ? -13.227 0.307 3.025 1.00 97.00 218 LEU A O 1
ATOM 1748 N N . ARG A 1 219 ? -11.143 -0.101 2.298 1.00 93.75 219 ARG A N 1
ATOM 1749 C CA . ARG A 1 219 ? -10.967 1.183 1.592 1.00 93.75 219 ARG A CA 1
ATOM 1750 C C . ARG A 1 219 ? -12.072 1.461 0.570 1.00 93.75 219 ARG A C 1
ATOM 1752 O O . ARG A 1 219 ? -12.569 2.582 0.519 1.00 93.75 219 ARG A O 1
ATOM 1759 N N . ASP A 1 220 ? -12.430 0.463 -0.222 1.00 91.19 220 ASP A N 1
ATOM 1760 C CA . ASP A 1 220 ? -13.441 0.502 -1.286 1.00 91.19 220 ASP A CA 1
ATOM 1761 C C . ASP A 1 220 ? -14.870 0.737 -0.768 1.00 91.19 220 ASP A C 1
ATOM 1763 O O . ASP A 1 220 ? -15.679 1.337 -1.469 1.00 91.19 220 ASP A O 1
ATOM 1767 N N . GLU A 1 221 ? -15.170 0.348 0.474 1.00 91.25 221 GLU A N 1
ATOM 1768 C CA . GLU A 1 221 ? -16.480 0.569 1.110 1.00 91.25 221 GLU A CA 1
ATOM 1769 C C . GLU A 1 221 ? -16.482 1.733 2.129 1.00 91.25 221 GLU A C 1
ATOM 1771 O O . GLU A 1 221 ? -17.498 2.009 2.784 1.00 91.25 221 GLU A O 1
ATOM 1776 N N . CYS A 1 222 ? -15.360 2.444 2.285 1.00 94.94 222 CYS A N 1
ATOM 1777 C CA . CYS A 1 222 ? -15.153 3.450 3.328 1.00 94.94 222 CYS A CA 1
ATOM 1778 C C . CYS A 1 222 ? -15.446 4.879 2.848 1.00 94.94 222 CYS A C 1
ATOM 1780 O O . CYS A 1 222 ? -14.673 5.462 2.088 1.00 94.94 222 CYS A O 1
ATOM 1782 N N . ALA A 1 223 ? -16.496 5.497 3.401 1.00 94.38 223 ALA A N 1
ATOM 1783 C CA . ALA A 1 223 ? -16.886 6.875 3.079 1.00 94.38 223 ALA A CA 1
ATOM 1784 C C . ALA A 1 223 ? -15.754 7.897 3.315 1.00 94.38 223 ALA A C 1
ATOM 1786 O O . ALA A 1 223 ? -15.537 8.794 2.502 1.00 94.38 223 ALA A O 1
ATOM 1787 N N . TYR A 1 224 ? -14.982 7.735 4.395 1.00 93.25 224 TYR A N 1
ATOM 1788 C CA . TYR A 1 224 ? -13.825 8.580 4.689 1.00 93.25 224 TYR A CA 1
ATOM 1789 C C . TYR A 1 224 ? -12.732 8.438 3.629 1.00 93.25 224 TYR A C 1
ATOM 1791 O O . TYR A 1 224 ? -12.226 9.449 3.151 1.00 93.25 224 TYR A O 1
ATOM 1799 N N . ALA A 1 225 ? -12.389 7.211 3.221 1.00 90.19 225 ALA A N 1
ATOM 1800 C CA . ALA A 1 225 ? -11.358 6.991 2.208 1.00 90.19 225 ALA A CA 1
ATOM 1801 C C . ALA A 1 225 ? -11.770 7.564 0.844 1.00 90.19 225 ALA A C 1
ATOM 1803 O O . ALA A 1 225 ? -10.928 8.144 0.163 1.00 90.19 225 ALA A O 1
ATOM 1804 N N . SER A 1 226 ? -13.055 7.473 0.484 1.00 89.12 226 SER A N 1
ATOM 1805 C CA . SER A 1 226 ? -13.602 8.099 -0.727 1.00 89.12 226 SER A CA 1
ATOM 1806 C C . SER A 1 226 ? -13.564 9.631 -0.687 1.00 89.12 226 SER A C 1
ATOM 1808 O O . SER A 1 226 ? -13.485 10.258 -1.738 1.00 89.12 226 SER A O 1
ATOM 1810 N N . SER A 1 227 ? -13.623 10.230 0.509 1.00 85.88 227 SER A N 1
ATOM 1811 C CA . SER A 1 227 ? -13.550 11.687 0.705 1.00 85.88 227 SER A CA 1
ATOM 1812 C C . SER A 1 227 ? -12.123 12.242 0.764 1.00 85.88 227 SER A C 1
ATOM 1814 O O . SER A 1 227 ? -11.932 13.454 0.654 1.00 85.88 227 SER A O 1
ATOM 1816 N N . LEU A 1 228 ? -11.115 11.382 0.955 1.00 78.69 228 LEU A N 1
ATOM 1817 C CA . LEU A 1 228 ? -9.723 11.814 0.911 1.00 78.69 228 LEU A CA 1
ATOM 1818 C C . LEU A 1 228 ? -9.382 12.281 -0.511 1.00 78.69 228 LEU A C 1
ATOM 1820 O O . LEU A 1 228 ? -9.847 11.666 -1.476 1.00 78.69 228 LEU A O 1
ATOM 1824 N N . PRO A 1 229 ? -8.539 13.322 -0.665 1.00 60.81 229 PRO A N 1
ATOM 1825 C CA . PRO A 1 229 ? -7.957 13.638 -1.960 1.00 60.81 229 PRO A CA 1
ATOM 1826 C C . PRO A 1 229 ? -7.370 12.350 -2.530 1.00 60.81 229 PRO A C 1
ATOM 1828 O O . PRO A 1 229 ? -6.620 11.659 -1.829 1.00 60.81 229 PRO A O 1
ATOM 1831 N N . ARG A 1 230 ? -7.736 11.993 -3.768 1.00 54.94 230 ARG A N 1
ATOM 1832 C CA . ARG A 1 230 ? -7.057 10.892 -4.453 1.00 54.94 230 ARG A CA 1
ATOM 1833 C C . ARG A 1 230 ? -5.569 11.220 -4.381 1.00 54.94 230 ARG A C 1
ATOM 1835 O O . ARG A 1 230 ? -5.167 12.297 -4.820 1.00 54.94 230 ARG A O 1
ATOM 1842 N N . LEU A 1 231 ? -4.777 10.335 -3.771 1.00 50.84 231 LEU A N 1
ATOM 1843 C CA . LEU A 1 231 ? -3.330 10.389 -3.949 1.00 50.84 231 LEU A CA 1
ATOM 1844 C C . LEU A 1 231 ? -3.108 10.495 -5.465 1.00 50.84 231 LEU A C 1
ATOM 1846 O O . LEU A 1 231 ? -3.824 9.794 -6.192 1.00 50.84 231 LEU A O 1
ATOM 1850 N N . PRO A 1 232 ? -2.232 11.394 -5.955 1.00 52.12 232 PRO A N 1
ATOM 1851 C CA . PRO A 1 232 ? -1.932 11.425 -7.379 1.00 52.12 232 PRO A CA 1
ATOM 1852 C C . PRO A 1 232 ? -1.625 9.991 -7.805 1.00 52.12 232 PRO A C 1
ATOM 1854 O O . PRO A 1 232 ? -0.926 9.284 -7.071 1.00 52.12 232 PRO A O 1
ATOM 1857 N N . ALA A 1 233 ? -2.241 9.552 -8.909 1.00 57.44 233 ALA A N 1
ATOM 1858 C CA . ALA A 1 233 ? -2.017 8.218 -9.450 1.00 57.44 233 ALA A CA 1
ATOM 1859 C C . ALA A 1 233 ? -0.512 7.949 -9.444 1.00 57.44 233 ALA A C 1
ATOM 1861 O O . ALA A 1 233 ? 0.279 8.860 -9.716 1.00 57.44 233 ALA A O 1
ATOM 1862 N N . ALA A 1 234 ? -0.121 6.741 -9.050 1.00 70.12 234 ALA A N 1
ATOM 1863 C CA . ALA A 1 234 ? 1.278 6.364 -9.039 1.00 70.12 234 ALA A CA 1
ATOM 1864 C C . ALA A 1 234 ? 1.784 6.511 -10.489 1.00 70.12 234 ALA A C 1
ATOM 1866 O O . ALA A 1 234 ? 1.357 5.783 -11.384 1.00 70.12 234 ALA A O 1
ATOM 1867 N N . SER A 1 235 ? 2.546 7.581 -10.737 1.00 82.88 235 SER A N 1
ATOM 1868 C CA . SER A 1 235 ? 2.990 7.998 -12.065 1.00 82.88 235 SER A CA 1
ATOM 1869 C C . SER A 1 235 ? 4.475 7.717 -12.142 1.00 82.88 235 SER A C 1
ATOM 1871 O O . SER A 1 235 ? 5.284 8.310 -11.414 1.00 82.88 235 SER A O 1
ATOM 1873 N N . LEU A 1 236 ? 4.817 6.756 -12.988 1.00 91.69 236 LEU A N 1
ATOM 1874 C CA . LEU A 1 236 ? 6.182 6.338 -13.233 1.00 91.69 236 LEU A CA 1
ATOM 1875 C C . LEU A 1 236 ? 6.626 6.847 -14.603 1.00 91.69 236 LEU A C 1
ATOM 1877 O O . LEU A 1 236 ? 5.964 6.626 -15.616 1.00 91.69 236 LEU A O 1
ATOM 1881 N N . THR A 1 237 ? 7.782 7.501 -14.646 1.00 95.06 237 THR A N 1
ATOM 1882 C CA . THR A 1 237 ? 8.453 7.866 -15.896 1.00 95.06 237 THR A CA 1
ATOM 1883 C C . THR A 1 237 ? 9.537 6.839 -16.199 1.00 95.06 237 THR A C 1
ATOM 1885 O O . THR A 1 237 ? 10.514 6.737 -15.461 1.00 95.06 237 THR A O 1
ATOM 1888 N N . LEU A 1 238 ? 9.392 6.091 -17.290 1.00 97.31 238 LEU A N 1
ATOM 1889 C CA . LEU A 1 238 ? 10.413 5.171 -17.789 1.00 97.31 238 LEU A CA 1
ATOM 1890 C C . LEU A 1 238 ? 11.205 5.845 -18.916 1.00 97.31 238 LEU A C 1
ATOM 1892 O O . LEU A 1 238 ? 10.640 6.260 -19.928 1.00 97.31 238 LEU A O 1
ATOM 1896 N N . ILE A 1 239 ? 12.521 5.937 -18.748 1.00 98.44 239 ILE A N 1
ATOM 1897 C CA . ILE A 1 239 ? 13.462 6.503 -19.713 1.00 98.44 239 ILE A CA 1
ATOM 1898 C C . ILE A 1 239 ? 14.328 5.370 -20.264 1.00 98.44 239 ILE A C 1
ATOM 1900 O O . ILE A 1 239 ? 15.159 4.817 -19.550 1.00 98.44 239 ILE A O 1
ATOM 1904 N N . LEU A 1 240 ? 14.154 5.030 -21.538 1.00 98.75 240 LEU A N 1
ATOM 1905 C CA . LEU A 1 240 ? 14.969 4.041 -22.242 1.00 98.75 240 LEU A CA 1
ATOM 1906 C C . LEU A 1 240 ? 16.050 4.751 -23.058 1.00 98.75 240 LEU A C 1
ATOM 1908 O O . LEU A 1 240 ? 15.749 5.661 -23.834 1.00 98.75 240 LEU A O 1
ATOM 1912 N N . ILE A 1 241 ? 17.300 4.324 -22.900 1.00 98.81 241 ILE A N 1
ATOM 1913 C CA . ILE A 1 241 ? 18.471 4.937 -23.530 1.00 98.81 241 ILE A CA 1
ATOM 1914 C C . ILE A 1 241 ? 19.292 3.847 -24.210 1.00 98.81 241 ILE A C 1
ATOM 1916 O O . ILE A 1 241 ? 19.671 2.853 -23.586 1.00 98.81 241 ILE A O 1
ATOM 1920 N N . ARG A 1 242 ? 19.606 4.035 -25.494 1.00 98.62 242 ARG A N 1
ATOM 1921 C CA . ARG A 1 242 ? 20.612 3.212 -26.179 1.00 98.62 242 ARG A CA 1
ATOM 1922 C C . ARG A 1 242 ? 22.010 3.679 -25.767 1.00 98.62 242 ARG A C 1
ATOM 1924 O O . ARG A 1 242 ? 22.253 4.879 -25.691 1.00 98.62 242 ARG A O 1
ATOM 1931 N N . HIS A 1 243 ? 22.931 2.746 -25.539 1.00 98.56 243 HIS A N 1
ATOM 1932 C CA . HIS A 1 243 ? 24.326 3.044 -25.211 1.00 98.56 243 HIS A CA 1
ATOM 1933 C C . HIS A 1 243 ? 24.980 4.024 -26.205 1.00 98.56 243 HIS A C 1
ATOM 1935 O O . HIS A 1 243 ? 24.566 4.138 -27.366 1.00 98.56 243 HIS A O 1
ATOM 1941 N N . ALA A 1 244 ? 26.033 4.701 -25.756 1.00 98.25 244 ALA A N 1
ATOM 1942 C CA . ALA A 1 244 ? 26.821 5.615 -26.574 1.00 98.25 244 ALA A CA 1
ATOM 1943 C C . ALA A 1 244 ? 27.536 4.917 -27.742 1.00 98.25 244 ALA A C 1
ATOM 1945 O O . ALA A 1 244 ? 27.660 3.693 -27.780 1.00 98.25 244 ALA A O 1
ATOM 1946 N N . GLU A 1 245 ? 27.975 5.702 -28.719 1.00 97.94 245 GLU A N 1
ATOM 1947 C CA . GLU A 1 245 ? 28.636 5.220 -29.930 1.00 97.94 245 GLU A CA 1
ATOM 1948 C C . GLU A 1 245 ? 29.897 4.401 -29.623 1.00 97.94 245 GLU A C 1
ATOM 1950 O O . GLU A 1 245 ? 30.740 4.778 -28.807 1.00 97.94 245 GLU A O 1
ATOM 1955 N N . THR A 1 246 ? 30.014 3.265 -30.308 1.00 97.56 246 THR A N 1
ATOM 1956 C CA . THR A 1 246 ? 31.167 2.359 -30.255 1.00 97.56 246 THR A CA 1
ATOM 1957 C C . THR A 1 246 ? 31.888 2.327 -31.595 1.00 97.56 246 THR A C 1
ATOM 1959 O O . THR A 1 246 ? 31.296 2.675 -32.619 1.00 97.56 246 THR A O 1
ATOM 19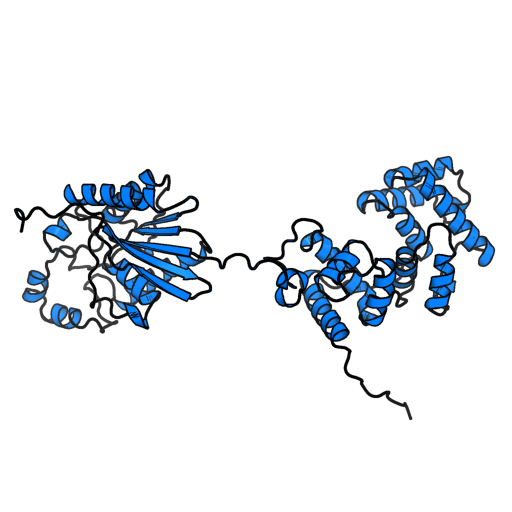62 N N . VAL A 1 247 ? 33.132 1.843 -31.609 1.00 95.88 247 VAL A N 1
ATOM 1963 C CA . VAL A 1 247 ? 33.897 1.640 -32.855 1.00 95.88 247 VAL A CA 1
ATOM 1964 C C . VAL A 1 247 ? 33.109 0.783 -33.855 1.00 95.88 247 VAL A C 1
ATOM 1966 O O . VAL A 1 247 ? 32.945 1.175 -35.006 1.00 95.88 247 VAL A O 1
ATOM 1969 N N . ALA A 1 248 ? 32.490 -0.313 -33.401 1.00 93.50 248 ALA A N 1
ATOM 1970 C CA . ALA A 1 248 ? 31.639 -1.148 -34.248 1.00 93.50 248 ALA A CA 1
ATOM 1971 C C . ALA A 1 248 ? 30.432 -0.408 -34.850 1.00 93.50 248 ALA A C 1
ATOM 1973 O O . ALA A 1 248 ? 29.992 -0.748 -35.947 1.00 93.50 248 ALA A O 1
ATOM 1974 N N . ASN A 1 249 ? 29.880 0.601 -34.162 1.00 93.62 249 ASN A N 1
ATOM 1975 C CA . ASN A 1 249 ? 28.792 1.403 -34.726 1.00 93.62 249 ASN A CA 1
ATOM 1976 C C . ASN A 1 249 ? 29.276 2.261 -35.895 1.00 93.62 249 ASN A C 1
ATOM 1978 O O . ASN A 1 249 ? 28.577 2.318 -36.904 1.00 93.62 249 ASN A O 1
ATOM 1982 N N . VAL A 1 250 ? 30.458 2.868 -35.773 1.00 94.00 250 VAL A N 1
ATOM 1983 C CA . VAL A 1 250 ? 31.084 3.645 -36.854 1.00 94.00 250 VAL A CA 1
ATOM 1984 C C . VAL A 1 250 ? 31.406 2.743 -38.047 1.00 94.00 250 VAL A C 1
ATOM 1986 O O . VAL A 1 250 ? 31.116 3.093 -39.184 1.00 94.00 250 VAL A O 1
ATOM 1989 N N . GLU A 1 251 ? 31.914 1.538 -37.790 1.00 92.69 251 GLU A N 1
ATOM 1990 C CA . GLU A 1 251 ? 32.249 0.560 -38.834 1.00 92.69 251 GLU A CA 1
ATOM 1991 C C . GLU A 1 251 ? 31.031 -0.170 -39.435 1.00 92.69 251 GLU A C 1
ATOM 1993 O O . GLU A 1 251 ? 31.181 -0.985 -40.345 1.00 92.69 251 GLU A O 1
ATOM 1998 N N . GLY A 1 252 ? 29.817 0.062 -38.921 1.00 91.31 252 GLY A N 1
ATOM 1999 C CA . GLY A 1 252 ? 28.610 -0.634 -39.382 1.00 91.31 252 GLY A CA 1
ATOM 2000 C C . GLY A 1 252 ? 28.599 -2.141 -39.083 1.00 91.31 252 GLY A C 1
ATOM 2001 O O . GLY A 1 252 ? 27.906 -2.903 -39.765 1.00 91.31 252 GLY A O 1
ATOM 2002 N N . ARG A 1 253 ? 29.357 -2.579 -38.072 1.00 93.62 253 ARG A N 1
ATOM 2003 C CA . ARG A 1 253 ? 29.444 -3.976 -37.628 1.00 93.62 253 ARG A CA 1
ATOM 2004 C C . ARG A 1 253 ? 28.391 -4.287 -36.578 1.00 93.62 253 ARG A C 1
ATOM 2006 O O . ARG A 1 253 ? 28.134 -3.500 -35.663 1.00 93.62 253 ARG A O 1
ATOM 2013 N N . TRP A 1 254 ? 27.782 -5.459 -36.686 1.00 90.38 254 TRP A N 1
ATOM 2014 C CA . TRP A 1 254 ? 26.823 -5.928 -35.694 1.00 90.38 254 TRP A CA 1
ATOM 2015 C C . TRP A 1 254 ? 27.537 -6.592 -34.539 1.00 90.38 254 TRP A C 1
ATOM 2017 O O . TRP A 1 254 ? 28.083 -7.675 -34.699 1.00 90.38 254 TRP A O 1
ATOM 2027 N N . VAL A 1 255 ? 27.512 -5.937 -33.379 1.00 92.44 255 VAL A N 1
ATOM 2028 C CA . VAL A 1 255 ? 28.135 -6.470 -32.169 1.00 92.44 255 VAL A CA 1
ATOM 2029 C C . VAL A 1 255 ? 27.096 -6.831 -31.124 1.00 92.44 255 VAL A C 1
ATOM 2031 O O . VAL A 1 255 ? 26.329 -5.976 -30.675 1.00 92.44 255 VAL A O 1
ATOM 2034 N N . GLY A 1 256 ? 27.071 -8.113 -30.765 1.00 93.44 256 GLY A N 1
ATOM 2035 C CA . GLY A 1 256 ? 26.100 -8.695 -29.850 1.00 93.44 256 GLY A CA 1
ATOM 2036 C C . GLY A 1 256 ? 26.650 -8.631 -28.440 1.00 93.44 256 GLY A C 1
ATOM 2037 O O . GLY A 1 256 ? 26.483 -7.634 -27.734 1.00 93.44 256 GLY A O 1
ATOM 2038 N N . TRP A 1 257 ? 27.330 -9.695 -28.027 1.00 94.81 257 TRP A N 1
ATOM 2039 C CA . TRP A 1 257 ? 27.921 -9.797 -26.688 1.00 94.81 257 TRP A CA 1
ATOM 2040 C C . TRP A 1 257 ? 29.402 -9.415 -26.662 1.00 94.81 257 TRP A C 1
ATOM 2042 O O . TRP A 1 257 ? 29.955 -9.245 -25.576 1.00 94.81 257 TRP A O 1
ATOM 2052 N N . GLY A 1 258 ? 30.021 -9.217 -27.830 1.00 90.00 258 GLY A N 1
ATOM 2053 C CA . GLY A 1 258 ? 31.342 -8.606 -27.940 1.00 90.00 258 GLY A CA 1
ATOM 2054 C C . GLY A 1 258 ? 31.388 -7.155 -27.447 1.00 90.00 258 GLY A C 1
ATOM 2055 O O . GLY A 1 258 ? 30.363 -6.528 -27.151 1.00 90.00 258 GLY A O 1
ATOM 2056 N N . ASP A 1 259 ? 32.598 -6.605 -27.378 1.00 90.75 259 ASP A N 1
ATOM 2057 C CA . ASP A 1 259 ? 32.843 -5.217 -26.997 1.00 90.75 259 ASP A CA 1
ATOM 2058 C C . ASP A 1 259 ? 33.998 -4.616 -27.803 1.00 90.75 259 ASP A C 1
ATOM 2060 O O . ASP A 1 259 ? 35.060 -5.220 -27.934 1.00 90.75 259 ASP A O 1
ATOM 2064 N N . THR A 1 260 ? 33.782 -3.413 -28.330 1.00 91.44 260 THR A N 1
ATOM 2065 C CA . THR A 1 260 ? 34.797 -2.635 -29.058 1.00 91.44 260 THR A CA 1
ATOM 2066 C C . THR A 1 260 ? 35.106 -1.307 -28.368 1.00 91.44 260 THR A C 1
ATOM 2068 O O . THR A 1 260 ? 35.842 -0.491 -28.918 1.00 91.44 260 THR A O 1
ATOM 2071 N N . GLY A 1 261 ? 34.509 -1.057 -27.196 1.00 94.50 261 GLY A N 1
ATOM 2072 C CA . GLY A 1 261 ? 34.638 0.199 -26.463 1.00 94.50 261 GLY A CA 1
ATOM 2073 C C . GLY A 1 261 ? 33.930 1.390 -27.120 1.00 94.50 261 GLY A C 1
ATOM 2074 O O . GLY A 1 261 ? 33.544 1.364 -28.296 1.00 94.50 261 GLY A O 1
ATOM 2075 N N . LEU A 1 262 ? 33.743 2.451 -26.328 1.00 97.38 262 LEU A N 1
ATOM 2076 C CA . LEU A 1 262 ? 33.195 3.725 -26.798 1.00 97.38 262 LEU A CA 1
ATOM 2077 C C . LEU A 1 262 ? 34.233 4.532 -27.596 1.00 97.38 262 LEU A C 1
ATOM 2079 O O . LEU A 1 262 ? 35.418 4.575 -27.239 1.00 97.38 262 LEU A O 1
ATOM 2083 N N . THR A 1 263 ? 33.772 5.235 -28.633 1.00 97.44 263 THR A N 1
ATOM 2084 C CA . THR A 1 263 ? 34.579 6.240 -29.350 1.00 97.44 263 THR A CA 1
ATOM 2085 C C . THR A 1 263 ? 34.760 7.502 -28.495 1.00 97.44 263 THR A C 1
ATOM 2087 O O . THR A 1 263 ? 34.114 7.675 -27.456 1.00 97.44 263 THR A O 1
ATOM 2090 N N . GLU A 1 264 ? 35.638 8.421 -28.909 1.00 95.94 264 GLU A N 1
ATOM 2091 C CA . GLU A 1 264 ? 35.736 9.747 -28.276 1.00 95.94 264 GLU A CA 1
ATOM 2092 C C . GLU A 1 264 ? 34.397 10.495 -28.350 1.00 95.94 264 GLU A C 1
ATOM 2094 O O . GLU A 1 264 ? 33.887 10.992 -27.342 1.00 95.94 264 GLU A O 1
ATOM 2099 N N . ARG A 1 265 ? 33.765 10.464 -29.527 1.00 95.81 265 ARG A N 1
ATOM 2100 C CA . ARG A 1 265 ? 32.410 10.969 -29.731 1.00 95.81 265 ARG A CA 1
ATOM 2101 C C . ARG A 1 265 ? 31.397 10.268 -28.826 1.00 95.81 265 ARG A C 1
ATOM 2103 O O . ARG A 1 265 ? 30.575 10.948 -28.219 1.00 95.81 265 ARG A O 1
ATOM 2110 N N . GLY A 1 266 ? 31.477 8.948 -28.668 1.00 97.62 266 GLY A N 1
ATOM 2111 C CA . GLY A 1 266 ? 30.644 8.183 -27.741 1.00 97.62 266 GLY A CA 1
ATOM 2112 C C . GLY A 1 266 ? 30.745 8.713 -26.311 1.00 97.62 266 GLY A C 1
ATOM 2113 O O . GLY A 1 266 ? 29.729 8.998 -25.681 1.00 97.62 266 GLY A O 1
ATOM 2114 N N . ARG A 1 267 ? 31.956 8.973 -25.811 1.00 97.75 267 ARG A N 1
ATOM 2115 C CA . ARG A 1 267 ? 32.137 9.584 -24.480 1.00 97.75 267 ARG A CA 1
ATOM 2116 C C . ARG A 1 267 ? 31.549 10.995 -24.402 1.00 97.75 267 ARG A C 1
ATOM 2118 O O . ARG A 1 267 ? 30.892 11.323 -23.416 1.00 97.75 267 ARG A O 1
ATOM 2125 N N . ALA A 1 268 ? 31.680 11.801 -25.457 1.00 97.62 268 ALA A N 1
ATOM 2126 C CA . ALA A 1 268 ? 31.015 13.104 -25.528 1.00 97.62 268 ALA A CA 1
ATOM 2127 C C . ALA A 1 268 ? 29.474 12.989 -25.508 1.00 97.62 268 ALA A C 1
ATOM 2129 O O . ALA A 1 268 ? 28.803 13.818 -24.885 1.00 97.62 268 ALA A O 1
ATOM 2130 N N . GLN A 1 269 ? 28.903 11.947 -26.128 1.00 98.38 269 GLN A N 1
ATOM 2131 C CA . GLN A 1 269 ? 27.469 11.646 -26.052 1.00 98.38 269 GLN A CA 1
ATOM 2132 C C . GLN A 1 269 ? 27.038 11.264 -24.629 1.00 98.38 269 GLN A C 1
ATOM 2134 O O . GLN A 1 269 ? 25.989 11.733 -24.176 1.00 98.38 269 GLN A O 1
ATOM 2139 N N . VAL A 1 270 ? 27.840 10.468 -23.907 1.00 98.50 270 VAL A N 1
ATOM 2140 C CA . VAL A 1 270 ? 27.581 10.133 -22.492 1.00 98.50 270 VAL A CA 1
ATOM 2141 C C . VAL A 1 270 ? 27.487 11.409 -21.662 1.00 98.50 270 VAL A C 1
ATOM 2143 O O . VAL A 1 270 ? 26.487 11.627 -20.980 1.00 98.50 270 VAL A O 1
ATOM 2146 N N . GLU A 1 271 ? 28.477 12.292 -21.781 1.00 98.19 271 GLU A N 1
ATOM 2147 C CA . GLU A 1 271 ? 28.526 13.558 -21.045 1.00 98.19 271 GLU A CA 1
ATOM 2148 C C . GLU A 1 271 ? 27.343 14.480 -21.379 1.00 98.19 271 GLU A C 1
ATOM 2150 O O . GLU A 1 271 ? 26.731 15.087 -20.495 1.00 98.19 271 GLU A O 1
ATOM 2155 N N . ALA A 1 272 ? 26.968 14.572 -22.656 1.00 98.12 272 ALA A N 1
ATOM 2156 C CA . ALA A 1 272 ? 25.808 15.347 -23.084 1.00 98.12 272 ALA A CA 1
ATOM 2157 C C . ALA A 1 272 ? 24.488 14.787 -22.523 1.00 98.12 272 ALA A C 1
ATOM 2159 O O . ALA A 1 272 ? 23.634 15.545 -22.052 1.00 98.12 272 ALA A O 1
ATOM 2160 N N . THR A 1 273 ? 24.344 13.460 -22.524 1.00 98.38 273 THR A N 1
ATOM 2161 C CA . THR A 1 273 ? 23.167 12.751 -21.997 1.00 98.38 273 THR A CA 1
ATOM 2162 C C . THR A 1 273 ? 23.065 12.911 -20.485 1.00 98.38 273 THR A C 1
ATOM 2164 O O . THR A 1 273 ? 22.000 13.254 -19.970 1.00 98.38 273 THR A O 1
ATOM 2167 N N . ALA A 1 274 ? 24.182 12.762 -19.773 1.00 97.88 274 ALA A N 1
ATOM 2168 C CA . ALA A 1 274 ? 24.268 12.968 -18.334 1.00 97.88 274 ALA A CA 1
ATOM 2169 C C . ALA A 1 274 ? 23.850 14.398 -17.945 1.00 97.88 274 ALA A C 1
ATOM 2171 O O . ALA A 1 274 ? 22.978 14.581 -17.094 1.00 97.88 274 ALA A O 1
ATOM 2172 N N . ARG A 1 275 ? 24.366 15.423 -18.646 1.00 97.31 275 ARG A N 1
ATOM 2173 C CA . ARG A 1 275 ? 23.953 16.828 -18.446 1.00 97.31 275 ARG A CA 1
ATOM 2174 C C . ARG A 1 275 ? 22.482 17.081 -18.764 1.00 97.31 275 ARG A C 1
ATOM 2176 O O . ARG A 1 275 ? 21.860 17.951 -18.150 1.00 97.31 275 ARG A O 1
ATOM 2183 N N . ARG A 1 276 ? 21.914 16.392 -19.759 1.00 96.88 276 ARG A N 1
ATOM 2184 C CA . ARG A 1 276 ? 20.483 16.503 -20.070 1.00 96.88 276 ARG A CA 1
ATOM 2185 C C . ARG A 1 276 ? 19.649 15.959 -18.917 1.00 96.88 276 ARG A C 1
ATOM 2187 O O . ARG A 1 276 ? 18.814 16.694 -18.397 1.00 96.88 276 ARG A O 1
ATOM 2194 N N . LEU A 1 277 ? 19.918 14.730 -18.489 1.00 96.62 277 LEU A N 1
ATOM 2195 C CA . LEU A 1 277 ? 19.138 14.064 -17.448 1.00 96.62 277 LEU A CA 1
ATOM 2196 C C . LEU A 1 277 ? 19.288 14.740 -16.085 1.00 96.62 277 LEU A C 1
ATOM 2198 O O . LEU A 1 277 ? 18.288 14.890 -15.395 1.00 96.62 277 LEU A O 1
ATOM 2202 N N . ALA A 1 278 ? 20.469 15.255 -15.734 1.00 94.50 278 ALA A N 1
ATOM 2203 C CA . ALA A 1 278 ? 20.674 15.998 -14.485 1.00 94.50 278 ALA A CA 1
ATOM 2204 C C . ALA A 1 278 ? 19.810 17.268 -14.359 1.00 94.50 278 ALA A C 1
ATOM 2206 O O . ALA A 1 278 ? 19.529 17.720 -13.254 1.00 94.50 278 ALA A O 1
ATOM 2207 N N . ARG A 1 279 ? 19.352 17.847 -15.480 1.00 92.94 279 ARG A N 1
ATOM 2208 C CA . ARG A 1 279 ? 18.432 19.001 -15.472 1.00 92.94 279 ARG A CA 1
ATOM 2209 C C . ARG A 1 279 ? 16.964 18.599 -15.339 1.00 92.94 279 ARG A C 1
ATOM 2211 O O . ARG A 1 279 ? 16.142 19.402 -14.892 1.00 92.94 279 ARG A O 1
ATOM 2218 N N . GLU A 1 280 ? 16.619 17.383 -15.742 1.00 90.69 280 GLU A N 1
ATOM 2219 C CA . GLU A 1 280 ? 15.233 16.918 -15.864 1.00 90.69 280 GLU A CA 1
ATOM 2220 C C . GLU A 1 280 ? 14.810 16.018 -14.711 1.00 90.69 280 GLU A C 1
ATOM 2222 O O . GLU A 1 280 ? 13.727 16.189 -14.155 1.00 90.69 280 GLU A O 1
ATOM 2227 N N . VAL A 1 281 ? 15.668 15.069 -14.354 1.00 90.19 281 VAL A N 1
ATOM 2228 C CA . VAL A 1 281 ? 15.393 14.055 -13.346 1.00 90.19 281 VAL A CA 1
ATOM 2229 C C . VAL A 1 281 ? 15.491 14.699 -11.963 1.00 90.19 281 VAL A C 1
ATOM 2231 O O . VAL A 1 281 ? 16.387 15.497 -11.690 1.00 90.19 281 VAL A O 1
ATOM 2234 N N . ARG A 1 282 ? 14.509 14.411 -11.110 1.00 78.94 282 ARG A N 1
ATOM 2235 C CA . ARG A 1 282 ? 14.433 14.866 -9.713 1.00 78.94 282 ARG A CA 1
ATOM 2236 C C . ARG A 1 282 ? 14.726 13.689 -8.776 1.00 78.94 282 ARG A C 1
ATOM 2238 O O . ARG A 1 282 ? 14.845 12.555 -9.237 1.00 78.94 282 ARG A O 1
ATOM 2245 N N . ASP A 1 283 ? 14.828 13.965 -7.478 1.00 65.88 283 ASP A N 1
ATOM 2246 C CA . ASP A 1 283 ? 15.121 12.960 -6.450 1.00 65.88 283 ASP A CA 1
ATOM 2247 C C . ASP A 1 283 ? 14.181 11.739 -6.524 1.00 65.88 283 ASP A C 1
ATOM 2249 O O . ASP A 1 283 ? 12.988 11.869 -6.804 1.00 65.88 283 ASP A O 1
ATOM 2253 N N . GLY A 1 284 ? 14.725 10.546 -6.244 1.00 68.56 284 GLY A N 1
ATOM 2254 C CA . GLY A 1 284 ? 13.974 9.281 -6.244 1.00 68.56 284 GLY A CA 1
ATOM 2255 C C . GLY A 1 284 ? 14.023 8.485 -7.554 1.00 68.56 284 GLY A C 1
ATOM 2256 O O . GLY A 1 284 ? 13.110 7.707 -7.822 1.00 68.56 284 GLY A O 1
ATOM 2257 N N . ALA A 1 285 ? 15.058 8.678 -8.378 1.00 84.94 285 ALA A N 1
ATOM 2258 C CA . ALA A 1 285 ? 15.259 7.908 -9.601 1.00 84.94 285 ALA A CA 1
ATOM 2259 C C . ALA A 1 285 ? 16.108 6.640 -9.389 1.00 84.94 285 ALA A C 1
ATOM 2261 O O . ALA A 1 285 ? 16.972 6.595 -8.515 1.00 84.94 285 ALA A O 1
ATOM 2262 N N . ALA A 1 286 ? 15.895 5.623 -10.225 1.00 95.94 286 ALA A N 1
ATOM 2263 C CA . ALA A 1 286 ? 16.723 4.418 -10.296 1.00 95.94 286 ALA A CA 1
ATOM 2264 C C . ALA A 1 286 ? 17.298 4.250 -11.707 1.00 95.94 286 ALA A C 1
ATOM 2266 O O . ALA A 1 286 ? 16.652 4.615 -12.689 1.00 95.94 286 ALA A O 1
ATOM 2267 N N . ILE A 1 287 ? 18.497 3.676 -11.818 1.00 98.44 287 ILE A N 1
ATOM 2268 C CA . ILE A 1 287 ? 19.143 3.393 -13.103 1.00 98.44 287 ILE A CA 1
ATOM 2269 C C . ILE A 1 287 ? 19.502 1.911 -13.209 1.00 98.44 287 ILE A C 1
ATOM 2271 O O . ILE A 1 287 ? 20.218 1.362 -12.375 1.00 98.44 287 ILE A O 1
ATOM 2275 N N . TYR A 1 288 ? 19.011 1.274 -14.265 1.00 98.81 288 TYR A N 1
ATOM 2276 C CA . TYR A 1 288 ? 19.322 -0.093 -14.653 1.00 98.81 288 TYR A CA 1
ATOM 2277 C C . TYR A 1 288 ? 20.149 -0.084 -15.929 1.00 98.81 288 TYR A C 1
ATOM 2279 O O . TYR A 1 288 ? 20.007 0.801 -16.777 1.00 98.81 288 TYR A O 1
ATOM 2287 N N . THR A 1 289 ? 21.020 -1.073 -16.082 1.00 98.81 289 THR A N 1
ATOM 2288 C CA . THR A 1 289 ? 21.873 -1.170 -17.262 1.00 98.81 289 THR A CA 1
ATOM 2289 C C . THR A 1 289 ? 22.094 -2.609 -17.696 1.00 98.81 289 THR A C 1
ATOM 2291 O O . THR A 1 289 ? 22.097 -3.530 -16.881 1.00 98.81 289 THR A O 1
ATOM 2294 N N . SER A 1 290 ? 22.305 -2.813 -18.992 1.00 98.62 290 SER A N 1
ATOM 2295 C CA . SER A 1 290 ? 22.913 -4.050 -19.482 1.00 98.62 290 SER A CA 1
ATOM 2296 C C . SER A 1 290 ? 24.304 -4.249 -18.859 1.00 98.62 290 SER A C 1
ATOM 2298 O O . SER A 1 290 ? 25.056 -3.281 -18.748 1.00 98.62 290 SER A O 1
ATOM 2300 N N . PRO A 1 291 ? 24.727 -5.492 -18.563 1.00 98.06 291 PRO A N 1
ATOM 2301 C CA . PRO A 1 291 ? 26.060 -5.759 -18.028 1.00 98.06 291 PRO A CA 1
ATOM 2302 C C . PRO A 1 291 ? 27.192 -5.555 -19.052 1.00 98.06 291 PRO A C 1
ATOM 2304 O O . PRO A 1 291 ? 28.349 -5.479 -18.650 1.00 98.06 291 PRO A O 1
ATOM 2307 N N . LEU A 1 292 ? 26.890 -5.457 -20.356 1.00 98.06 292 LEU A N 1
ATOM 2308 C CA . LEU A 1 292 ? 27.906 -5.248 -21.398 1.00 98.06 292 LEU A CA 1
ATOM 2309 C C . LEU A 1 292 ? 28.626 -3.889 -21.252 1.00 98.06 292 LEU A C 1
ATOM 2311 O O . LEU A 1 292 ? 27.948 -2.884 -20.999 1.00 98.06 292 LEU A O 1
ATOM 2315 N N . PRO A 1 293 ? 29.956 -3.818 -21.476 1.00 97.88 293 PRO A N 1
ATOM 2316 C CA . PRO A 1 293 ? 30.773 -2.655 -21.109 1.00 97.88 293 PRO A CA 1
ATOM 2317 C C . PRO A 1 293 ? 30.286 -1.322 -21.685 1.00 97.88 293 PRO A C 1
ATOM 2319 O O . PRO A 1 293 ? 30.091 -0.378 -20.929 1.00 97.88 293 PRO A O 1
ATOM 2322 N N . ARG A 1 294 ? 29.966 -1.257 -22.984 1.00 97.94 294 ARG A N 1
ATOM 2323 C CA . ARG A 1 294 ? 29.433 -0.041 -23.635 1.00 97.94 294 ARG A CA 1
ATOM 2324 C C . ARG A 1 294 ? 28.180 0.543 -22.963 1.00 97.94 294 ARG A C 1
ATOM 2326 O O . ARG A 1 294 ? 28.037 1.762 -22.856 1.00 97.94 294 ARG A O 1
ATOM 2333 N N . ALA A 1 295 ? 27.270 -0.313 -22.489 1.00 98.56 295 ALA A N 1
ATOM 2334 C CA . ALA A 1 295 ? 26.058 0.116 -21.789 1.00 98.56 295 ALA A CA 1
ATOM 2335 C C . ALA A 1 295 ? 26.363 0.499 -20.336 1.00 98.56 295 ALA A C 1
ATOM 2337 O O . ALA A 1 295 ? 25.819 1.485 -19.836 1.00 98.56 295 ALA A O 1
ATOM 2338 N N . ARG A 1 296 ? 27.274 -0.229 -19.678 1.00 98.31 296 ARG A N 1
ATOM 2339 C CA . ARG A 1 296 ? 27.753 0.103 -18.332 1.00 98.31 296 ARG A CA 1
ATOM 2340 C C . ARG A 1 296 ? 28.474 1.443 -18.284 1.00 98.31 296 ARG A C 1
ATOM 2342 O O . ARG A 1 296 ? 28.075 2.277 -17.487 1.00 98.31 296 ARG A O 1
ATOM 2349 N N . GLU A 1 297 ? 29.440 1.689 -19.167 1.00 98.44 297 GLU A N 1
ATOM 2350 C CA . GLU A 1 297 ? 30.186 2.957 -19.235 1.00 98.44 297 GLU A CA 1
ATOM 2351 C C . GLU A 1 297 ? 29.229 4.140 -19.468 1.00 98.44 297 GLU A C 1
ATOM 2353 O O . GLU A 1 297 ? 29.308 5.161 -18.780 1.00 98.44 297 GLU A O 1
ATOM 2358 N N . THR A 1 298 ? 28.244 3.966 -20.360 1.00 98.75 298 THR A N 1
ATOM 2359 C CA . THR A 1 298 ? 27.183 4.962 -20.590 1.00 98.75 298 THR A CA 1
ATOM 2360 C C . THR A 1 298 ? 26.354 5.208 -19.323 1.00 98.75 298 THR A C 1
ATOM 2362 O O . THR A 1 298 ? 26.129 6.355 -18.930 1.00 98.75 298 THR A O 1
ATOM 2365 N N . ALA A 1 299 ? 25.899 4.139 -18.664 1.00 98.69 299 ALA A N 1
ATOM 2366 C CA . ALA A 1 299 ? 25.083 4.230 -17.458 1.00 98.69 299 ALA A CA 1
ATOM 2367 C C . ALA A 1 299 ? 25.848 4.823 -16.273 1.00 98.69 299 ALA A C 1
ATOM 2369 O O . ALA A 1 299 ? 25.274 5.579 -15.501 1.00 98.69 299 ALA A O 1
ATOM 2370 N N . GLU A 1 300 ? 27.132 4.513 -16.131 1.00 98.56 300 GLU A N 1
ATOM 2371 C CA . GLU A 1 300 ? 27.996 5.030 -15.072 1.00 98.56 300 GLU A CA 1
ATOM 2372 C C . GLU A 1 300 ? 28.231 6.534 -15.238 1.00 98.56 300 GLU A C 1
ATOM 2374 O O . GLU A 1 300 ? 28.188 7.264 -14.248 1.00 98.56 300 GLU A O 1
ATOM 2379 N N . GLY A 1 301 ? 28.398 7.029 -16.470 1.00 98.25 301 GLY A N 1
ATOM 2380 C CA . GLY A 1 301 ? 28.454 8.470 -16.733 1.00 98.25 301 GLY A CA 1
ATOM 2381 C C . GLY A 1 301 ? 27.167 9.201 -16.347 1.00 98.25 301 GLY A C 1
ATOM 2382 O O . GLY A 1 301 ? 27.216 10.219 -15.656 1.00 98.25 301 GLY A O 1
ATOM 2383 N N . ILE A 1 302 ? 26.009 8.642 -16.709 1.00 98.31 302 ILE A N 1
ATOM 2384 C CA . ILE A 1 302 ? 24.697 9.182 -16.315 1.00 98.31 302 ILE A CA 1
ATOM 2385 C C . ILE A 1 302 ? 24.507 9.105 -14.793 1.00 98.31 302 ILE A C 1
ATOM 2387 O O . ILE A 1 302 ? 24.100 10.082 -14.167 1.00 98.31 302 ILE A O 1
ATOM 2391 N N . GLY A 1 303 ? 24.834 7.960 -14.193 1.00 97.19 303 GLY A N 1
ATOM 2392 C CA . GLY A 1 303 ? 24.710 7.701 -12.763 1.00 97.19 303 GLY A CA 1
ATOM 2393 C C . GLY A 1 303 ? 25.525 8.681 -11.926 1.00 97.19 303 GLY A C 1
ATOM 2394 O O . GLY A 1 303 ? 24.984 9.273 -10.997 1.00 97.19 303 GLY A O 1
ATOM 2395 N N . ARG A 1 304 ? 26.780 8.962 -12.311 1.00 97.12 304 ARG A N 1
ATOM 2396 C CA . ARG A 1 304 ? 27.621 9.970 -11.640 1.00 97.12 304 ARG A CA 1
ATOM 2397 C C . ARG A 1 304 ? 26.965 11.350 -11.597 1.00 97.12 304 ARG A C 1
ATOM 2399 O O . ARG A 1 304 ? 26.980 11.983 -10.547 1.00 97.12 304 ARG A O 1
ATOM 2406 N N . ALA A 1 305 ? 26.375 11.806 -12.703 1.00 95.50 305 ALA A N 1
ATOM 2407 C CA . ALA A 1 305 ? 25.727 13.118 -12.763 1.00 95.50 305 ALA A CA 1
ATOM 2408 C C . ALA A 1 305 ? 24.431 13.199 -11.938 1.00 95.50 305 ALA A C 1
ATOM 2410 O O . ALA A 1 305 ? 24.046 14.286 -11.517 1.00 95.50 305 ALA A O 1
ATOM 2411 N N . LEU A 1 306 ? 23.769 12.061 -11.711 1.00 94.56 306 LEU A N 1
ATOM 2412 C CA . LEU A 1 306 ? 22.527 11.961 -10.939 1.00 94.56 306 LEU A CA 1
ATOM 2413 C C . LEU A 1 306 ? 22.739 11.528 -9.479 1.00 94.56 306 LEU A C 1
ATOM 2415 O O . LEU A 1 306 ? 21.775 11.477 -8.723 1.00 94.56 306 LEU A O 1
ATOM 2419 N N . GLY A 1 307 ? 23.967 11.181 -9.078 1.00 94.94 307 GLY A N 1
ATOM 2420 C CA . GLY A 1 307 ? 24.236 10.585 -7.766 1.00 94.94 307 GLY A CA 1
ATOM 2421 C C . GLY A 1 307 ? 23.657 9.173 -7.603 1.00 94.94 307 GLY A C 1
ATOM 2422 O O . GLY A 1 307 ? 23.307 8.777 -6.494 1.00 94.94 307 GLY A O 1
ATOM 2423 N N . LEU A 1 308 ? 23.533 8.416 -8.698 1.00 95.44 308 LEU A N 1
ATOM 2424 C CA . LEU A 1 308 ? 22.956 7.072 -8.727 1.00 95.44 308 LEU A CA 1
ATOM 2425 C C . LEU A 1 308 ? 23.987 6.015 -9.130 1.00 95.44 308 LEU A C 1
ATOM 2427 O O . LEU A 1 308 ? 24.837 6.245 -9.991 1.00 95.44 308 LEU A O 1
ATOM 2431 N N . THR A 1 309 ? 23.841 4.812 -8.579 1.00 97.56 309 THR A N 1
ATOM 2432 C CA . THR A 1 309 ? 24.645 3.642 -8.954 1.00 97.56 309 THR A CA 1
ATOM 2433 C C . THR A 1 309 ? 23.860 2.757 -9.930 1.00 97.56 309 THR A C 1
ATOM 2435 O O . THR A 1 309 ? 22.802 2.254 -9.547 1.00 97.56 309 THR A O 1
ATOM 2438 N N . PRO A 1 310 ? 24.346 2.531 -11.168 1.00 98.19 310 PRO A N 1
ATOM 2439 C CA . PRO A 1 310 ? 23.709 1.624 -12.124 1.00 98.19 310 PRO A CA 1
ATOM 2440 C C . PRO A 1 310 ? 23.588 0.189 -11.614 1.00 98.19 310 PRO A C 1
ATOM 2442 O O . PRO A 1 310 ? 24.567 -0.408 -11.165 1.00 98.19 310 PRO A O 1
ATOM 2445 N N . ILE A 1 311 ? 22.392 -0.383 -11.745 1.00 98.56 311 ILE A N 1
ATOM 2446 C CA . ILE A 1 311 ? 22.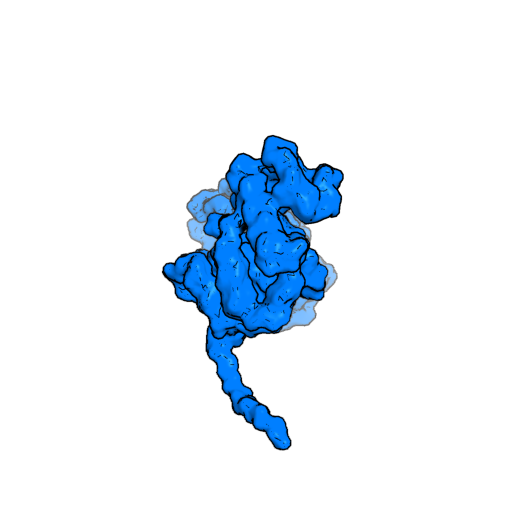090 -1.767 -11.378 1.00 98.56 311 ILE A CA 1
ATOM 2447 C C . ILE A 1 311 ? 22.171 -2.637 -12.643 1.00 98.56 311 ILE A C 1
ATOM 2449 O O . ILE A 1 311 ? 21.354 -2.457 -13.552 1.00 98.56 311 ILE A O 1
ATOM 2453 N N . PRO A 1 312 ? 23.133 -3.572 -12.745 1.00 98.25 312 PRO A N 1
ATOM 2454 C CA . PRO A 1 312 ? 23.229 -4.450 -13.903 1.00 98.25 312 PRO A CA 1
ATOM 2455 C C . PRO A 1 312 ? 22.074 -5.459 -13.924 1.00 98.25 312 PRO A C 1
ATOM 2457 O O . PRO A 1 312 ? 21.765 -6.078 -12.906 1.00 98.25 312 PRO A O 1
ATOM 2460 N N . VAL A 1 313 ? 21.463 -5.652 -15.093 1.00 98.50 313 VAL A N 1
ATOM 2461 C CA . VAL A 1 313 ? 20.405 -6.645 -15.326 1.00 98.50 313 VAL A CA 1
ATOM 2462 C C . VAL A 1 313 ? 20.789 -7.511 -16.512 1.00 98.50 313 VAL A C 1
ATOM 2464 O O . VAL A 1 313 ? 20.886 -7.046 -17.646 1.00 98.50 313 VAL A O 1
ATOM 2467 N N . GLU A 1 314 ? 20.993 -8.791 -16.234 1.00 98.06 314 GLU A N 1
ATOM 2468 C CA . GLU A 1 314 ? 21.496 -9.783 -17.181 1.00 98.06 314 GLU A CA 1
ATOM 2469 C C . GLU A 1 314 ? 20.657 -9.860 -18.464 1.00 98.06 314 GLU A C 1
ATOM 2471 O O . GLU A 1 314 ? 21.175 -9.775 -19.577 1.00 98.06 314 GLU A O 1
ATOM 2476 N N . ASN A 1 315 ? 19.336 -9.881 -18.313 1.00 98.06 315 ASN A N 1
ATOM 2477 C CA . ASN A 1 315 ? 18.404 -9.983 -19.430 1.00 98.06 315 ASN A CA 1
ATOM 2478 C C . ASN A 1 315 ? 18.280 -8.700 -20.279 1.00 98.06 315 ASN A C 1
ATOM 2480 O O . ASN A 1 315 ? 17.566 -8.713 -21.281 1.00 98.06 315 ASN A O 1
ATOM 2484 N N . LEU A 1 316 ? 19.003 -7.617 -19.949 1.00 98.62 316 LEU A N 1
ATOM 2485 C CA . LEU A 1 316 ? 19.104 -6.413 -20.786 1.00 98.62 316 LEU A CA 1
ATOM 2486 C C . LEU A 1 316 ? 20.232 -6.470 -21.830 1.00 98.62 316 LEU A C 1
ATOM 2488 O O . LEU A 1 316 ? 20.362 -5.524 -22.610 1.00 98.62 316 LEU A O 1
ATOM 2492 N N . ARG A 1 317 ? 21.057 -7.529 -21.879 1.00 98.44 317 ARG A N 1
ATOM 2493 C CA . ARG A 1 317 ? 22.084 -7.691 -22.931 1.00 98.44 317 ARG A CA 1
ATOM 2494 C C . ARG A 1 317 ? 21.479 -7.574 -24.334 1.00 98.44 317 ARG A C 1
ATOM 2496 O O . ARG A 1 317 ? 20.308 -7.905 -24.534 1.00 98.44 317 ARG A O 1
ATOM 2503 N N . GLU A 1 318 ? 22.289 -7.149 -25.303 1.00 98.00 318 GLU A N 1
ATOM 2504 C CA . GLU A 1 318 ? 21.895 -7.158 -26.718 1.00 98.00 318 GLU A CA 1
ATOM 2505 C C . GLU A 1 318 ? 21.612 -8.591 -27.173 1.00 98.00 318 GLU A C 1
ATOM 2507 O O . GLU A 1 318 ? 22.012 -9.554 -26.505 1.00 98.00 318 GLU A O 1
ATOM 2512 N N . ILE A 1 319 ? 20.906 -8.734 -28.290 1.00 97.25 319 ILE A N 1
ATOM 2513 C CA . ILE A 1 319 ? 20.737 -10.032 -28.930 1.00 97.25 319 ILE A CA 1
ATOM 2514 C C . ILE A 1 319 ? 22.106 -10.669 -29.201 1.00 97.25 319 ILE A C 1
ATOM 2516 O O . ILE A 1 319 ? 23.050 -10.004 -29.638 1.00 97.25 319 ILE A O 1
ATOM 2520 N N . ASN A 1 320 ? 22.227 -11.962 -28.914 1.00 97.38 320 ASN A N 1
ATOM 2521 C CA . ASN A 1 320 ? 23.439 -12.699 -29.249 1.00 97.38 320 ASN A CA 1
ATOM 2522 C C . ASN A 1 320 ? 23.439 -13.028 -30.751 1.00 97.38 320 ASN A C 1
ATOM 2524 O O . ASN A 1 320 ? 22.657 -13.870 -31.197 1.00 97.38 320 ASN A O 1
ATOM 2528 N N . PHE A 1 321 ? 24.310 -12.374 -31.526 1.00 95.38 321 PHE A N 1
ATOM 2529 C CA . PHE A 1 321 ? 24.456 -12.624 -32.965 1.00 95.38 321 PHE A CA 1
ATOM 2530 C C . PHE A 1 321 ? 25.213 -13.922 -33.295 1.00 95.38 321 PHE A C 1
ATOM 2532 O O . PHE A 1 321 ? 25.237 -14.311 -34.464 1.00 95.38 321 PHE A O 1
ATOM 2539 N N . GLY A 1 322 ? 25.799 -14.594 -32.296 1.00 94.81 322 GLY A N 1
ATOM 2540 C CA . GLY A 1 322 ? 26.521 -15.853 -32.468 1.00 94.81 322 GLY A CA 1
ATOM 2541 C C . GLY A 1 322 ? 27.670 -15.726 -33.466 1.00 94.81 322 GLY A C 1
ATOM 2542 O 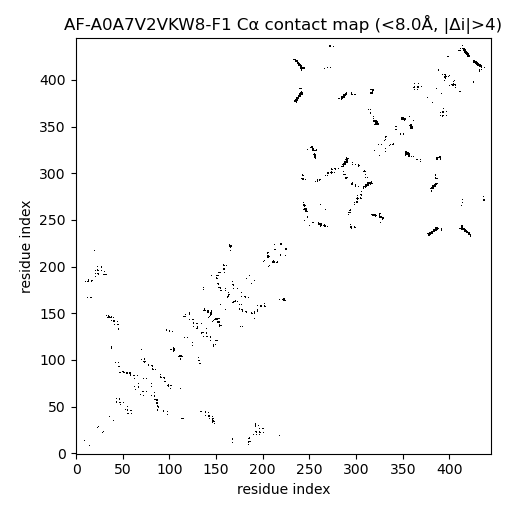O . GLY A 1 322 ? 28.505 -14.831 -33.352 1.00 94.81 322 GLY A O 1
ATOM 2543 N N . ASP A 1 323 ? 27.673 -16.583 -34.482 1.00 93.62 323 ASP A N 1
ATOM 2544 C CA . ASP A 1 323 ? 28.720 -16.654 -35.511 1.00 93.62 323 ASP A CA 1
ATOM 2545 C C . ASP A 1 323 ? 28.800 -15.393 -36.396 1.00 93.62 323 ASP A C 1
ATOM 2547 O O . ASP A 1 323 ? 29.743 -15.233 -37.175 1.00 93.62 323 ASP A O 1
ATOM 2551 N N . LEU A 1 324 ? 27.800 -14.505 -36.312 1.00 92.62 324 LEU A N 1
ATOM 2552 C CA . LEU A 1 324 ? 27.744 -13.243 -37.054 1.00 92.62 324 LEU A CA 1
ATOM 2553 C C . LEU A 1 324 ? 28.131 -12.010 -36.227 1.00 92.62 324 LEU A C 1
ATOM 2555 O O . LEU A 1 324 ? 27.984 -10.887 -36.715 1.00 92.62 324 LEU A O 1
ATOM 2559 N N . ASP A 1 325 ? 28.626 -12.186 -35.002 1.00 93.12 325 ASP A N 1
ATOM 2560 C CA . ASP A 1 325 ? 29.178 -11.076 -34.222 1.00 93.12 325 ASP A CA 1
ATOM 2561 C C . ASP A 1 325 ? 30.392 -10.456 -34.964 1.00 93.12 325 ASP A C 1
ATOM 2563 O O . ASP A 1 325 ? 31.277 -11.156 -35.460 1.00 93.12 325 ASP A O 1
ATOM 2567 N N . GLY A 1 326 ? 30.404 -9.129 -35.114 1.00 92.50 326 GLY A N 1
ATOM 2568 C CA . GLY A 1 326 ? 31.415 -8.362 -35.854 1.00 92.50 326 GLY A CA 1
ATOM 2569 C C . GLY A 1 326 ? 31.220 -8.286 -37.377 1.00 92.50 326 GLY A C 1
ATOM 2570 O O . GLY A 1 326 ? 31.991 -7.600 -38.056 1.00 92.50 326 GLY A O 1
ATOM 2571 N N . VAL A 1 327 ? 30.199 -8.938 -37.935 1.00 93.12 327 VAL A N 1
ATOM 2572 C CA . VAL A 1 327 ? 29.933 -8.941 -39.383 1.00 93.12 327 VAL A CA 1
ATOM 2573 C C . VAL A 1 327 ? 29.164 -7.678 -39.798 1.00 93.12 327 VAL A C 1
ATOM 2575 O O . VAL A 1 327 ? 28.296 -7.185 -39.073 1.00 93.12 327 VAL A O 1
ATOM 2578 N N . THR A 1 328 ? 29.488 -7.126 -40.967 1.00 94.06 328 THR A N 1
ATOM 2579 C CA . THR A 1 328 ? 28.740 -6.016 -41.585 1.00 94.06 328 THR A CA 1
ATOM 2580 C C . THR A 1 328 ? 27.515 -6.519 -42.352 1.00 94.06 328 THR A C 1
ATOM 2582 O O . THR A 1 328 ? 27.439 -7.674 -42.774 1.00 94.06 328 THR A O 1
ATOM 2585 N N . LEU A 1 329 ? 26.553 -5.632 -42.616 1.00 89.56 329 LEU A N 1
ATOM 2586 C CA . LEU A 1 329 ? 25.377 -5.975 -43.425 1.00 89.56 329 LEU A CA 1
ATOM 2587 C C . LEU A 1 329 ? 25.750 -6.506 -44.819 1.00 89.56 329 LEU A C 1
ATOM 2589 O O . LEU A 1 329 ? 25.111 -7.429 -45.322 1.00 89.56 329 LEU A O 1
ATOM 2593 N N . GLU A 1 330 ? 26.776 -5.922 -45.438 1.00 93.06 330 GLU A N 1
ATOM 2594 C CA . GLU A 1 330 ? 27.222 -6.298 -46.779 1.00 93.06 330 GLU A CA 1
ATOM 2595 C C . GLU A 1 330 ? 27.891 -7.675 -46.789 1.00 93.06 330 GLU A C 1
ATOM 2597 O O . GLU A 1 330 ? 27.583 -8.506 -47.646 1.00 93.06 330 GLU A O 1
ATOM 2602 N N . GLU A 1 331 ? 28.735 -7.963 -45.795 1.00 93.19 331 GLU A N 1
ATOM 2603 C CA . GLU A 1 331 ? 29.315 -9.294 -45.599 1.00 93.19 331 GLU A CA 1
ATOM 2604 C C . GLU A 1 331 ? 28.231 -10.339 -45.314 1.00 93.19 331 GLU A C 1
ATOM 2606 O O . GLU A 1 331 ? 28.295 -11.442 -45.856 1.00 93.19 331 GLU A O 1
ATOM 2611 N N . MET A 1 332 ? 27.204 -10.006 -44.522 1.00 92.50 332 MET A N 1
ATOM 2612 C CA . MET A 1 332 ? 26.070 -10.908 -44.295 1.00 92.50 332 MET A CA 1
ATOM 2613 C C . MET A 1 332 ? 25.327 -11.199 -45.603 1.00 92.50 332 MET A C 1
ATOM 2615 O O . MET A 1 332 ? 25.049 -12.357 -45.914 1.00 92.50 332 MET A O 1
ATOM 2619 N N . ARG A 1 333 ? 25.036 -10.157 -46.389 1.00 93.44 333 ARG A N 1
ATOM 2620 C CA . ARG A 1 333 ? 24.316 -10.259 -47.665 1.00 93.44 333 ARG A CA 1
ATOM 2621 C C . ARG A 1 333 ? 25.064 -11.111 -48.689 1.00 93.44 333 ARG A C 1
ATOM 2623 O O . ARG A 1 333 ? 24.428 -11.845 -49.441 1.00 93.44 333 ARG A O 1
ATOM 2630 N N . THR A 1 334 ? 26.390 -11.000 -48.734 1.00 94.75 334 THR A N 1
ATOM 2631 C CA . THR A 1 334 ? 27.234 -11.716 -49.703 1.00 94.75 334 THR A CA 1
ATOM 2632 C C . THR A 1 334 ? 27.591 -13.129 -49.254 1.00 94.75 334 THR A C 1
ATOM 2634 O O . THR A 1 334 ? 27.518 -14.051 -50.063 1.00 94.75 334 THR A O 1
ATOM 2637 N N . ARG A 1 335 ? 27.958 -13.327 -47.984 1.00 93.94 335 ARG A N 1
ATOM 2638 C CA . ARG A 1 335 ? 28.425 -14.627 -47.468 1.00 93.94 335 ARG A CA 1
ATOM 2639 C C . ARG A 1 335 ? 27.290 -15.542 -47.014 1.00 93.94 335 ARG A C 1
ATOM 2641 O O . ARG A 1 335 ? 27.464 -16.756 -47.028 1.00 93.94 335 ARG A O 1
ATOM 2648 N N . TYR A 1 336 ? 26.148 -14.977 -46.616 1.00 92.31 336 TYR A N 1
ATOM 2649 C CA . TYR A 1 336 ? 25.015 -15.717 -46.048 1.00 92.31 336 TYR A CA 1
ATOM 2650 C C . TYR A 1 336 ? 23.667 -15.243 -46.636 1.00 92.31 336 TYR A C 1
ATOM 2652 O O . TYR A 1 336 ? 22.797 -14.774 -45.895 1.00 92.31 336 TYR A O 1
ATOM 2660 N N . PRO A 1 337 ? 23.455 -15.349 -47.964 1.00 93.50 337 PRO A N 1
ATOM 2661 C CA . PRO A 1 337 ? 22.300 -14.758 -48.648 1.00 93.50 337 PRO A CA 1
ATOM 2662 C C . PRO A 1 337 ? 20.944 -15.295 -48.159 1.00 93.50 337 PRO A C 1
ATOM 2664 O O . PRO A 1 337 ? 20.012 -14.510 -47.979 1.00 93.50 337 PRO A O 1
ATOM 2667 N N . ASP A 1 338 ? 20.837 -16.595 -47.871 1.00 92.62 338 ASP A N 1
ATOM 2668 C CA . ASP A 1 338 ? 19.594 -17.204 -47.368 1.00 92.62 338 ASP A CA 1
ATOM 2669 C C . ASP A 1 338 ? 19.250 -16.713 -45.957 1.00 92.62 338 ASP A C 1
ATOM 2671 O O . ASP A 1 338 ? 18.103 -16.383 -45.644 1.00 92.62 338 ASP A O 1
ATOM 2675 N N . LEU A 1 339 ? 20.271 -16.601 -45.104 1.00 92.31 339 LEU A N 1
ATOM 2676 C CA . LEU A 1 339 ? 20.126 -16.078 -43.752 1.00 92.31 339 LEU A CA 1
ATOM 2677 C C . LEU A 1 339 ? 19.749 -14.593 -43.779 1.00 92.31 339 LEU A C 1
ATOM 2679 O O . LEU A 1 339 ? 18.872 -14.168 -43.031 1.00 92.31 339 LEU A O 1
ATOM 2683 N N . TYR A 1 340 ? 20.354 -13.813 -44.678 1.00 92.88 340 TYR A N 1
ATOM 2684 C CA . TYR A 1 340 ? 19.994 -12.417 -44.909 1.00 92.88 340 TYR A CA 1
ATOM 2685 C C . TYR A 1 340 ? 18.541 -12.270 -45.390 1.00 92.88 340 TYR A C 1
ATOM 2687 O O . TYR A 1 340 ? 17.811 -11.418 -44.877 1.00 92.88 340 TYR A O 1
ATOM 2695 N N . ALA A 1 341 ? 18.087 -13.115 -46.323 1.00 92.50 341 ALA A N 1
ATOM 2696 C CA . ALA A 1 341 ? 16.709 -13.109 -46.813 1.00 92.50 341 ALA A CA 1
ATOM 2697 C C . ALA A 1 341 ? 15.700 -13.385 -45.687 1.00 92.50 341 ALA A C 1
ATOM 2699 O O . ALA A 1 341 ? 14.733 -12.636 -45.539 1.00 92.50 341 ALA A O 1
ATOM 2700 N N . ARG A 1 342 ? 15.967 -14.380 -44.831 1.00 92.88 342 ARG A N 1
ATOM 2701 C CA . ARG A 1 342 ? 15.143 -14.635 -43.637 1.00 92.88 342 ARG A CA 1
ATOM 2702 C C . ARG A 1 342 ? 15.225 -13.507 -42.611 1.00 92.88 342 ARG A C 1
ATOM 2704 O O . ARG A 1 342 ? 14.215 -13.112 -42.045 1.00 92.88 342 ARG A O 1
ATOM 2711 N N . TRP A 1 343 ? 16.407 -12.935 -42.386 1.00 92.69 343 TRP A N 1
ATOM 2712 C CA . TRP A 1 343 ? 16.576 -11.810 -41.464 1.00 92.69 343 TRP A CA 1
ATOM 2713 C C . TRP A 1 343 ? 15.796 -10.565 -41.905 1.00 92.69 343 TRP A C 1
ATOM 2715 O O . TRP A 1 343 ? 15.344 -9.787 -41.054 1.00 92.69 343 TRP A O 1
ATOM 2725 N N . ARG A 1 344 ? 15.654 -10.344 -43.220 1.00 92.38 344 ARG A N 1
ATOM 2726 C CA . ARG A 1 344 ? 14.850 -9.247 -43.781 1.00 92.38 344 ARG A CA 1
ATOM 2727 C C . ARG A 1 344 ? 13.375 -9.378 -43.437 1.00 92.38 344 ARG A C 1
ATOM 2729 O O . ARG A 1 344 ? 12.737 -8.344 -43.250 1.00 92.38 344 ARG A O 1
ATOM 2736 N N . ASP A 1 345 ? 12.858 -10.597 -43.322 1.00 92.31 345 ASP A N 1
ATOM 2737 C CA . ASP A 1 345 ? 11.536 -10.813 -42.756 1.00 92.31 345 ASP A CA 1
ATOM 2738 C C . ASP A 1 345 ? 11.586 -10.553 -41.244 1.00 92.31 345 ASP A C 1
ATOM 2740 O O . ASP A 1 345 ? 12.038 -11.367 -40.434 1.00 92.31 345 ASP A O 1
ATOM 2744 N N . LYS A 1 346 ? 11.145 -9.358 -40.854 1.00 91.06 346 LYS A N 1
ATOM 2745 C CA . LYS A 1 346 ? 11.114 -8.926 -39.453 1.00 91.06 346 LYS A CA 1
ATOM 2746 C C . LYS A 1 346 ? 9.964 -9.551 -38.661 1.00 91.06 346 LYS A C 1
ATOM 2748 O O . LYS A 1 346 ? 9.973 -9.460 -37.434 1.00 91.06 346 LYS A O 1
ATOM 2753 N N . THR A 1 347 ? 9.025 -10.212 -39.342 1.00 90.62 347 THR A N 1
ATOM 2754 C CA . THR A 1 347 ? 7.897 -10.923 -38.727 1.00 90.62 347 THR A CA 1
ATOM 2755 C C . THR A 1 347 ? 8.234 -12.369 -38.361 1.00 90.62 347 THR A C 1
ATOM 2757 O O . THR A 1 347 ? 7.570 -12.932 -37.496 1.00 90.62 347 THR A O 1
ATOM 2760 N N . ASP A 1 348 ? 9.308 -12.938 -38.926 1.00 92.12 348 ASP A N 1
ATOM 2761 C CA . ASP A 1 348 ? 9.795 -14.284 -38.592 1.00 92.12 348 ASP A CA 1
ATOM 2762 C C . ASP A 1 348 ? 10.284 -14.352 -37.129 1.00 92.12 348 ASP A C 1
ATOM 2764 O O . ASP A 1 348 ? 11.435 -14.035 -36.813 1.00 92.12 348 ASP A O 1
ATOM 2768 N N . SER A 1 349 ? 9.408 -14.734 -36.198 1.00 89.62 349 SER A N 1
ATOM 2769 C CA . SER A 1 349 ? 9.755 -14.920 -34.780 1.00 89.62 349 SER A CA 1
ATOM 2770 C C . SER A 1 349 ? 10.660 -16.135 -34.544 1.00 89.62 349 SER A C 1
ATOM 2772 O O . SER A 1 349 ? 11.357 -16.205 -33.528 1.00 89.62 349 SER A O 1
ATOM 2774 N N . GLU A 1 350 ? 10.668 -17.068 -35.497 1.00 93.56 350 GLU A N 1
ATOM 2775 C CA . GLU A 1 350 ? 11.440 -18.310 -35.498 1.00 93.56 350 GLU A CA 1
ATOM 2776 C C . GLU A 1 350 ? 12.838 -18.136 -36.102 1.00 93.56 350 GLU A C 1
ATOM 2778 O O . GLU A 1 350 ? 13.619 -19.087 -36.168 1.00 93.56 350 GLU A O 1
ATOM 2783 N N . TYR A 1 351 ? 13.184 -16.918 -36.525 1.00 95.56 351 TYR A N 1
ATOM 2784 C CA . TYR A 1 351 ? 14.532 -16.584 -36.946 1.00 95.56 351 TYR A CA 1
ATOM 2785 C C . TYR A 1 351 ? 15.515 -16.766 -35.784 1.00 95.56 351 TYR A C 1
ATOM 2787 O O . TYR A 1 351 ? 15.387 -16.124 -34.735 1.00 95.56 351 TYR A O 1
ATOM 2795 N N . THR A 1 352 ? 16.546 -17.573 -36.017 1.00 96.38 352 THR A N 1
ATOM 2796 C CA . THR A 1 352 ? 17.626 -17.836 -35.063 1.00 96.38 352 THR A CA 1
ATOM 2797 C C . THR A 1 352 ? 18.955 -17.431 -35.671 1.00 96.38 352 THR A C 1
ATOM 2799 O O . THR A 1 352 ? 19.269 -17.817 -36.798 1.00 96.38 352 THR A O 1
ATOM 2802 N N . TRP A 1 353 ? 19.735 -16.649 -34.925 1.00 95.12 353 TRP A N 1
ATOM 2803 C CA . TRP A 1 353 ? 21.119 -16.363 -35.290 1.00 95.12 353 TRP A CA 1
ATOM 2804 C C . TRP A 1 353 ? 21.955 -17.646 -35.167 1.00 95.12 353 TRP A C 1
ATOM 2806 O O . TRP A 1 353 ? 21.863 -18.310 -34.133 1.00 95.12 353 TRP A O 1
ATOM 2816 N N . PRO A 1 354 ? 22.757 -18.029 -36.178 1.00 94.31 354 PRO A N 1
ATOM 2817 C CA . PRO A 1 354 ? 23.643 -19.190 -36.071 1.00 94.31 354 PRO A CA 1
ATOM 2818 C C . PRO A 1 354 ? 24.578 -19.055 -34.865 1.00 94.31 354 PRO A C 1
ATOM 2820 O O . PRO A 1 354 ? 25.193 -18.007 -34.689 1.00 94.31 354 PRO A O 1
ATOM 2823 N N . GLY A 1 355 ? 24.614 -20.067 -33.993 1.00 95.12 355 GLY A N 1
ATOM 2824 C CA . GLY A 1 355 ? 25.387 -20.022 -32.742 1.00 95.12 355 GLY A CA 1
ATOM 2825 C C . GLY A 1 355 ? 24.907 -18.979 -31.717 1.00 95.12 355 GLY A C 1
ATOM 2826 O O . GLY A 1 355 ? 25.574 -18.760 -30.708 1.00 95.12 355 GLY A O 1
ATOM 2827 N N . GLY A 1 356 ? 23.774 -18.317 -31.970 1.00 96.00 356 GLY A N 1
ATOM 2828 C CA . GLY A 1 356 ? 23.270 -17.183 -31.202 1.00 96.00 356 GLY A CA 1
ATOM 2829 C C . GLY A 1 356 ? 21.834 -17.370 -30.718 1.00 96.00 356 GLY A C 1
ATOM 2830 O O . GLY A 1 356 ? 21.345 -18.482 -30.523 1.00 96.00 356 GLY A O 1
ATOM 2831 N N . GLU A 1 357 ? 21.150 -16.253 -30.485 1.00 96.50 357 GLU A N 1
ATOM 2832 C CA . GLU A 1 357 ? 19.794 -16.245 -29.939 1.00 96.50 357 GLU A CA 1
ATOM 2833 C C . GLU A 1 357 ? 18.715 -16.385 -31.021 1.00 96.50 357 GLU A C 1
ATOM 2835 O O . GLU A 1 357 ? 18.820 -15.872 -32.140 1.00 96.50 357 GLU A O 1
ATOM 2840 N N . LYS A 1 358 ? 17.607 -17.027 -30.649 1.00 97.62 358 LYS A N 1
ATOM 2841 C CA . LYS A 1 358 ? 16.353 -16.951 -31.395 1.00 97.62 358 LYS A CA 1
ATOM 2842 C C . LYS A 1 358 ? 15.649 -15.630 -31.102 1.00 97.62 358 LYS A C 1
ATOM 2844 O O . LYS A 1 358 ? 15.591 -15.180 -29.958 1.00 97.62 358 LYS A O 1
ATOM 2849 N N . ARG A 1 359 ? 15.058 -15.020 -32.132 1.00 95.62 359 ARG A N 1
ATOM 2850 C CA . ARG A 1 359 ? 14.385 -13.718 -32.032 1.00 95.62 359 ARG A CA 1
ATOM 2851 C C . ARG A 1 359 ? 13.284 -13.716 -30.970 1.00 95.62 359 ARG A C 1
ATOM 2853 O O . ARG A 1 359 ? 13.267 -12.815 -30.140 1.00 95.62 359 ARG A O 1
ATOM 2860 N N . ALA A 1 360 ? 12.398 -14.713 -30.952 1.00 96.31 360 ALA A N 1
ATOM 2861 C CA . ALA A 1 360 ? 11.351 -14.784 -29.929 1.00 96.31 360 ALA A CA 1
ATOM 2862 C C . ALA A 1 360 ? 11.916 -14.898 -28.500 1.00 96.31 360 ALA A C 1
ATOM 2864 O O . ALA A 1 360 ? 11.398 -14.258 -27.587 1.00 96.31 360 ALA A O 1
ATOM 2865 N N . ASP A 1 361 ? 12.997 -15.662 -28.310 1.00 97.69 361 ASP A N 1
ATOM 2866 C CA . ASP A 1 361 ? 13.617 -15.852 -26.994 1.00 97.69 361 ASP A CA 1
ATOM 2867 C C . ASP A 1 361 ? 14.267 -14.557 -26.494 1.00 97.69 361 ASP A C 1
ATOM 2869 O O . ASP A 1 361 ? 14.104 -14.198 -25.326 1.00 97.69 361 ASP A O 1
ATOM 2873 N N . PHE A 1 362 ? 14.911 -13.810 -27.398 1.00 98.25 362 PHE A N 1
ATOM 2874 C CA . PHE A 1 362 ? 15.420 -12.467 -27.128 1.00 98.25 362 PHE A CA 1
ATOM 2875 C C . PHE A 1 362 ? 14.309 -11.518 -26.649 1.00 98.25 362 PHE A C 1
ATOM 2877 O O . PHE A 1 362 ? 14.433 -10.895 -25.595 1.00 98.25 362 PHE A O 1
ATOM 2884 N N . PHE A 1 363 ? 13.194 -11.437 -27.384 1.00 97.88 363 PHE A N 1
ATOM 2885 C CA . PHE A 1 363 ? 12.068 -10.577 -26.998 1.00 97.88 363 PHE A CA 1
ATOM 2886 C C . PHE A 1 363 ? 11.455 -11.000 -25.659 1.00 97.88 363 PHE A C 1
ATOM 2888 O O . PHE A 1 363 ? 11.143 -10.136 -24.840 1.00 97.88 363 PHE A O 1
ATOM 2895 N N . ARG A 1 364 ? 11.329 -12.309 -25.407 1.00 97.81 364 ARG A N 1
ATOM 2896 C CA . ARG A 1 364 ? 10.799 -12.839 -24.145 1.00 97.81 364 ARG A CA 1
ATOM 2897 C C . ARG A 1 364 ? 11.674 -12.448 -22.954 1.00 97.81 364 ARG A C 1
ATOM 2899 O O . ARG A 1 364 ? 11.151 -11.853 -22.016 1.00 97.81 364 ARG A O 1
ATOM 2906 N N . ARG A 1 365 ? 12.992 -12.692 -23.002 1.00 98.19 365 ARG A N 1
ATOM 2907 C CA . ARG A 1 365 ? 13.875 -12.355 -21.865 1.00 98.19 365 ARG A CA 1
ATOM 2908 C C . ARG A 1 365 ? 13.917 -10.853 -21.582 1.00 98.19 365 ARG A C 1
ATOM 2910 O O . ARG A 1 365 ? 13.980 -10.439 -20.427 1.00 98.19 365 ARG A O 1
ATOM 2917 N N . VAL A 1 366 ? 13.857 -10.020 -22.624 1.00 98.44 366 VAL A N 1
ATOM 2918 C CA . VAL A 1 366 ? 13.840 -8.561 -22.457 1.00 98.44 366 VAL A CA 1
ATOM 2919 C C . VAL A 1 366 ? 12.504 -8.092 -21.877 1.00 98.44 366 VAL A C 1
ATOM 2921 O O . VAL A 1 366 ? 12.500 -7.218 -21.013 1.00 98.44 366 VAL A O 1
ATOM 2924 N N . ALA A 1 367 ? 11.382 -8.686 -22.294 1.00 97.25 367 ALA A N 1
ATOM 2925 C CA . ALA A 1 367 ? 10.074 -8.415 -21.702 1.00 97.25 367 ALA A CA 1
ATOM 2926 C C . ALA A 1 367 ? 10.046 -8.764 -20.204 1.00 97.25 367 ALA A C 1
ATOM 2928 O O . ALA A 1 367 ? 9.615 -7.935 -19.405 1.00 97.25 367 ALA A O 1
ATOM 2929 N N . GLU A 1 368 ? 10.580 -9.926 -19.817 1.00 96.00 368 GLU A N 1
ATOM 2930 C CA . GLU A 1 368 ? 10.717 -10.340 -18.412 1.00 96.00 368 GLU A CA 1
ATOM 2931 C C . GLU A 1 368 ? 11.548 -9.333 -17.602 1.00 96.00 368 GLU A C 1
ATOM 2933 O O . GLU A 1 368 ? 11.121 -8.901 -16.533 1.00 96.00 368 GLU A O 1
ATOM 2938 N N . ALA A 1 369 ? 12.686 -8.874 -18.139 1.00 97.50 369 ALA A N 1
ATOM 2939 C CA . ALA A 1 369 ? 13.504 -7.840 -17.496 1.00 97.50 369 ALA A CA 1
ATOM 2940 C C . ALA A 1 369 ? 12.745 -6.517 -17.330 1.00 97.50 369 ALA A C 1
ATOM 2942 O O . ALA A 1 369 ? 12.807 -5.879 -16.279 1.00 97.50 369 ALA A O 1
ATOM 2943 N N . CYS A 1 370 ? 12.021 -6.100 -18.372 1.00 96.12 370 CYS A N 1
ATOM 2944 C CA . CYS A 1 370 ? 11.230 -4.876 -18.346 1.00 96.12 370 CYS A CA 1
ATOM 2945 C C . CYS A 1 370 ? 10.098 -4.973 -17.299 1.00 96.12 370 CYS A C 1
ATOM 2947 O O . CYS A 1 370 ? 9.901 -4.031 -16.532 1.00 96.12 370 CYS A O 1
ATOM 2949 N N . GLN A 1 371 ? 9.420 -6.118 -17.180 1.00 93.81 371 GLN A N 1
ATOM 2950 C CA . GLN A 1 371 ? 8.411 -6.364 -16.140 1.00 93.81 371 GLN A CA 1
ATOM 2951 C C . GLN A 1 371 ? 9.004 -6.375 -14.731 1.00 93.81 371 GLN A C 1
ATOM 2953 O O . GLN A 1 371 ? 8.458 -5.739 -13.830 1.00 93.81 371 GLN A O 1
ATOM 2958 N N . GLU A 1 372 ? 10.132 -7.058 -14.537 1.00 93.06 372 GLU A N 1
ATOM 2959 C CA . GLU A 1 372 ? 10.811 -7.131 -13.245 1.00 93.06 372 GLU A CA 1
ATOM 2960 C C . GLU A 1 372 ? 11.227 -5.737 -12.763 1.00 93.06 372 GLU A C 1
ATOM 2962 O O . GLU A 1 372 ? 10.962 -5.378 -11.613 1.00 93.06 372 GLU A O 1
ATOM 2967 N N . ILE A 1 373 ? 11.819 -4.927 -13.647 1.00 95.62 373 ILE A N 1
ATOM 2968 C CA . ILE A 1 373 ? 12.179 -3.539 -13.347 1.00 95.62 373 ILE A CA 1
ATOM 2969 C C . ILE A 1 373 ? 10.928 -2.758 -12.943 1.00 95.62 373 ILE A C 1
ATOM 2971 O O . ILE A 1 373 ? 10.914 -2.160 -11.872 1.00 95.62 373 ILE A O 1
ATOM 2975 N N . LEU A 1 374 ? 9.863 -2.795 -13.746 1.00 92.81 374 LEU A N 1
ATOM 2976 C CA . LEU A 1 374 ? 8.640 -2.036 -13.468 1.00 92.81 374 LEU A CA 1
ATOM 2977 C C . LEU A 1 374 ? 7.929 -2.484 -12.183 1.00 92.81 374 LEU A C 1
ATOM 2979 O O . LEU A 1 374 ? 7.407 -1.642 -11.465 1.00 92.81 374 LEU A O 1
ATOM 2983 N N . SER A 1 375 ? 7.969 -3.769 -11.824 1.00 90.75 375 SER A N 1
ATOM 2984 C CA . SER A 1 375 ? 7.363 -4.262 -10.575 1.00 90.75 375 SER A CA 1
ATOM 2985 C C . SER A 1 375 ? 8.022 -3.719 -9.301 1.00 90.75 375 SER A C 1
ATOM 2987 O O . SER A 1 375 ? 7.419 -3.758 -8.229 1.00 90.75 375 SER A O 1
ATOM 2989 N N . ARG A 1 376 ? 9.256 -3.206 -9.404 1.00 91.88 376 ARG A N 1
ATOM 2990 C CA . ARG A 1 376 ? 10.007 -2.633 -8.277 1.00 91.88 376 ARG A CA 1
ATOM 2991 C C . ARG A 1 376 ? 9.694 -1.154 -8.045 1.00 91.88 376 ARG A C 1
ATOM 2993 O O . ARG A 1 376 ? 10.119 -0.619 -7.024 1.00 91.88 376 ARG A O 1
ATOM 3000 N N . HIS A 1 377 ? 8.982 -0.501 -8.969 1.00 89.25 377 HIS A N 1
ATOM 3001 C CA . HIS A 1 377 ? 8.734 0.941 -8.934 1.00 89.25 377 HIS A CA 1
ATOM 3002 C C . HIS A 1 377 ? 7.277 1.257 -9.254 1.00 89.25 377 HIS A C 1
ATOM 3004 O O . HIS A 1 377 ? 6.811 1.020 -10.362 1.00 89.25 377 HIS A O 1
ATOM 3010 N N . ASP A 1 378 ? 6.569 1.866 -8.306 1.00 81.00 378 ASP A N 1
ATOM 3011 C CA . ASP A 1 378 ? 5.212 2.375 -8.531 1.00 81.00 378 ASP A CA 1
ATOM 3012 C C . ASP A 1 378 ? 5.200 3.871 -8.907 1.00 81.00 378 ASP A C 1
ATOM 3014 O O . ASP A 1 378 ? 4.209 4.378 -9.424 1.00 81.00 378 ASP A O 1
ATOM 3018 N N . ARG A 1 379 ? 6.301 4.597 -8.675 1.00 86.94 379 ARG A N 1
ATOM 3019 C CA . ARG A 1 379 ? 6.413 6.049 -8.875 1.00 86.94 379 ARG A CA 1
ATOM 3020 C C . ARG A 1 379 ? 7.841 6.478 -9.199 1.00 86.94 379 ARG A C 1
ATOM 3022 O O . ARG A 1 379 ? 8.789 5.728 -8.990 1.00 86.94 379 ARG A O 1
ATOM 3029 N N . GLY A 1 380 ? 7.997 7.731 -9.622 1.00 89.94 380 GLY A N 1
ATOM 3030 C CA . GLY A 1 380 ? 9.310 8.354 -9.811 1.00 89.94 380 GLY A CA 1
ATOM 3031 C C . GLY A 1 380 ? 9.847 8.169 -11.228 1.00 89.94 380 GLY A C 1
ATOM 3032 O O . GLY A 1 380 ? 9.076 8.138 -12.187 1.00 89.94 380 GLY A O 1
ATOM 3033 N N . THR A 1 381 ? 11.171 8.106 -11.378 1.00 95.25 381 THR A N 1
ATOM 3034 C CA . THR A 1 381 ? 11.829 7.953 -12.687 1.00 95.25 381 THR A CA 1
ATOM 3035 C C . THR A 1 381 ? 12.717 6.716 -12.709 1.00 95.25 381 THR A C 1
ATOM 3037 O O . THR A 1 381 ? 13.610 6.570 -11.880 1.00 95.25 381 THR A O 1
ATOM 3040 N N . VAL A 1 382 ? 12.521 5.846 -13.692 1.00 97.38 382 VAL A N 1
ATOM 3041 C CA . VAL A 1 382 ? 13.370 4.678 -13.935 1.00 97.38 382 VAL A CA 1
ATOM 3042 C C . VAL A 1 382 ? 14.105 4.876 -15.249 1.00 97.38 382 VAL A C 1
ATOM 3044 O O . VAL A 1 382 ? 13.485 5.072 -16.290 1.00 97.38 382 VAL A O 1
ATOM 3047 N N . ILE A 1 383 ? 15.430 4.821 -15.209 1.00 98.56 383 ILE A N 1
ATOM 3048 C CA . ILE A 1 383 ? 16.306 4.942 -16.372 1.00 98.56 383 ILE A CA 1
ATOM 3049 C C . ILE A 1 383 ? 16.829 3.550 -16.715 1.00 98.56 383 ILE A C 1
ATOM 3051 O O . ILE A 1 383 ? 17.329 2.845 -15.843 1.00 98.56 383 ILE A O 1
ATOM 3055 N N . VAL A 1 384 ? 16.747 3.152 -17.979 1.00 98.75 384 VAL A N 1
ATOM 3056 C CA . VAL A 1 384 ? 17.288 1.885 -18.478 1.00 98.75 384 VAL A CA 1
ATOM 3057 C C . VAL A 1 384 ? 18.250 2.179 -19.617 1.00 98.75 384 VAL A C 1
ATOM 3059 O O . VAL A 1 384 ? 17.847 2.697 -20.657 1.00 98.75 384 VAL A O 1
ATOM 3062 N N . VAL A 1 385 ? 19.520 1.831 -19.429 1.00 98.81 385 VAL A N 1
ATOM 3063 C CA . VAL A 1 385 ? 20.569 1.978 -20.444 1.00 98.81 385 VAL A CA 1
ATOM 3064 C C . VAL A 1 385 ? 20.885 0.611 -21.046 1.00 98.81 385 VAL A C 1
ATOM 3066 O O . VAL A 1 385 ? 21.374 -0.291 -20.367 1.00 98.81 385 VAL A O 1
ATOM 3069 N N . ALA A 1 386 ? 20.591 0.434 -22.329 1.00 98.56 386 ALA A N 1
ATOM 3070 C CA . ALA A 1 386 ? 20.734 -0.852 -23.006 1.00 98.56 386 ALA A CA 1
ATOM 3071 C C . ALA A 1 386 ? 21.135 -0.667 -24.478 1.00 98.56 386 ALA A C 1
ATOM 3073 O O . ALA A 1 386 ? 21.910 0.227 -24.819 1.00 98.56 386 ALA A O 1
ATOM 3074 N N . HIS A 1 387 ? 20.642 -1.534 -25.360 1.00 98.38 387 HIS A N 1
ATOM 3075 C CA . HIS A 1 387 ? 21.049 -1.615 -26.762 1.00 98.38 387 HIS A CA 1
ATOM 3076 C C . HIS A 1 387 ? 19.891 -1.348 -27.711 1.00 98.38 387 HIS A C 1
ATOM 3078 O O . HIS A 1 387 ? 18.736 -1.281 -27.294 1.00 98.38 387 HIS A O 1
ATOM 3084 N N . GLY A 1 388 ? 20.193 -1.190 -28.999 1.00 97.00 388 GLY A N 1
ATOM 3085 C CA . GLY A 1 388 ? 19.172 -0.892 -30.002 1.00 97.00 388 GLY A CA 1
ATOM 3086 C C . GLY A 1 388 ? 18.114 -1.993 -30.098 1.00 97.00 388 GLY A C 1
ATOM 3087 O O . GLY A 1 388 ? 16.922 -1.683 -30.152 1.00 97.00 388 GLY A O 1
ATOM 3088 N N . GLY A 1 389 ? 18.524 -3.267 -30.083 1.00 96.88 389 GLY A N 1
ATOM 3089 C CA . GLY A 1 389 ? 17.591 -4.396 -30.057 1.00 96.88 389 GLY A CA 1
ATOM 3090 C C . GLY A 1 389 ? 16.808 -4.465 -28.747 1.00 96.88 389 GLY A C 1
ATOM 3091 O O . GLY A 1 389 ? 15.590 -4.628 -28.766 1.00 96.88 389 GLY A O 1
ATOM 3092 N N . THR A 1 390 ? 17.477 -4.265 -27.609 1.00 98.25 390 THR A N 1
ATOM 3093 C CA . THR A 1 390 ? 16.846 -4.352 -26.281 1.00 98.25 390 THR A CA 1
ATOM 3094 C C . THR A 1 390 ? 15.792 -3.265 -26.075 1.00 98.25 390 THR A C 1
ATOM 3096 O O . THR A 1 390 ? 14.680 -3.553 -25.639 1.00 98.25 390 THR A O 1
ATOM 3099 N N . VAL A 1 391 ? 16.098 -2.012 -26.427 1.00 98.44 391 VAL A N 1
ATOM 3100 C CA . VAL A 1 391 ? 15.139 -0.901 -26.311 1.00 98.44 391 VAL A CA 1
ATOM 3101 C C . VAL A 1 391 ? 13.930 -1.148 -27.215 1.00 98.44 391 VAL A C 1
ATOM 3103 O O . VAL A 1 391 ? 12.797 -0.948 -26.786 1.00 98.44 391 VAL A O 1
ATOM 3106 N N . ARG A 1 392 ? 14.144 -1.658 -28.435 1.00 98.06 392 ARG A N 1
ATOM 3107 C CA . ARG A 1 392 ? 13.058 -2.088 -29.330 1.00 98.06 392 ARG A CA 1
ATOM 3108 C C . ARG A 1 392 ? 12.186 -3.177 -28.719 1.00 98.06 392 ARG A C 1
ATOM 3110 O O . ARG A 1 392 ? 10.968 -3.044 -28.753 1.00 98.06 392 ARG A O 1
ATOM 3117 N N . ALA A 1 393 ? 12.786 -4.215 -28.144 1.00 97.94 393 ALA A N 1
ATOM 3118 C CA . ALA A 1 393 ? 12.045 -5.300 -27.513 1.00 97.94 393 ALA A CA 1
ATOM 3119 C C . ALA A 1 393 ? 11.225 -4.816 -26.304 1.00 97.94 393 ALA A C 1
ATOM 3121 O O . ALA A 1 393 ? 10.053 -5.173 -26.189 1.00 97.94 393 ALA A O 1
ATOM 3122 N N . CYS A 1 394 ? 11.773 -3.928 -25.466 1.00 97.94 394 CYS A N 1
ATOM 3123 C CA . CYS A 1 394 ? 11.002 -3.303 -24.386 1.00 97.94 394 CYS A CA 1
ATOM 3124 C C . CYS A 1 394 ? 9.846 -2.436 -24.918 1.00 97.94 394 CYS A C 1
ATOM 3126 O O . CYS A 1 394 ? 8.736 -2.524 -24.401 1.00 97.94 394 CYS A O 1
ATOM 3128 N N . LEU A 1 395 ? 10.054 -1.635 -25.970 1.00 98.12 395 LEU A N 1
ATOM 3129 C CA . LEU A 1 395 ? 8.979 -0.830 -26.570 1.00 98.12 395 LEU A CA 1
ATOM 3130 C C . LEU A 1 395 ? 7.881 -1.694 -27.201 1.00 98.12 395 LEU A C 1
ATOM 3132 O O . LEU A 1 395 ? 6.700 -1.412 -27.006 1.00 98.12 395 LEU A O 1
ATOM 3136 N N . ALA A 1 396 ? 8.258 -2.765 -27.901 1.00 96.56 396 ALA A N 1
ATOM 3137 C CA . ALA A 1 396 ? 7.320 -3.728 -28.468 1.00 96.56 396 ALA A CA 1
ATOM 3138 C C . ALA A 1 396 ? 6.518 -4.460 -27.380 1.00 96.56 396 ALA A C 1
ATOM 3140 O O . ALA A 1 396 ? 5.341 -4.740 -27.579 1.00 96.56 396 ALA A O 1
ATOM 3141 N N . HIS A 1 397 ? 7.129 -4.733 -26.223 1.00 96.50 397 HIS A N 1
ATOM 3142 C CA . HIS A 1 397 ? 6.437 -5.317 -25.077 1.00 96.50 397 HIS A CA 1
ATOM 3143 C C . HIS A 1 397 ? 5.444 -4.340 -24.430 1.00 96.50 397 HIS A C 1
ATOM 3145 O O . HIS A 1 397 ? 4.306 -4.707 -24.151 1.00 96.50 397 HIS A O 1
ATOM 3151 N N . LEU A 1 398 ? 5.869 -3.096 -24.192 1.00 96.44 398 LEU A N 1
ATOM 3152 C CA . LEU A 1 398 ? 5.076 -2.100 -23.465 1.00 96.44 398 LEU A CA 1
ATOM 3153 C C . LEU A 1 398 ? 3.977 -1.460 -24.320 1.00 96.44 398 LEU A C 1
ATOM 3155 O O . LEU A 1 398 ? 2.985 -0.971 -23.783 1.00 96.44 398 LEU A O 1
ATOM 3159 N N . MET A 1 399 ? 4.162 -1.415 -25.640 1.00 96.56 399 MET A N 1
ATOM 3160 C CA . MET A 1 399 ? 3.242 -0.769 -26.577 1.00 96.56 399 MET A CA 1
ATOM 3161 C C . MET A 1 399 ? 3.097 -1.588 -27.874 1.00 96.56 399 MET A C 1
ATOM 3163 O O . MET A 1 399 ? 3.424 -1.076 -28.949 1.00 96.56 399 MET A O 1
ATOM 3167 N N . PRO A 1 400 ? 2.600 -2.838 -27.816 1.00 94.19 400 PRO A N 1
ATOM 3168 C CA . PRO A 1 400 ? 2.592 -3.760 -28.958 1.00 94.19 400 PRO A CA 1
ATOM 3169 C C . PRO A 1 400 ? 1.873 -3.194 -30.188 1.00 94.19 400 PRO A C 1
ATOM 3171 O O . PRO A 1 400 ? 2.395 -3.281 -31.297 1.00 94.19 400 PRO A O 1
ATOM 3174 N N . ASP A 1 401 ? 0.744 -2.508 -30.001 1.00 92.94 401 ASP A N 1
ATOM 3175 C CA . ASP A 1 401 ? -0.045 -1.971 -31.119 1.00 92.94 401 ASP A CA 1
ATOM 3176 C C . 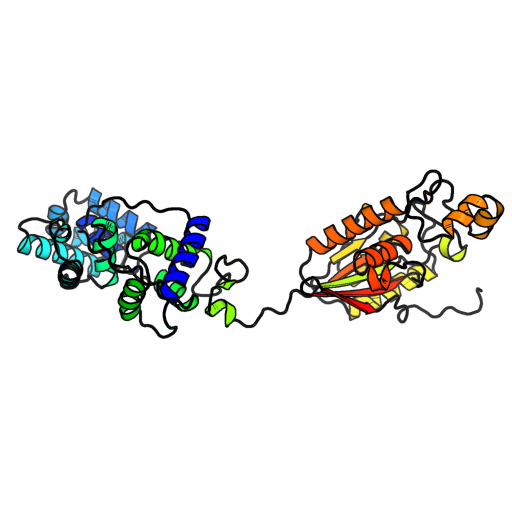ASP A 1 401 ? 0.612 -0.769 -31.814 1.00 92.94 401 ASP A C 1
ATOM 3178 O O . ASP A 1 401 ? 0.352 -0.508 -32.987 1.00 92.94 401 ASP A O 1
ATOM 3182 N N . LYS A 1 402 ? 1.452 -0.009 -31.096 1.00 91.69 402 LYS A N 1
ATOM 3183 C CA . LYS A 1 402 ? 2.063 1.232 -31.609 1.00 91.69 402 LYS A CA 1
ATOM 3184 C C . LYS A 1 402 ? 3.519 1.055 -32.020 1.00 91.69 402 LYS A C 1
ATOM 3186 O O . LYS A 1 402 ? 3.960 1.692 -32.968 1.00 91.69 402 LYS A O 1
ATOM 3191 N N . LEU A 1 403 ? 4.264 0.228 -31.289 1.00 94.94 403 LEU A N 1
ATOM 3192 C CA . LEU A 1 403 ? 5.711 0.047 -31.431 1.00 94.94 403 LEU A CA 1
ATOM 3193 C C . LEU A 1 403 ? 6.113 -1.428 -31.608 1.00 94.94 403 LEU A C 1
ATOM 3195 O O . LEU A 1 403 ? 7.302 -1.736 -31.638 1.00 94.94 403 LEU A O 1
ATOM 3199 N N . GLY A 1 404 ? 5.153 -2.345 -31.783 1.00 92.00 404 GLY A N 1
ATOM 3200 C CA . GLY A 1 404 ? 5.429 -3.761 -32.061 1.00 92.00 404 GLY A CA 1
ATOM 3201 C C . GLY A 1 404 ? 6.132 -4.000 -33.399 1.00 92.00 404 GLY A C 1
ATOM 3202 O O . GLY A 1 404 ? 6.893 -4.956 -33.537 1.00 92.00 404 GLY A O 1
ATOM 3203 N N . LYS A 1 405 ? 5.968 -3.092 -34.369 1.00 94.25 405 LYS A N 1
ATOM 3204 C CA . LYS A 1 405 ? 6.745 -3.074 -35.617 1.00 94.25 405 LYS A CA 1
ATOM 3205 C C . LYS A 1 405 ? 8.097 -2.391 -35.414 1.00 94.25 405 LYS A C 1
ATOM 3207 O O . LYS A 1 405 ? 8.387 -1.326 -35.955 1.00 94.25 405 LYS A O 1
ATOM 3212 N N . TRP A 1 406 ? 8.943 -3.026 -34.615 1.00 92.94 406 TRP A N 1
ATOM 3213 C CA . TRP A 1 406 ? 10.212 -2.492 -34.109 1.00 92.94 406 TRP A CA 1
ATOM 3214 C C . TRP A 1 406 ? 11.243 -2.069 -35.177 1.00 92.94 406 TRP A C 1
ATOM 3216 O O . TRP A 1 406 ? 12.254 -1.443 -34.852 1.00 92.94 406 TRP A O 1
ATOM 3226 N N . TRP A 1 407 ? 11.023 -2.417 -36.445 1.00 92.88 407 TRP A N 1
ATOM 3227 C CA . TRP A 1 407 ? 11.858 -2.038 -37.588 1.00 92.88 407 TRP A CA 1
ATOM 3228 C C . TRP A 1 407 ? 11.417 -0.746 -38.293 1.00 92.88 407 TRP A C 1
ATOM 3230 O O . TRP A 1 407 ? 12.154 -0.264 -39.148 1.00 92.88 407 TRP A O 1
ATOM 3240 N N . GLU A 1 408 ? 10.249 -0.183 -37.967 1.00 93.88 408 GLU A N 1
ATOM 3241 C CA . GLU A 1 408 ? 9.712 1.023 -38.626 1.00 93.88 408 GLU A CA 1
ATOM 3242 C C . GLU A 1 408 ? 10.256 2.339 -38.031 1.00 93.88 408 GLU A C 1
ATOM 3244 O O . GLU A 1 408 ? 9.914 3.418 -38.507 1.00 93.88 408 GLU A O 1
ATOM 3249 N N . TYR A 1 409 ? 11.129 2.274 -37.018 1.00 94.56 409 TYR A N 1
ATOM 3250 C CA . TYR A 1 409 ? 11.750 3.447 -36.396 1.00 94.56 409 TYR A CA 1
ATOM 3251 C C . TYR A 1 409 ? 13.239 3.245 -36.068 1.00 94.56 409 TYR A C 1
ATOM 3253 O O . TYR A 1 409 ? 13.737 2.128 -35.849 1.00 94.56 409 TYR A O 1
ATOM 3261 N N . SER A 1 410 ? 13.967 4.361 -36.026 1.00 93.12 410 SER A N 1
ATOM 3262 C CA . SER A 1 410 ? 15.375 4.416 -35.636 1.00 93.12 410 SER A CA 1
ATOM 3263 C C . SER A 1 410 ? 15.537 4.643 -34.132 1.00 93.12 410 SER A C 1
ATOM 3265 O O . SER A 1 410 ? 14.667 5.197 -33.462 1.00 93.12 410 SER A O 1
ATOM 3267 N N . LEU A 1 411 ? 16.668 4.172 -33.607 1.00 96.50 411 LEU A N 1
ATOM 3268 C CA . LEU A 1 411 ? 17.143 4.452 -32.258 1.00 96.50 411 LEU A CA 1
ATOM 3269 C C . LEU A 1 411 ? 18.630 4.768 -32.361 1.00 96.50 411 LEU A C 1
ATOM 3271 O O . LEU A 1 411 ? 19.418 3.876 -32.680 1.00 96.50 411 LEU A O 1
ATOM 3275 N N . ASP A 1 412 ? 19.009 6.007 -32.103 1.00 97.12 412 ASP A N 1
ATOM 3276 C CA . ASP A 1 412 ? 20.388 6.471 -32.199 1.00 97.12 412 ASP A CA 1
ATOM 3277 C C . ASP A 1 412 ? 21.152 6.188 -30.905 1.00 97.12 412 ASP A C 1
ATOM 3279 O O . ASP A 1 412 ? 20.565 5.986 -29.838 1.00 97.12 412 ASP A O 1
ATOM 3283 N N . ASN A 1 413 ? 22.481 6.133 -30.985 1.00 97.94 413 ASN A N 1
ATOM 3284 C CA . ASN A 1 413 ? 23.318 6.054 -29.790 1.00 97.94 413 ASN A CA 1
ATOM 3285 C C . ASN A 1 413 ? 23.038 7.259 -28.879 1.00 97.94 413 ASN A C 1
ATOM 3287 O O . ASN A 1 413 ? 22.967 8.391 -29.352 1.00 97.94 413 ASN A O 1
ATOM 3291 N N . CYS A 1 414 ? 22.845 7.008 -27.581 1.00 98.38 414 CYS A N 1
ATOM 3292 C CA . CYS A 1 414 ? 22.377 7.998 -26.606 1.00 98.38 414 CYS A CA 1
ATOM 3293 C C . CYS A 1 414 ? 21.027 8.675 -26.929 1.00 98.38 414 CYS A C 1
ATOM 3295 O O . CYS A 1 414 ? 20.692 9.685 -26.305 1.00 98.38 414 CYS A O 1
ATOM 3297 N N . GLY A 1 415 ? 20.228 8.118 -27.844 1.00 98.19 415 GLY A N 1
ATOM 3298 C CA . GLY A 1 415 ? 18.847 8.542 -28.062 1.00 98.19 415 GLY A CA 1
ATOM 3299 C C . GLY A 1 415 ? 17.975 8.232 -26.844 1.00 98.19 415 GLY A C 1
ATOM 3300 O O . GLY A 1 415 ? 18.026 7.122 -26.300 1.00 98.19 415 GLY A O 1
ATOM 3301 N N . ILE A 1 416 ? 17.177 9.211 -26.409 1.00 98.50 416 ILE A N 1
ATOM 3302 C CA . ILE A 1 416 ? 16.333 9.115 -25.213 1.00 98.50 416 ILE A CA 1
ATOM 3303 C C . ILE A 1 416 ? 14.875 8.867 -25.613 1.00 98.50 416 ILE A C 1
ATOM 3305 O O . ILE A 1 416 ? 14.241 9.679 -26.288 1.00 98.50 416 ILE A O 1
ATOM 3309 N N . THR A 1 417 ? 14.304 7.764 -25.141 1.00 98.56 417 THR A N 1
ATOM 3310 C CA . THR A 1 417 ? 12.875 7.457 -25.283 1.00 98.56 417 THR A CA 1
ATOM 3311 C C . THR A 1 417 ? 12.195 7.538 -23.923 1.00 98.56 417 THR A C 1
ATOM 3313 O O . THR A 1 417 ? 12.694 6.968 -22.957 1.00 98.56 417 THR A O 1
ATOM 3316 N N . ARG A 1 418 ? 11.068 8.251 -23.827 1.00 98.00 418 ARG A N 1
ATOM 3317 C CA . ARG A 1 418 ? 10.344 8.486 -22.569 1.00 98.00 418 ARG A CA 1
ATOM 3318 C C . ARG A 1 418 ? 8.934 7.932 -22.650 1.00 98.00 418 ARG A C 1
ATOM 3320 O O . ARG A 1 418 ? 8.184 8.256 -23.574 1.00 98.00 418 ARG A O 1
ATOM 3327 N N . LEU A 1 419 ? 8.575 7.151 -21.644 1.00 97.31 419 LEU A N 1
ATOM 3328 C CA . LEU A 1 419 ? 7.246 6.607 -21.428 1.00 97.31 419 LEU A CA 1
ATOM 3329 C C . LEU A 1 419 ? 6.726 7.090 -20.072 1.00 97.31 419 LEU A C 1
ATOM 3331 O O . LEU A 1 419 ? 7.480 7.145 -19.102 1.00 97.31 419 LEU A O 1
ATOM 3335 N N . GLN A 1 420 ? 5.440 7.402 -20.001 1.00 95.25 420 GLN A N 1
ATOM 3336 C CA . GLN A 1 420 ? 4.725 7.609 -18.747 1.00 95.25 420 GLN A CA 1
ATOM 3337 C C . GLN A 1 420 ? 3.804 6.417 -18.501 1.00 95.25 420 GLN A C 1
ATOM 3339 O O . GLN A 1 420 ? 3.077 6.003 -19.404 1.00 95.25 420 GLN A O 1
ATOM 3344 N N . ILE A 1 421 ? 3.854 5.869 -17.292 1.00 92.94 421 ILE A N 1
ATOM 3345 C CA . ILE A 1 421 ? 3.076 4.713 -16.861 1.00 92.94 421 ILE A CA 1
ATOM 3346 C C . ILE A 1 421 ? 2.204 5.159 -15.689 1.00 92.94 421 ILE A C 1
ATOM 3348 O O . ILE A 1 421 ? 2.722 5.547 -14.643 1.00 92.94 421 ILE A O 1
ATOM 3352 N N . GLU A 1 422 ? 0.888 5.134 -15.889 1.00 88.12 422 GLU A N 1
ATOM 3353 C CA . GLU A 1 422 ? -0.123 5.570 -14.916 1.00 88.12 422 GLU A CA 1
ATOM 3354 C C . GLU A 1 422 ? -1.288 4.582 -14.924 1.00 88.12 422 GLU A C 1
ATOM 3356 O O . GLU A 1 422 ? -1.887 4.354 -15.976 1.00 88.12 422 GLU A O 1
ATOM 3361 N N . ASP A 1 423 ? -1.605 3.987 -13.770 1.00 78.69 423 ASP A N 1
ATOM 3362 C CA . ASP A 1 423 ? -2.732 3.054 -13.601 1.00 78.69 423 ASP A CA 1
ATOM 3363 C C . ASP A 1 423 ? -2.772 1.942 -14.678 1.00 78.69 423 ASP A C 1
ATOM 3365 O O . ASP A 1 423 ? -3.815 1.620 -15.246 1.00 78.69 423 ASP A O 1
ATOM 3369 N N . GLY A 1 424 ? -1.600 1.388 -15.020 1.00 77.62 424 GLY A N 1
ATOM 3370 C CA . GLY A 1 424 ? -1.440 0.349 -16.050 1.00 77.62 424 GLY A CA 1
ATOM 3371 C C . GLY A 1 424 ? -1.492 0.852 -17.500 1.00 77.62 424 GLY A C 1
ATOM 3372 O O . GLY A 1 424 ? -1.275 0.074 -18.427 1.00 77.62 424 GLY A O 1
ATOM 3373 N N . THR A 1 425 ? -1.730 2.146 -17.721 1.00 88.00 425 THR A N 1
ATOM 3374 C CA . THR A 1 425 ? -1.702 2.770 -19.048 1.00 88.00 425 THR A CA 1
ATOM 3375 C C . THR A 1 425 ? -0.300 3.271 -19.374 1.00 88.00 425 THR A C 1
ATOM 3377 O O . THR A 1 425 ? 0.263 4.073 -18.632 1.00 88.00 425 THR A O 1
ATOM 3380 N N . VAL A 1 426 ? 0.239 2.862 -20.526 1.00 94.25 426 VAL A N 1
ATOM 3381 C CA . VAL A 1 426 ? 1.531 3.339 -21.043 1.00 94.25 426 VAL A CA 1
ATOM 3382 C C . VAL A 1 426 ? 1.310 4.421 -22.104 1.00 94.25 426 VAL A C 1
ATOM 3384 O O . VAL A 1 426 ? 0.602 4.212 -23.093 1.00 94.25 426 VAL A O 1
ATOM 3387 N N . ARG A 1 427 ? 1.940 5.586 -21.932 1.00 95.75 427 ARG A N 1
ATOM 3388 C CA . ARG A 1 427 ? 1.943 6.695 -22.899 1.00 95.75 427 ARG A CA 1
ATOM 3389 C C . ARG A 1 427 ? 3.363 6.982 -23.374 1.00 95.75 427 ARG A C 1
ATOM 3391 O O . ARG A 1 427 ? 4.254 7.194 -22.563 1.00 95.75 427 ARG A O 1
ATOM 3398 N N . LEU A 1 428 ? 3.559 7.048 -24.689 1.00 96.94 428 LEU A N 1
ATOM 3399 C CA . LEU A 1 428 ? 4.806 7.518 -25.293 1.00 96.94 428 LEU A CA 1
ATOM 3400 C C . LEU A 1 428 ? 4.859 9.046 -25.245 1.00 96.94 428 LEU A C 1
ATOM 3402 O O . LEU A 1 428 ? 3.986 9.697 -25.813 1.00 96.94 428 LEU A O 1
ATOM 3406 N N . LEU A 1 429 ? 5.873 9.600 -24.580 1.00 96.38 429 LEU A N 1
ATOM 3407 C CA . LEU A 1 429 ? 6.098 11.045 -24.502 1.00 96.38 429 LEU A CA 1
ATOM 3408 C C . LEU A 1 429 ? 7.075 11.515 -25.582 1.00 96.38 429 LEU A C 1
ATOM 3410 O O . LEU A 1 429 ? 6.803 12.479 -26.291 1.00 96.38 429 LEU A O 1
ATOM 3414 N N . THR A 1 430 ? 8.208 10.824 -25.717 1.00 97.00 430 THR A N 1
ATOM 3415 C CA . THR A 1 430 ? 9.229 11.106 -26.737 1.00 97.00 430 THR A CA 1
ATOM 3416 C C . THR A 1 430 ? 9.837 9.802 -27.233 1.00 97.00 430 THR A C 1
ATOM 3418 O O . THR A 1 430 ? 10.109 8.916 -26.425 1.00 97.00 430 THR A O 1
ATOM 3421 N N . LEU A 1 431 ? 10.098 9.693 -28.535 1.00 97.75 431 LEU A N 1
ATOM 3422 C CA . LEU A 1 431 ? 10.800 8.562 -29.147 1.00 97.75 431 LEU A CA 1
ATOM 3423 C C . LEU A 1 431 ? 12.118 9.053 -29.744 1.00 97.75 431 LEU A C 1
ATOM 3425 O O . LEU A 1 431 ? 12.098 9.969 -30.560 1.00 97.75 431 LEU A O 1
ATOM 3429 N N . ASN A 1 432 ? 13.230 8.424 -29.353 1.00 97.62 432 ASN A N 1
ATOM 3430 C CA . ASN A 1 432 ? 14.561 8.669 -29.917 1.00 97.62 432 ASN A CA 1
ATOM 3431 C C . ASN A 1 432 ? 15.001 10.154 -29.946 1.00 97.62 432 ASN A C 1
ATOM 3433 O O . ASN A 1 432 ? 15.491 10.652 -30.955 1.00 97.62 432 ASN A O 1
ATOM 3437 N N . ASP A 1 433 ? 14.816 10.880 -28.843 1.00 97.69 433 ASP A N 1
ATOM 3438 C CA . ASP A 1 433 ? 15.260 12.272 -28.729 1.00 97.69 433 ASP A CA 1
ATOM 3439 C C . ASP A 1 433 ? 16.793 12.349 -28.634 1.00 97.69 433 ASP A C 1
ATOM 3441 O O . ASP A 1 433 ? 17.398 11.794 -27.712 1.00 97.69 433 ASP A O 1
ATOM 3445 N N . THR A 1 434 ? 17.406 13.039 -29.596 1.00 97.31 434 THR A N 1
ATOM 3446 C CA . THR A 1 434 ? 18.856 13.261 -29.721 1.00 97.31 434 THR A CA 1
ATOM 3447 C C . THR A 1 434 ? 19.231 14.742 -29.665 1.00 97.31 434 THR A C 1
ATOM 3449 O O . THR A 1 434 ? 20.386 15.096 -29.899 1.00 97.31 434 THR A O 1
ATOM 3452 N N . SER A 1 435 ? 18.286 15.624 -29.320 1.00 96.38 435 SER A N 1
ATOM 3453 C CA . SER A 1 435 ? 18.477 17.085 -29.329 1.00 96.38 435 SER A CA 1
ATOM 3454 C C . SER A 1 435 ? 19.566 17.590 -28.373 1.00 96.38 435 SER A C 1
ATOM 3456 O O . SER A 1 435 ? 20.015 18.730 -28.480 1.00 96.38 435 SER A O 1
ATOM 3458 N N . HIS A 1 436 ? 19.993 16.765 -27.415 1.00 95.81 436 HIS A N 1
ATOM 3459 C CA . HIS A 1 436 ? 21.081 17.067 -26.486 1.00 95.81 436 HIS A CA 1
ATOM 3460 C C . HIS A 1 436 ? 22.470 16.711 -27.020 1.00 95.81 436 HIS A C 1
ATOM 3462 O O . HIS A 1 436 ? 23.454 17.119 -26.403 1.00 95.81 436 HIS A O 1
ATOM 3468 N N . LEU A 1 437 ? 22.564 15.931 -28.098 1.00 95.69 437 LEU A N 1
ATOM 3469 C CA . LEU A 1 437 ? 23.832 15.426 -28.614 1.00 95.69 437 LEU A CA 1
ATOM 3470 C C . LEU A 1 437 ? 24.582 16.496 -29.425 1.00 95.69 437 LEU A C 1
ATOM 3472 O O . LEU A 1 437 ? 23.953 17.347 -30.053 1.00 95.69 437 LEU A O 1
ATOM 3476 N N . PRO A 1 438 ? 25.928 16.471 -29.417 1.00 82.50 438 PRO A N 1
ATOM 3477 C CA . PRO A 1 438 ? 26.725 17.385 -30.229 1.00 82.50 438 PRO A CA 1
ATOM 3478 C C . PRO A 1 438 ? 26.479 17.156 -31.729 1.00 82.50 438 PRO A C 1
ATOM 3480 O O . PRO A 1 438 ? 26.294 16.019 -32.165 1.00 82.50 438 PRO A O 1
ATOM 3483 N N . GLU A 1 439 ? 26.499 18.236 -32.516 1.00 75.19 439 GLU A N 1
ATOM 3484 C CA . GLU A 1 439 ? 26.349 18.162 -33.973 1.00 75.19 439 GLU A CA 1
ATOM 3485 C C . GLU A 1 439 ? 27.455 17.314 -34.614 1.00 75.19 439 GLU A C 1
ATOM 3487 O O . GLU A 1 439 ? 28.626 17.368 -34.229 1.00 75.19 439 GLU A O 1
ATOM 3492 N N . VAL A 1 440 ? 27.080 16.552 -35.642 1.00 62.72 440 VAL A N 1
ATOM 3493 C CA . VAL A 1 440 ? 28.028 15.803 -36.469 1.00 62.72 440 VAL A CA 1
ATOM 3494 C C . VAL A 1 440 ? 28.740 16.784 -37.393 1.00 62.72 440 VAL A C 1
ATOM 3496 O O . VAL A 1 440 ? 28.120 17.332 -38.305 1.00 62.72 440 VAL A O 1
ATOM 3499 N N . LYS A 1 441 ? 30.042 17.011 -37.187 1.00 50.19 441 LYS A N 1
ATOM 3500 C CA . LYS A 1 441 ? 30.849 17.739 -38.174 1.00 50.19 441 LYS A CA 1
ATOM 3501 C C . LYS A 1 441 ? 30.881 16.921 -39.469 1.00 50.19 441 LYS A C 1
ATOM 3503 O O . LYS A 1 441 ? 31.195 15.738 -39.448 1.00 50.19 441 LYS A O 1
ATOM 3508 N N . LYS A 1 442 ? 30.538 17.555 -40.593 1.00 41.12 442 LYS A N 1
ATOM 3509 C CA . LYS A 1 442 ? 30.383 16.939 -41.928 1.00 41.12 442 LYS A CA 1
ATOM 3510 C C . LYS A 1 442 ? 31.663 16.342 -42.544 1.00 41.12 442 LYS A C 1
ATOM 3512 O O . LYS A 1 442 ? 31.593 15.854 -43.662 1.00 41.12 442 LYS A O 1
ATOM 3517 N N . GLU A 1 443 ? 32.807 16.395 -41.869 1.00 39.69 443 GLU A N 1
ATOM 3518 C CA . GLU A 1 443 ? 34.113 16.017 -42.435 1.00 39.69 443 GLU A CA 1
ATOM 3519 C C . GLU A 1 443 ? 34.469 14.525 -42.253 1.00 39.69 443 GLU A C 1
ATOM 3521 O O . GLU A 1 443 ? 35.503 14.095 -42.748 1.00 39.69 443 GLU A O 1
ATOM 3526 N N . GLU A 1 444 ? 33.613 13.726 -41.603 1.00 42.50 444 GLU A N 1
ATOM 3527 C CA . GLU A 1 444 ? 33.846 12.291 -41.327 1.00 42.50 444 GLU A CA 1
ATOM 3528 C C . GLU A 1 444 ? 32.746 11.355 -41.887 1.00 42.50 444 GLU A C 1
ATOM 3530 O O . GLU A 1 444 ? 32.496 10.290 -41.324 1.00 42.50 444 GLU A O 1
ATOM 3535 N N . LEU A 1 445 ? 32.062 11.744 -42.973 1.00 35.47 445 LEU A N 1
ATOM 3536 C CA . LEU A 1 445 ? 31.128 10.873 -43.713 1.00 35.47 445 LEU A CA 1
ATOM 3537 C C . LEU A 1 445 ? 31.731 10.354 -45.018 1.00 35.47 445 LEU A C 1
ATOM 3539 O O . LEU A 1 445 ? 32.258 11.193 -45.784 1.00 35.47 445 LEU A O 1
#

pLDDT: mean 92.28, std 11.06, range [31.55, 98.81]

Nearest PDB structures (foldseek):
  8a5f-assembly1_A  TM=8.799E-01  e=1.071E-18  Deinococcus radiodurans R1 = ATCC 13939 = DSM 20539
  8a5c-assembly1_A  TM=8.899E-01  e=2.558E-17  Deinococcus radiodurans R1 = ATCC 13939 = DSM 20539
  1ebb-assembly1_A  TM=8.826E-01  e=1.254E-12  Geobacillus stearothermophilus
  6e4b-assembly2_C  TM=8.827E-01  e=6.127E-12  Escherichia coli K-12
  6nru-assembly5_E  TM=8.806E-01  e=4.071E-11  Shigella flexneri 2a

Sequence (445 aa):
MRHEEPHRNPKPETEKALRIHERLLAEYGDHPWHPRDPVATLVSTILSQNTNDVNRDRAFERLRARFPTWEAVRDAPLPELIEAIRPAGLAPTKGPRIQEALRRITDEQGRVSLDFLAEMPVEEARQWLLSLPGVGPKTAAIVLCFALGKPAFPVDTHVHRVARRLGLIPERTSREKAHELLEAIVPPQIYYPFHLNLIAHGRAVCHARAPRCDTCILRDECAYASSLPRLPAASLTLILIRHAETVANVEGRWVGWGDTGLTERGRAQVEATARRLAREVRDGAAIYTSPLPRARETAEGIGRALGLTPIPVENLREINFGDLDGVTLEEMRTRYPDLYARWRDKTDSEYTWPGGEKRADFFRRVAEACQEILSRHDRGTVIVVAHGGTVRACLAHLMPDKLGKWWEYSLDNCGITRLQIEDGTVRLLTLNDTSHLPEVKKEEL

Solvent-accessible surface area (backbone atoms only — not comparable to full-atom values): 23834 Å² total; per-residue (Å²): 133,84,83,76,74,79,87,68,79,72,54,73,62,27,52,50,47,49,57,52,40,54,54,37,35,74,75,71,48,86,58,85,86,60,85,43,62,41,56,59,45,46,52,50,48,56,37,35,58,94,33,55,70,71,33,21,50,56,12,50,52,41,35,45,72,76,28,83,44,70,64,48,52,43,69,44,60,64,70,59,48,22,60,35,29,39,65,13,51,66,18,86,62,46,38,60,34,51,27,51,36,43,45,54,36,22,76,76,65,78,38,81,63,54,67,72,47,66,79,42,56,71,65,60,38,39,54,56,41,47,69,34,62,89,36,46,75,42,51,32,16,41,28,36,30,56,25,54,72,39,84,38,51,51,52,50,77,35,37,49,51,46,36,27,36,40,56,74,41,64,78,86,61,51,72,76,58,44,30,60,51,47,53,73,37,46,61,64,92,45,40,68,43,44,45,54,36,36,38,51,43,23,70,75,37,56,32,97,70,85,48,46,58,90,80,37,95,55,37,94,70,17,50,46,58,70,69,45,78,76,70,76,71,52,47,25,36,40,34,42,28,23,25,33,39,27,48,41,60,78,69,52,27,43,64,25,82,69,85,71,49,61,35,75,67,14,52,52,33,24,55,30,47,15,60,50,45,50,74,70,62,63,93,71,56,50,42,37,18,10,68,52,64,50,16,35,56,29,31,46,46,31,15,62,58,63,78,42,74,58,41,70,36,76,50,35,43,43,58,40,34,36,80,48,47,64,40,32,67,66,55,38,50,71,78,35,48,70,60,40,58,53,64,66,43,80,80,52,50,84,44,58,35,59,86,37,40,38,47,48,58,50,38,48,44,24,34,51,43,50,48,57,57,49,75,76,47,63,49,44,38,42,35,37,23,24,26,64,61,32,53,34,30,37,40,22,62,70,35,47,94,83,35,46,65,53,82,81,62,80,68,47,62,45,11,39,24,35,34,41,37,43,89,90,42,72,43,84,76,41,76,45,46,51,89,66,48,79,82,82,71,83,88,82,119

Radius of gyration: 36.44 Å; Cα contacts (8 Å, |Δi|>4): 698; chains: 1; bounding box: 85×42×104 Å